Protein AF-A0A5K7YRG8-F1 (afdb_monomer)

Nearest PDB structures (foldseek):
  9dze-assembly1_c  TM=2.709E-01  e=1.954E-02  synthetic construct
  6n86-assembly1_B  TM=2.934E-01  e=6.222E-01  Bos taurus
  5cwn-assembly1_A  TM=3.327E-01  e=2.085E+00  synthetic construct
  8f6q-assembly1_A  TM=2.923E-01  e=1.918E+00  synthetic construct
  6ghp-assembly1_A-2  TM=3.318E-01  e=8.607E+00  Homo sapiens

Organism: NCBI:txid571177

Solvent-accessible surface area (backbone atoms only — not comparable to full-atom values): 25800 Å² total; per-residue (Å²): 138,76,88,66,38,70,78,77,50,97,78,58,77,75,42,69,69,45,49,50,52,45,40,52,52,49,47,54,52,39,58,68,75,26,69,88,39,60,69,59,32,54,49,44,49,51,48,57,69,55,73,32,74,62,28,43,43,70,62,48,51,52,32,56,50,38,53,38,48,54,54,60,72,28,67,88,45,90,60,32,67,60,52,50,53,44,54,50,51,54,44,64,67,28,58,78,39,35,27,70,66,26,52,66,28,50,44,81,54,97,45,30,38,40,36,51,55,98,92,44,77,46,78,44,70,78,39,58,65,68,60,49,47,49,51,53,55,35,46,49,30,51,48,51,49,51,43,41,54,32,45,57,46,28,76,76,48,81,48,69,71,35,50,49,46,37,13,65,59,70,72,41,60,55,73,57,40,52,50,53,52,55,53,56,53,64,30,36,49,101,84,64,44,60,40,68,85,53,42,67,85,40,41,67,63,44,33,74,55,32,71,56,41,54,57,50,51,53,41,51,56,71,71,58,67,60,68,68,34,48,53,56,50,53,47,52,50,51,55,44,50,66,66,44,69,49,45,56,59,59,39,51,53,39,54,31,55,57,41,60,49,20,81,56,85,58,93,56,46,44,57,38,39,39,51,42,51,58,45,32,35,69,65,68,92,52,72,88,45,91,66,91,64,78,68,74,66,61,77,74,57,82,88,45,56,32,65,68,37,36,51,49,51,29,52,52,46,50,74,37,35,67,41,48,50,42,26,54,35,40,44,48,53,53,34,53,55,54,33,57,48,92,64,91,62,96,58,83,78,45,60,71,54,42,52,54,30,53,48,34,47,48,53,40,33,33,74,27,79,28,70,48,32,33,54,54,36,54,19,48,40,51,52,56,37,38,72,83,28,70,70,63,73,29,85,47,24,77,85,43,42,73,56,46,54,50,43,33,45,50,30,53,56,17,39,49,64,40,49,53,70,84,48,44,61,58,49,52,55,33,47,69,35,42,63,60,49,27,66,75,40,95,45,74,69,52,32,55,48,38,55,54,40,41,60,43,45,57,56,27,48,50,48,41,64,56,66,62,75,82,76,121

Radius of gyration: 24.3 Å; Cα contacts (8 Å, |Δi|>4): 550; chains: 1; bounding box: 52×68×60 Å

Sequence (472 aa):
MKDGRFLSADIDPAKDSNVNNLKEQALQLIHQAFSEDQRLHDAAAVAILNDYDDMGADTFLKQLRTYSLILNALRKDAVFQEMLTILMNLLRTGVYRVSGEALDAVTVRRDALRVDIDGKSTLIGNVNGELLTILSLGKESRETERQLMVIDRLVKCRNDANLEAVSRSFKIPLHDTEKITLLIERLFDNQGNFIRKTFEPMLDELARHGNHAFELLWCYFKVLKGRANRVSFLNALQHLISRINRPKHALRFLLADFCRHPDQVEPSDRNAIMLANILLRTYNKELDVDIEMTPEEVLNVRNGLDRDVVHYAKFRIDSVEYRFSTKVRAIHEKLVARLNATTSGRQTPSVRHLLFLEREIFIFLSLLSGKTARLVLVSALTEYGDPKAGIYRHLRAASYLPVFLQHLKIIVRGVGRVGTRDDVGLLRQISEYGLELSQLSGTPENQRSVVRTMGWIENVIRSITTANWHSA

Foldseek 3Di:
DPDLQLLNDDPQCVPVVNLVVLLVVLLVVLCVQCVVPVPLSVLLNCLSPDALAQADQVNLVSNQLSLQVVLVSCVPPPCNVVNVVSSLSNLLSRLLRYHPNNLVQWDQDPAWIWGADPNDIDIRGRHDPLSSVSSVLSSLLSLLVQLLVLLVVCVVPPDLVSLVSNCVSLVHPSVVSVVLVVLVPQQADPVRAGDLVSLVVCLLVLLVVALSSLSSLLSVLLVGDDDVRNLSSLLSSLSSCVSNVPLLSSLSSLVSNLLSQLLDDGLCLLSSLQSLLSSQFQDDPCSVPSDPADDLCSLVDDPGGDPVSLVSNQVSCQSSLSSNSSNLSSLSVVLLVQLQDPDPPPDPDHNVSSLRSNQSLLSSLLSHQHPSSLSNLLSLLVQLLDCPHSLLVGPNSLVCLLSSLVSNLSSLSSCLRHPALVSLVVLVVSLVCLVVSLVSDPDPVSNVSSVVSSVSSVVSSVSRVPVCPPPD

Structure (mmCIF, N/CA/C/O backbone):
data_AF-A0A5K7YRG8-F1
#
_entry.id   AF-A0A5K7YRG8-F1
#
loop_
_atom_site.group_PDB
_atom_site.id
_atom_site.type_symbol
_atom_site.label_atom_id
_atom_site.label_alt_id
_atom_site.label_comp_id
_atom_site.label_asym_id
_atom_site.label_entity_id
_atom_site.label_seq_id
_atom_site.pdbx_PDB_ins_code
_atom_site.Cartn_x
_atom_site.Cartn_y
_atom_site.Cartn_z
_atom_site.occupancy
_atom_site.B_iso_or_equiv
_atom_site.auth_seq_id
_atom_site.auth_comp_id
_atom_site.auth_asym_id
_atom_site.auth_atom_id
_atom_site.pdbx_PDB_model_num
ATOM 1 N N . MET A 1 1 ? -4.945 -24.954 12.149 1.00 27.28 1 MET A N 1
ATOM 2 C CA . MET A 1 1 ? -4.719 -23.684 12.871 1.00 27.28 1 MET A CA 1
ATOM 3 C C . MET A 1 1 ? -3.288 -23.238 12.614 1.00 27.28 1 MET A C 1
ATOM 5 O O . MET A 1 1 ? -2.381 -23.826 13.181 1.00 27.28 1 MET A O 1
ATOM 9 N N . LYS A 1 2 ? -3.077 -22.289 11.694 1.00 30.55 2 LYS A N 1
ATOM 10 C CA . LYS A 1 2 ? -1.812 -21.544 11.587 1.00 30.55 2 LYS A CA 1
ATOM 11 C 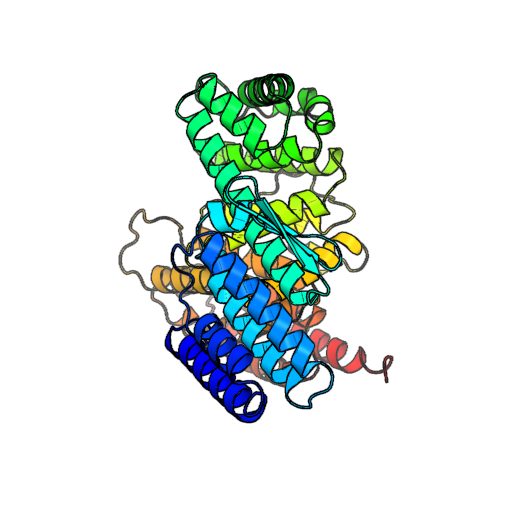C . LYS A 1 2 ? -1.966 -20.293 12.451 1.00 30.55 2 LYS A C 1
ATOM 13 O O . LYS A 1 2 ? -3.056 -19.728 12.479 1.00 30.55 2 LYS A O 1
ATOM 18 N N . ASP A 1 3 ? -0.921 -19.954 13.191 1.00 31.19 3 ASP A N 1
ATOM 19 C CA . ASP A 1 3 ? -0.899 -18.927 14.232 1.00 31.19 3 ASP A CA 1
ATOM 20 C C . ASP A 1 3 ? -1.509 -17.596 13.742 1.00 31.19 3 ASP A C 1
ATOM 22 O O . ASP A 1 3 ? -1.027 -16.984 12.791 1.00 31.19 3 ASP A O 1
ATOM 26 N N . GLY A 1 4 ? -2.632 -17.191 14.343 1.00 34.78 4 GLY A N 1
ATOM 27 C CA . GLY A 1 4 ? -3.482 -16.075 13.895 1.00 34.78 4 GLY A CA 1
ATOM 28 C C . GLY A 1 4 ? -3.049 -14.702 14.416 1.00 34.78 4 GLY A C 1
ATOM 29 O O . GLY A 1 4 ? -3.833 -13.754 14.391 1.00 34.78 4 GLY A O 1
ATOM 30 N N . ARG A 1 5 ? -1.822 -14.593 14.925 1.00 51.53 5 ARG A N 1
ATOM 31 C CA . ARG A 1 5 ? -1.278 -13.390 15.562 1.00 51.53 5 ARG A CA 1
ATOM 32 C C . ARG A 1 5 ? -0.442 -12.573 14.581 1.00 51.53 5 ARG A C 1
ATOM 34 O O . ARG A 1 5 ? 0.712 -12.277 14.846 1.00 51.53 5 ARG A O 1
ATOM 41 N N . PHE A 1 6 ? -1.001 -12.187 13.437 1.00 54.88 6 PHE A N 1
ATOM 42 C CA . PHE A 1 6 ? -0.258 -11.395 12.445 1.00 54.88 6 PHE A CA 1
ATOM 43 C C . PHE A 1 6 ? 0.208 -10.024 13.001 1.00 54.88 6 PHE A C 1
ATOM 45 O O . PHE A 1 6 ? 1.260 -9.519 12.603 1.00 54.88 6 PHE A O 1
ATOM 52 N N . LEU A 1 7 ? -0.544 -9.457 13.954 1.00 56.44 7 LEU A N 1
ATOM 53 C CA . LEU A 1 7 ? -0.190 -8.248 14.712 1.00 56.44 7 LEU A CA 1
ATOM 54 C C . LEU A 1 7 ? 0.607 -8.519 16.005 1.00 56.44 7 LEU A C 1
ATOM 56 O O . LEU A 1 7 ? 1.137 -7.571 16.575 1.00 56.44 7 LEU A O 1
ATOM 60 N N . SER A 1 8 ? 0.710 -9.774 16.469 1.00 46.16 8 SER A N 1
ATOM 61 C CA . SER A 1 8 ? 1.295 -10.115 17.780 1.00 46.16 8 SER A CA 1
ATOM 62 C C . SER A 1 8 ? 2.285 -11.300 17.813 1.00 46.16 8 SER A C 1
ATOM 64 O O . SER A 1 8 ? 2.695 -11.700 18.902 1.00 46.16 8 SER A O 1
ATOM 66 N N . ALA A 1 9 ? 2.725 -11.856 16.673 1.00 38.56 9 ALA A N 1
ATOM 67 C CA . ALA A 1 9 ? 3.777 -12.882 16.604 1.00 38.56 9 ALA A CA 1
ATOM 68 C C . ALA A 1 9 ? 4.513 -12.962 15.242 1.00 38.56 9 ALA A C 1
ATOM 70 O O . ALA A 1 9 ? 3.929 -12.743 14.179 1.00 38.56 9 ALA A O 1
ATOM 71 N N . ASP A 1 10 ? 5.801 -13.331 15.321 1.00 35.78 10 ASP A N 1
ATOM 72 C CA . ASP A 1 10 ? 6.797 -13.630 14.274 1.00 35.78 10 ASP A CA 1
ATOM 73 C C . ASP A 1 10 ? 6.285 -14.505 13.104 1.00 35.78 10 ASP A C 1
ATOM 75 O O . ASP A 1 10 ? 6.581 -15.696 13.003 1.00 35.78 10 ASP A O 1
ATOM 79 N N . ILE A 1 11 ? 5.583 -13.916 12.140 1.00 39.66 11 ILE A N 1
ATOM 80 C CA . ILE A 1 11 ? 5.493 -14.481 10.786 1.00 39.66 11 ILE A CA 1
ATOM 81 C C . ILE A 1 11 ? 6.041 -13.431 9.830 1.00 39.66 11 ILE A C 1
ATOM 83 O O . ILE A 1 11 ? 5.313 -12.693 9.161 1.00 39.66 11 ILE A O 1
ATOM 87 N N . ASP A 1 12 ? 7.364 -13.319 9.848 1.00 42.44 12 ASP A N 1
ATOM 88 C CA . ASP A 1 12 ? 8.126 -12.584 8.856 1.00 42.44 12 ASP A CA 1
ATOM 89 C C . ASP A 1 12 ? 8.618 -13.561 7.777 1.00 42.44 12 ASP A C 1
ATOM 91 O O . ASP A 1 12 ? 9.617 -14.255 7.981 1.00 42.44 12 ASP A O 1
ATOM 95 N N . PRO A 1 13 ? 7.940 -13.658 6.621 1.00 39.38 13 PRO A N 1
ATOM 96 C CA . PRO A 1 13 ? 8.452 -14.441 5.508 1.00 39.38 13 PRO A CA 1
ATOM 97 C C . PRO A 1 13 ? 9.697 -13.813 4.850 1.00 39.38 13 PRO A C 1
ATOM 99 O O . PRO A 1 13 ? 10.226 -14.409 3.915 1.00 39.38 13 PRO A O 1
ATOM 102 N N . ALA A 1 14 ? 10.187 -12.654 5.300 1.00 42.28 14 ALA A N 1
ATOM 103 C CA . ALA A 1 14 ? 11.455 -12.072 4.865 1.00 42.28 14 ALA A CA 1
ATOM 104 C C . ALA A 1 14 ? 12.525 -12.026 5.962 1.00 42.28 14 ALA A C 1
ATOM 106 O O . ALA A 1 14 ? 13.561 -11.397 5.754 1.00 42.28 14 ALA A O 1
ATOM 107 N N . LYS A 1 15 ? 12.344 -12.740 7.082 1.00 52.16 15 LYS A N 1
ATOM 108 C CA . LYS A 1 15 ? 13.496 -13.099 7.917 1.00 52.16 15 LYS A CA 1
ATOM 109 C C . LYS A 1 15 ? 14.489 -13.798 6.983 1.00 52.16 15 LYS A C 1
ATOM 111 O O . LYS A 1 15 ? 14.067 -14.664 6.213 1.00 52.16 15 LYS A O 1
ATOM 116 N N . ASP A 1 16 ? 15.772 -13.442 7.018 1.00 54.78 16 ASP A N 1
ATOM 117 C CA . ASP A 1 16 ? 16.785 -14.025 6.118 1.00 54.78 16 ASP A CA 1
ATOM 118 C C . ASP A 1 16 ? 16.755 -15.566 6.131 1.00 54.78 16 ASP A C 1
ATOM 120 O O . ASP A 1 16 ? 17.011 -16.215 5.118 1.00 54.78 16 ASP A O 1
ATOM 124 N N . SER A 1 17 ? 16.315 -16.164 7.246 1.00 56.56 17 SER A N 1
ATOM 125 C CA . SER A 1 17 ? 16.047 -17.598 7.366 1.00 56.56 17 SER A CA 1
ATOM 126 C C . SER A 1 17 ? 14.984 -18.128 6.393 1.00 56.56 17 SER A C 1
ATOM 128 O O . SER A 1 17 ? 15.152 -19.218 5.860 1.00 56.56 17 SER A O 1
ATOM 130 N N . ASN A 1 18 ? 13.905 -17.392 6.110 1.00 75.44 18 ASN A N 1
ATOM 131 C CA . ASN A 1 18 ? 12.886 -17.828 5.154 1.00 75.44 18 ASN A CA 1
ATOM 132 C C . ASN A 1 18 ? 13.342 -17.658 3.697 1.00 75.44 18 ASN A C 1
ATOM 134 O O . ASN A 1 18 ? 13.021 -18.495 2.858 1.00 75.44 18 ASN A O 1
ATOM 138 N N . VAL A 1 19 ? 14.130 -16.621 3.392 1.00 83.75 19 VAL A N 1
ATOM 139 C CA . VAL A 1 19 ? 14.742 -16.469 2.060 1.00 83.75 19 VAL A CA 1
ATOM 140 C C . VAL A 1 19 ? 15.736 -17.599 1.802 1.00 83.75 19 VAL A C 1
ATOM 142 O O . VAL A 1 19 ? 15.703 -18.194 0.728 1.00 83.75 19 VAL A O 1
ATOM 145 N N . ASN A 1 20 ? 16.563 -17.950 2.789 1.00 87.62 20 ASN A N 1
ATOM 146 C CA . ASN A 1 20 ? 17.491 -19.076 2.682 1.00 87.62 20 ASN A CA 1
ATOM 147 C C . ASN A 1 20 ? 16.751 -20.407 2.490 1.00 87.62 20 ASN A C 1
ATOM 149 O O . ASN A 1 20 ? 17.092 -21.148 1.573 1.00 87.62 20 ASN A O 1
ATOM 153 N N . ASN A 1 21 ? 15.673 -20.657 3.242 1.00 89.69 21 ASN A N 1
ATOM 154 C CA . ASN A 1 21 ? 14.837 -21.847 3.043 1.00 89.69 21 ASN A CA 1
ATOM 155 C C . ASN A 1 21 ? 14.245 -21.916 1.624 1.00 89.69 21 ASN A C 1
ATOM 157 O O . ASN A 1 21 ? 14.229 -22.980 1.011 1.00 89.69 21 ASN A O 1
ATOM 161 N N . LEU A 1 22 ? 13.769 -20.788 1.082 1.00 91.62 22 LEU A N 1
ATOM 162 C CA . LEU A 1 22 ? 13.272 -20.719 -0.296 1.00 91.62 22 LEU A CA 1
ATOM 163 C C . LEU A 1 22 ? 14.384 -21.006 -1.314 1.00 91.62 22 LEU A C 1
ATOM 165 O O . LEU A 1 22 ? 14.153 -21.732 -2.280 1.00 91.62 22 LEU A O 1
ATOM 169 N N . LYS A 1 23 ? 15.591 -20.467 -1.097 1.00 94.19 23 LYS A N 1
ATOM 170 C CA . LYS A 1 23 ? 16.758 -20.754 -1.943 1.00 94.19 23 LYS A CA 1
ATOM 171 C C . LYS A 1 23 ? 17.097 -22.247 -1.917 1.00 94.19 23 LYS A C 1
ATOM 173 O O . LYS A 1 23 ? 17.257 -22.841 -2.978 1.00 94.19 23 LYS A O 1
ATOM 178 N N . GLU A 1 24 ? 17.142 -22.865 -0.738 1.00 94.44 24 GLU A N 1
ATOM 179 C CA . GLU A 1 24 ? 17.410 -24.300 -0.579 1.00 94.44 24 GLU A CA 1
ATOM 180 C C . GLU A 1 24 ? 16.360 -25.172 -1.280 1.00 94.44 24 GLU A C 1
ATOM 182 O O . GLU A 1 24 ? 16.722 -26.076 -2.034 1.00 94.44 24 GLU A O 1
ATOM 187 N N . GLN A 1 25 ? 15.070 -24.870 -1.106 1.00 94.69 25 GLN A N 1
ATOM 188 C CA . GLN A 1 25 ? 13.981 -25.575 -1.794 1.00 94.69 25 GLN A CA 1
ATOM 189 C C . GLN A 1 25 ? 14.102 -25.455 -3.318 1.00 94.69 25 GLN A C 1
ATOM 191 O O . GLN A 1 25 ? 13.998 -26.452 -4.032 1.00 94.69 25 GLN A O 1
ATOM 196 N N . ALA A 1 26 ? 14.383 -24.255 -3.836 1.00 95.12 26 ALA A N 1
ATOM 197 C CA . ALA A 1 26 ? 14.563 -24.062 -5.272 1.00 95.12 26 ALA A CA 1
ATOM 198 C C . ALA A 1 26 ? 15.766 -24.843 -5.821 1.00 95.12 26 ALA A C 1
ATOM 200 O O . ALA A 1 26 ? 15.670 -25.429 -6.899 1.00 95.12 26 ALA A O 1
ATOM 201 N N . LEU A 1 27 ? 16.880 -24.891 -5.083 1.00 95.56 27 LEU A N 1
ATOM 202 C CA . LEU A 1 27 ? 18.058 -25.670 -5.471 1.00 95.56 27 LEU A CA 1
ATOM 203 C C . LEU A 1 27 ? 17.756 -27.171 -5.538 1.00 95.56 27 LEU A C 1
ATOM 205 O O . LEU A 1 27 ? 18.190 -27.829 -6.481 1.00 95.56 27 LEU A O 1
ATOM 209 N N . GLN A 1 28 ? 16.978 -27.705 -4.592 1.00 94.38 28 GLN A N 1
ATOM 210 C CA . GLN A 1 28 ? 16.549 -29.108 -4.623 1.00 94.38 28 GLN A CA 1
ATOM 211 C C . GLN A 1 28 ? 15.701 -29.415 -5.862 1.00 94.38 28 GLN A C 1
ATOM 213 O O . GLN A 1 28 ? 15.956 -30.404 -6.551 1.00 94.38 28 GLN A O 1
ATOM 218 N N . LEU A 1 29 ? 14.741 -28.545 -6.186 1.00 93.88 29 LEU A N 1
ATOM 219 C CA . LEU A 1 29 ? 13.900 -28.698 -7.376 1.00 93.88 29 LEU A CA 1
ATOM 220 C C . LEU A 1 29 ? 14.712 -28.618 -8.674 1.00 93.88 29 LEU A C 1
ATOM 222 O O . LEU A 1 29 ? 14.475 -29.392 -9.596 1.00 93.88 29 LEU A O 1
ATOM 226 N N . ILE A 1 30 ? 15.696 -27.719 -8.749 1.00 93.75 30 ILE A N 1
ATOM 227 C CA . ILE A 1 30 ? 16.605 -27.618 -9.901 1.00 93.75 30 ILE A CA 1
ATOM 228 C C . ILE A 1 30 ? 17.462 -28.862 -10.058 1.00 93.75 30 ILE A C 1
ATOM 230 O O . ILE A 1 30 ? 17.618 -29.346 -11.176 1.00 93.75 30 ILE A O 1
ATOM 234 N N . HIS A 1 31 ? 17.999 -29.386 -8.957 1.00 91.69 31 HIS A N 1
ATOM 235 C CA . HIS A 1 31 ? 18.826 -30.584 -8.999 1.00 91.69 31 HIS A CA 1
ATOM 236 C C . HIS A 1 31 ? 18.050 -31.783 -9.558 1.00 91.69 31 HIS A C 1
ATOM 238 O O . HIS A 1 31 ? 18.582 -32.558 -10.348 1.00 91.69 31 HIS A O 1
ATOM 244 N N . GLN A 1 32 ? 16.770 -31.898 -9.197 1.00 89.00 32 GLN A N 1
ATOM 245 C CA . GLN A 1 32 ? 15.884 -32.933 -9.723 1.00 89.00 32 GLN A CA 1
ATOM 246 C C . GLN A 1 32 ? 15.518 -32.684 -11.193 1.00 89.00 32 GLN A C 1
ATOM 248 O O . GLN A 1 32 ? 15.621 -33.596 -12.012 1.00 89.00 32 GLN A O 1
ATOM 253 N N . ALA A 1 33 ? 15.114 -31.459 -11.537 1.00 90.44 33 ALA A N 1
ATOM 254 C CA . ALA A 1 33 ? 14.509 -31.161 -12.833 1.00 90.44 33 ALA A CA 1
ATOM 255 C C . ALA A 1 33 ? 15.511 -30.899 -13.972 1.00 90.44 33 ALA A C 1
ATOM 257 O O . ALA A 1 33 ? 15.161 -31.070 -15.137 1.00 90.44 33 ALA A O 1
ATOM 258 N N . PHE A 1 34 ? 16.746 -30.487 -13.667 1.00 92.25 34 PHE A N 1
ATOM 259 C CA . PHE A 1 34 ? 17.769 -30.141 -14.667 1.00 92.25 34 PHE A CA 1
ATOM 260 C C . PHE A 1 34 ? 19.013 -31.033 -14.598 1.00 92.25 34 PHE A C 1
ATOM 262 O O . PHE A 1 34 ? 20.083 -30.630 -15.045 1.00 92.25 34 PHE A O 1
ATOM 269 N N . SER A 1 35 ? 18.878 -32.256 -14.080 1.00 86.31 35 SER A N 1
ATOM 270 C CA . SER A 1 35 ? 19.976 -33.233 -14.004 1.00 86.31 35 SER A CA 1
ATOM 271 C C . SER A 1 35 ? 20.621 -33.550 -15.365 1.00 86.31 35 SER A C 1
ATOM 273 O O . SER A 1 35 ? 21.805 -33.872 -15.420 1.00 86.31 35 SER A O 1
ATOM 275 N N . GLU A 1 36 ? 19.874 -33.404 -16.464 1.00 88.12 36 GLU A N 1
ATOM 276 C CA . GLU A 1 36 ? 20.357 -33.629 -17.835 1.00 88.12 36 GLU A CA 1
ATOM 277 C C . GLU A 1 36 ? 20.849 -32.348 -18.550 1.00 88.12 36 GLU A C 1
ATOM 279 O O . GLU A 1 36 ? 21.556 -32.442 -19.554 1.00 88.12 36 GLU A O 1
ATOM 284 N N . ASP A 1 37 ? 20.533 -31.148 -18.038 1.00 91.81 37 ASP A N 1
ATOM 285 C CA . ASP A 1 37 ? 20.988 -29.857 -18.585 1.00 91.81 37 ASP A CA 1
ATOM 286 C C . ASP A 1 37 ? 21.880 -29.128 -17.573 1.00 91.81 37 ASP A C 1
ATOM 288 O O . ASP A 1 37 ? 21.471 -28.183 -16.894 1.00 91.81 37 ASP A O 1
ATOM 292 N N . GLN A 1 38 ? 23.144 -29.560 -17.507 1.00 91.69 38 GLN A N 1
ATOM 293 C CA . GLN A 1 38 ? 24.140 -29.010 -16.582 1.00 91.69 38 GLN A CA 1
ATOM 294 C C . GLN A 1 38 ? 24.306 -27.488 -16.724 1.00 91.69 38 GLN A C 1
ATOM 296 O O . GLN A 1 38 ? 24.526 -26.783 -15.741 1.00 91.69 38 GLN A O 1
ATOM 301 N N . ARG A 1 39 ? 24.178 -26.949 -17.945 1.00 92.25 39 ARG A N 1
ATOM 302 C CA . ARG A 1 39 ? 24.350 -25.509 -18.183 1.00 92.25 39 ARG A CA 1
ATOM 303 C C . ARG A 1 39 ? 23.207 -24.711 -17.572 1.00 92.25 39 ARG A C 1
ATOM 305 O O . ARG A 1 39 ? 23.462 -23.680 -16.947 1.00 92.25 39 ARG A O 1
ATOM 312 N N . LEU A 1 40 ? 21.964 -25.158 -17.762 1.00 91.81 40 LEU A N 1
ATOM 313 C CA . LEU A 1 40 ? 20.808 -24.515 -17.146 1.00 91.81 40 LEU A CA 1
ATOM 314 C C . LEU A 1 40 ? 20.804 -24.724 -15.631 1.00 91.81 40 LEU A C 1
ATOM 316 O O . LEU A 1 40 ? 20.523 -23.769 -14.913 1.00 91.81 40 LEU A O 1
ATOM 320 N N . HIS A 1 41 ? 21.171 -25.916 -15.156 1.00 94.56 41 HIS A N 1
ATOM 321 C CA . HIS A 1 41 ? 21.342 -26.214 -13.734 1.00 94.56 41 HIS A CA 1
ATOM 322 C C . HIS A 1 41 ? 22.284 -25.207 -13.057 1.00 94.56 41 HIS A C 1
ATOM 324 O O . HIS A 1 41 ? 21.886 -24.530 -12.107 1.00 94.56 41 HIS A O 1
ATOM 330 N N . ASP A 1 42 ? 23.499 -25.037 -13.584 1.00 93.38 42 ASP A N 1
ATOM 331 C CA . ASP A 1 42 ? 24.509 -24.164 -12.979 1.00 93.38 42 ASP A CA 1
ATOM 332 C C . ASP A 1 42 ? 24.095 -22.689 -13.045 1.00 93.38 42 ASP A C 1
ATOM 334 O O . ASP A 1 42 ? 24.220 -21.951 -12.064 1.00 93.38 42 ASP A O 1
ATOM 338 N N . ALA A 1 43 ? 23.529 -22.252 -14.176 1.00 93.88 43 ALA A N 1
ATOM 339 C CA . ALA A 1 43 ? 23.006 -20.896 -14.313 1.00 93.88 43 ALA A CA 1
ATOM 340 C C . ALA A 1 43 ? 21.854 -20.625 -13.330 1.00 93.88 43 ALA A C 1
ATOM 342 O O . ALA A 1 43 ? 21.789 -19.540 -12.743 1.00 93.88 43 ALA A O 1
ATOM 343 N N . ALA A 1 44 ? 20.957 -21.597 -13.147 1.00 94.31 44 ALA A N 1
ATOM 344 C CA . ALA A 1 44 ? 19.823 -21.518 -12.237 1.00 94.31 44 ALA A CA 1
ATOM 345 C C . ALA A 1 44 ? 20.274 -21.453 -10.775 1.00 94.31 44 ALA A C 1
ATOM 347 O O . ALA A 1 44 ? 19.807 -20.580 -10.039 1.00 94.31 44 ALA A O 1
ATOM 348 N N . ALA A 1 45 ? 21.231 -22.296 -10.381 1.00 94.44 45 ALA A N 1
ATOM 349 C CA . ALA A 1 45 ? 21.805 -22.286 -9.040 1.00 94.44 45 ALA A CA 1
ATOM 350 C C . ALA A 1 45 ? 22.428 -20.923 -8.699 1.00 94.44 45 ALA A C 1
ATOM 352 O O . ALA A 1 45 ? 22.115 -20.345 -7.658 1.00 94.44 45 ALA A O 1
ATOM 353 N N . VAL A 1 46 ? 23.230 -20.357 -9.610 1.00 94.50 46 VAL A N 1
ATOM 354 C CA . VAL A 1 46 ? 23.806 -19.011 -9.441 1.00 94.50 46 VAL A CA 1
ATOM 355 C C . VAL A 1 46 ? 22.707 -17.952 -9.310 1.00 94.50 46 VAL A C 1
ATOM 357 O O . VAL A 1 46 ? 22.746 -17.131 -8.395 1.00 94.50 46 VAL A O 1
ATOM 360 N N . ALA A 1 47 ? 21.696 -17.974 -10.183 1.00 93.88 47 ALA A N 1
ATOM 361 C CA . ALA A 1 47 ? 20.626 -16.976 -10.170 1.00 93.88 47 ALA A CA 1
ATOM 362 C C . ALA A 1 47 ? 19.785 -16.991 -8.881 1.00 93.88 47 ALA A C 1
ATOM 364 O O . ALA A 1 47 ? 19.342 -15.928 -8.445 1.00 93.88 47 ALA A O 1
ATOM 365 N N . ILE A 1 48 ? 19.567 -18.163 -8.278 1.00 94.31 48 ILE A N 1
ATOM 366 C CA . ILE A 1 48 ? 18.842 -18.309 -7.005 1.00 94.31 48 ILE A CA 1
ATOM 367 C C . ILE A 1 48 ? 19.695 -17.884 -5.818 1.00 94.31 48 ILE A C 1
ATOM 369 O O . ILE A 1 48 ? 19.182 -17.266 -4.885 1.00 94.31 48 ILE A O 1
ATOM 373 N N . LEU A 1 49 ? 20.987 -18.207 -5.838 1.00 93.50 49 LEU A N 1
ATOM 374 C CA . LEU A 1 49 ? 21.884 -17.894 -4.732 1.00 93.50 49 LEU A CA 1
ATOM 375 C C . LEU A 1 49 ? 22.245 -16.411 -4.655 1.00 93.50 49 LEU A C 1
ATOM 377 O O . LEU A 1 49 ? 22.517 -15.941 -3.549 1.00 93.50 49 LEU A O 1
ATOM 381 N N . ASN A 1 50 ? 22.176 -15.676 -5.770 1.00 92.56 50 ASN A N 1
ATOM 382 C CA . ASN A 1 50 ? 22.469 -14.245 -5.820 1.00 92.56 50 ASN A CA 1
ATOM 383 C C . ASN A 1 50 ? 21.766 -13.444 -4.708 1.00 92.56 50 ASN A C 1
ATOM 385 O O . ASN A 1 50 ? 20.601 -13.678 -4.361 1.00 92.56 50 ASN A O 1
ATOM 389 N N . ASP A 1 51 ? 22.496 -12.473 -4.165 1.00 90.56 51 ASP A N 1
ATOM 390 C CA . ASP A 1 51 ? 21.937 -11.422 -3.323 1.00 90.56 51 ASP A CA 1
ATOM 391 C C . ASP A 1 51 ? 21.464 -10.260 -4.198 1.00 90.56 51 ASP A C 1
ATOM 393 O O . ASP A 1 51 ? 22.058 -9.963 -5.234 1.00 90.56 51 ASP A O 1
ATOM 397 N N . TYR A 1 52 ? 20.369 -9.633 -3.788 1.00 91.56 52 TYR A N 1
ATOM 398 C CA . TYR A 1 52 ? 19.780 -8.490 -4.464 1.00 91.56 52 TYR A CA 1
ATOM 399 C C . TYR A 1 52 ? 20.338 -7.152 -3.980 1.00 91.56 52 TYR A C 1
ATOM 401 O O . TYR A 1 52 ? 20.101 -6.157 -4.661 1.00 91.56 52 TYR A O 1
ATOM 409 N N . ASP A 1 53 ? 21.064 -7.110 -2.859 1.00 93.12 53 ASP A N 1
ATOM 410 C CA . ASP A 1 53 ? 21.644 -5.873 -2.327 1.00 93.12 53 ASP A CA 1
ATOM 411 C C . ASP A 1 53 ? 22.561 -5.170 -3.324 1.00 93.12 53 ASP A C 1
ATOM 413 O O . ASP A 1 53 ? 23.594 -5.701 -3.728 1.00 93.12 53 ASP A O 1
ATOM 417 N N . ASP A 1 54 ? 22.144 -3.964 -3.721 1.00 91.38 54 ASP A N 1
ATOM 418 C CA . ASP A 1 54 ? 22.824 -3.108 -4.696 1.00 91.38 54 ASP A CA 1
ATOM 419 C C . ASP A 1 54 ? 23.183 -3.843 -6.002 1.00 91.38 54 ASP A C 1
ATOM 421 O O . ASP A 1 54 ? 24.162 -3.542 -6.687 1.00 91.38 54 ASP A O 1
ATOM 425 N N . MET A 1 55 ? 22.370 -4.841 -6.371 1.00 95.25 55 MET A N 1
ATOM 426 C CA . MET A 1 55 ? 22.594 -5.627 -7.578 1.00 95.25 55 MET A CA 1
ATOM 427 C C . MET A 1 55 ? 22.542 -4.720 -8.814 1.00 95.25 55 MET A C 1
ATOM 429 O O . MET A 1 55 ? 21.511 -4.110 -9.101 1.00 95.25 55 MET A O 1
ATOM 433 N N . GLY A 1 56 ? 23.645 -4.674 -9.566 1.00 96.38 56 GLY A N 1
ATOM 434 C CA . GLY A 1 56 ? 23.773 -3.907 -10.807 1.00 96.38 56 GLY A CA 1
ATOM 435 C C . GLY A 1 56 ? 23.001 -4.487 -12.000 1.00 96.38 56 GLY A C 1
ATOM 436 O O . GLY A 1 56 ? 22.553 -5.639 -11.991 1.00 96.38 56 GLY A O 1
ATOM 437 N N . ALA A 1 57 ? 22.875 -3.684 -13.063 1.00 95.94 57 ALA A N 1
ATOM 438 C CA . ALA A 1 57 ? 22.019 -3.976 -14.215 1.00 95.94 57 ALA A CA 1
ATOM 439 C C . ALA A 1 57 ? 22.368 -5.293 -14.933 1.00 95.94 57 ALA A C 1
ATOM 441 O O . ALA A 1 57 ? 21.465 -6.065 -15.258 1.00 95.94 57 ALA A O 1
ATOM 442 N N . ASP A 1 58 ? 23.655 -5.597 -15.136 1.00 96.12 58 ASP A N 1
ATOM 443 C CA . ASP A 1 58 ? 24.095 -6.833 -15.801 1.00 96.12 58 ASP A CA 1
ATOM 444 C C . ASP A 1 58 ? 23.736 -8.096 -15.018 1.00 96.12 58 ASP A C 1
ATOM 446 O O . ASP A 1 58 ? 23.256 -9.083 -15.585 1.00 96.12 58 ASP A O 1
ATOM 450 N N . THR A 1 59 ? 23.969 -8.083 -13.705 1.00 96.06 59 THR A N 1
ATOM 451 C CA . THR A 1 59 ? 23.647 -9.215 -12.827 1.00 96.06 59 THR A CA 1
ATOM 452 C C . THR A 1 59 ? 22.139 -9.416 -12.764 1.00 96.06 59 THR A C 1
ATOM 454 O O . THR A 1 59 ? 21.665 -10.548 -12.892 1.00 96.06 59 THR A O 1
ATOM 457 N N . PHE A 1 60 ? 21.380 -8.323 -12.676 1.00 96.75 60 PHE A N 1
ATOM 458 C CA . PHE A 1 60 ? 19.926 -8.382 -12.663 1.00 96.75 60 PHE A CA 1
ATOM 459 C C . PHE A 1 60 ? 19.359 -8.889 -13.994 1.00 96.75 60 PHE A C 1
ATOM 461 O O . PHE A 1 60 ? 18.505 -9.774 -13.999 1.00 96.75 60 PHE A O 1
ATOM 468 N N . LEU A 1 61 ? 19.896 -8.440 -15.136 1.00 96.69 61 LEU A N 1
ATOM 469 C CA . LEU A 1 61 ? 19.555 -8.972 -16.459 1.00 96.69 61 LEU A CA 1
ATOM 470 C C . LEU A 1 61 ? 19.764 -10.490 -16.525 1.00 96.69 61 LEU A C 1
ATOM 472 O O . LEU A 1 61 ? 18.867 -11.220 -16.960 1.00 96.69 61 LEU A O 1
ATOM 476 N N . LYS A 1 62 ? 20.935 -10.975 -16.093 1.00 95.94 62 LYS A N 1
ATOM 477 C CA . LYS A 1 62 ? 21.237 -12.414 -16.064 1.00 95.94 62 LYS A CA 1
ATOM 478 C C . LYS A 1 62 ? 20.230 -13.164 -15.198 1.00 95.94 62 LYS A C 1
ATOM 480 O O . LYS A 1 62 ? 19.693 -14.172 -15.647 1.00 95.94 62 LYS A O 1
ATOM 485 N N . GLN A 1 63 ? 19.913 -12.645 -14.015 1.00 95.94 63 GLN A N 1
ATOM 486 C CA . GLN A 1 63 ? 18.953 -13.267 -13.108 1.00 95.94 63 GLN A CA 1
ATOM 487 C C . GLN A 1 63 ? 17.543 -13.342 -13.711 1.00 95.94 63 GLN A C 1
ATOM 489 O O . GLN A 1 63 ? 16.947 -14.418 -13.731 1.00 95.94 63 GLN A O 1
ATOM 494 N N . LEU A 1 64 ? 17.025 -12.241 -14.266 1.00 96.44 64 LEU A N 1
ATOM 495 C CA . LEU A 1 64 ? 15.699 -12.205 -14.895 1.00 96.44 64 LEU A CA 1
ATOM 496 C C . LEU A 1 64 ? 15.610 -13.151 -16.095 1.00 96.44 64 LEU A C 1
ATOM 498 O O . LEU A 1 64 ? 14.606 -13.847 -16.270 1.00 96.44 64 LEU A O 1
ATOM 502 N N . ARG A 1 65 ? 16.674 -13.212 -16.904 1.00 96.69 65 ARG A N 1
ATOM 503 C CA . ARG A 1 65 ? 16.770 -14.154 -18.020 1.00 96.69 65 ARG A CA 1
ATOM 504 C C . ARG A 1 65 ? 16.735 -15.592 -17.519 1.00 96.69 65 ARG A C 1
ATOM 506 O O . ARG A 1 65 ? 15.966 -16.386 -18.051 1.00 96.69 65 ARG A O 1
ATOM 513 N N . THR A 1 66 ? 17.515 -15.917 -16.494 1.00 96.69 66 THR A N 1
ATOM 514 C CA . THR A 1 66 ? 17.550 -17.264 -15.924 1.00 96.69 66 THR A CA 1
ATOM 515 C C . THR A 1 66 ? 16.209 -17.657 -15.309 1.00 96.69 66 THR A C 1
ATOM 517 O O . THR A 1 66 ? 15.722 -18.742 -15.602 1.00 96.69 66 THR A O 1
ATOM 520 N N . TYR A 1 67 ? 15.546 -16.779 -14.550 1.00 96.62 67 TYR A N 1
ATOM 521 C CA . TYR A 1 67 ? 14.203 -17.059 -14.020 1.00 96.62 67 TYR A CA 1
ATOM 522 C C . TYR A 1 67 ? 13.207 -17.343 -15.146 1.00 96.62 67 TYR A C 1
ATOM 524 O O . TYR A 1 67 ? 12.437 -18.298 -15.070 1.00 96.62 67 TYR A O 1
ATOM 532 N N . SER A 1 68 ? 13.251 -16.561 -16.229 1.00 95.94 68 SER A N 1
ATOM 533 C CA . SER A 1 68 ? 12.410 -16.816 -17.399 1.00 95.94 68 SER A CA 1
ATOM 534 C C . SER A 1 68 ? 12.733 -18.156 -18.072 1.00 95.94 68 SER A C 1
ATOM 536 O O . SER A 1 68 ? 11.805 -18.846 -18.490 1.00 95.94 68 SER A O 1
ATOM 538 N N . LEU A 1 69 ? 14.008 -18.549 -18.159 1.00 95.81 69 LEU A N 1
ATOM 539 C CA . LEU A 1 69 ? 14.420 -19.843 -18.714 1.00 95.81 69 LEU A CA 1
ATOM 540 C C . LEU A 1 69 ? 13.946 -21.017 -17.851 1.00 95.81 69 LEU A C 1
ATOM 542 O O . LEU A 1 69 ? 13.355 -21.942 -18.401 1.00 95.81 69 LEU A O 1
ATOM 546 N N . ILE A 1 70 ? 14.127 -20.949 -16.527 1.00 95.50 70 ILE A N 1
ATOM 547 C CA . ILE A 1 70 ? 13.658 -21.976 -15.581 1.00 95.50 70 ILE A CA 1
ATOM 548 C C . ILE A 1 70 ? 12.152 -22.197 -15.755 1.00 95.50 70 ILE A C 1
ATOM 550 O O . ILE A 1 70 ? 11.704 -23.320 -15.974 1.00 95.50 70 ILE A O 1
ATOM 554 N N . LEU A 1 71 ? 11.362 -21.119 -15.715 1.00 95.38 71 LEU A N 1
ATOM 555 C CA . LEU A 1 71 ? 9.904 -21.214 -15.822 1.00 95.38 71 LEU A CA 1
ATOM 556 C C . LEU A 1 71 ? 9.447 -21.738 -17.187 1.00 95.38 71 LEU A C 1
ATOM 558 O O . LEU A 1 71 ? 8.469 -22.478 -17.267 1.00 95.38 71 LEU A O 1
ATOM 562 N N . ASN A 1 72 ? 10.145 -21.379 -18.264 1.00 94.06 72 ASN A N 1
ATOM 563 C CA . ASN A 1 72 ? 9.822 -21.885 -19.594 1.00 94.06 72 ASN A CA 1
ATOM 564 C C . ASN A 1 72 ? 10.178 -23.369 -19.750 1.00 94.06 72 ASN A C 1
ATOM 566 O O . ASN A 1 72 ? 9.383 -24.110 -20.332 1.00 94.06 72 ASN A O 1
ATOM 570 N N . ALA A 1 73 ? 11.316 -23.807 -19.205 1.00 94.12 73 ALA A N 1
ATOM 571 C CA . ALA A 1 73 ? 11.737 -25.206 -19.224 1.00 94.12 73 ALA A CA 1
ATOM 572 C C . ALA A 1 73 ? 10.771 -26.098 -18.429 1.00 94.12 73 ALA A C 1
ATOM 574 O O . ALA A 1 73 ? 10.358 -27.150 -18.910 1.00 94.12 73 ALA A O 1
ATOM 575 N N . LEU A 1 74 ? 10.320 -25.631 -17.261 1.00 94.75 74 LEU A N 1
ATOM 576 C CA . LEU A 1 74 ? 9.426 -26.385 -16.382 1.00 94.75 74 LEU A CA 1
ATOM 577 C C . LEU A 1 74 ? 7.947 -26.279 -16.756 1.00 94.75 74 LEU A C 1
ATOM 579 O O . LEU A 1 74 ? 7.122 -26.863 -16.075 1.00 94.75 74 LEU A O 1
ATOM 583 N N . ARG A 1 75 ? 7.555 -25.555 -17.813 1.00 92.19 75 ARG A N 1
ATOM 584 C CA . ARG A 1 75 ? 6.142 -25.203 -18.077 1.00 92.19 75 ARG A CA 1
ATOM 585 C C . ARG A 1 75 ? 5.166 -26.392 -18.114 1.00 92.19 75 ARG A C 1
ATOM 587 O O . ARG A 1 75 ? 3.973 -26.200 -17.887 1.00 92.19 75 ARG A O 1
ATOM 594 N N . LYS A 1 76 ? 5.649 -27.587 -18.461 1.00 91.25 76 LYS A N 1
ATOM 595 C CA . LYS A 1 76 ? 4.862 -28.832 -18.523 1.00 91.25 76 LYS A CA 1
ATOM 596 C C . LYS A 1 76 ? 5.157 -29.802 -17.372 1.00 91.25 76 LYS A C 1
ATOM 598 O O . LYS A 1 76 ? 4.571 -30.878 -17.341 1.00 91.25 76 LYS A O 1
ATOM 603 N N . ASP A 1 77 ? 6.061 -29.436 -16.474 1.00 92.31 77 ASP A N 1
ATOM 604 C CA . ASP A 1 77 ? 6.480 -30.249 -15.340 1.00 92.31 77 ASP A CA 1
ATOM 605 C C . ASP A 1 77 ? 5.500 -30.095 -14.164 1.00 92.31 77 ASP A C 1
ATOM 607 O O . ASP A 1 77 ? 4.902 -29.033 -13.961 1.00 92.31 77 ASP A O 1
ATOM 611 N N . ALA A 1 78 ? 5.354 -31.151 -13.364 1.00 92.00 78 ALA A N 1
ATOM 612 C CA . ALA A 1 78 ? 4.576 -31.132 -12.133 1.00 92.00 78 ALA A CA 1
ATOM 613 C C . ALA A 1 78 ? 5.136 -30.127 -11.109 1.00 92.00 78 ALA A C 1
ATOM 615 O O . ALA A 1 78 ? 4.358 -29.524 -10.367 1.00 92.00 78 ALA A O 1
ATOM 616 N N . VAL A 1 79 ? 6.454 -29.881 -11.107 1.00 93.75 79 VAL A N 1
ATOM 617 C CA . VAL A 1 79 ? 7.100 -28.945 -10.165 1.00 93.75 79 VAL A CA 1
ATOM 618 C C . VAL A 1 79 ? 6.955 -27.468 -10.558 1.00 93.75 79 VAL A C 1
ATOM 620 O O . VAL A 1 79 ? 7.374 -26.581 -9.813 1.00 93.75 79 VAL A O 1
ATOM 623 N N . PHE A 1 80 ? 6.341 -27.162 -11.710 1.00 94.25 80 PHE A N 1
ATOM 624 C CA . PHE A 1 80 ? 6.236 -25.799 -12.245 1.00 94.25 80 PHE A CA 1
ATOM 625 C C . PHE A 1 80 ? 5.651 -24.791 -11.252 1.00 94.25 80 PHE A C 1
ATOM 627 O O . PHE A 1 80 ? 6.205 -23.710 -11.070 1.00 94.25 80 PHE A O 1
ATOM 634 N N . GLN A 1 81 ? 4.515 -25.124 -10.633 1.00 94.06 81 GLN A N 1
ATOM 635 C CA . GLN A 1 81 ? 3.793 -24.198 -9.751 1.00 94.06 81 GLN A CA 1
ATOM 636 C C . GLN A 1 81 ? 4.570 -23.911 -8.465 1.00 94.06 81 GLN A C 1
ATOM 638 O O . GLN A 1 81 ? 4.547 -22.786 -7.959 1.00 94.06 81 GLN A O 1
ATOM 643 N N . GLU A 1 82 ? 5.283 -24.915 -7.958 1.00 94.50 82 GLU A N 1
ATOM 644 C CA . GLU A 1 82 ? 6.137 -24.778 -6.784 1.00 94.50 82 GLU A CA 1
ATOM 645 C C . GLU A 1 82 ? 7.335 -23.876 -7.097 1.00 94.50 82 GLU A C 1
ATOM 647 O O . GLU A 1 82 ? 7.532 -22.863 -6.423 1.00 94.50 82 GLU A O 1
ATOM 652 N N . MET A 1 83 ? 8.050 -24.149 -8.195 1.00 95.38 83 MET A N 1
ATOM 653 C CA . MET A 1 83 ? 9.161 -23.306 -8.645 1.00 95.38 83 MET A CA 1
ATOM 654 C C . MET A 1 83 ? 8.709 -21.871 -8.943 1.00 95.38 83 MET A C 1
ATOM 656 O O . MET A 1 83 ? 9.372 -20.917 -8.537 1.00 95.38 83 MET A O 1
ATOM 660 N N . LEU A 1 84 ? 7.563 -21.694 -9.613 1.00 94.56 84 LEU A N 1
ATOM 661 C CA . LEU A 1 84 ? 6.979 -20.377 -9.864 1.00 94.56 84 LEU A CA 1
ATOM 662 C C . LEU A 1 84 ? 6.780 -19.620 -8.553 1.00 94.56 84 LEU A C 1
ATOM 664 O O . LEU A 1 84 ? 7.277 -18.506 -8.411 1.00 94.56 84 LEU A O 1
ATOM 668 N N . THR A 1 85 ? 6.120 -20.243 -7.580 1.00 91.94 85 THR A N 1
ATOM 669 C CA . THR A 1 85 ? 5.865 -19.632 -6.272 1.00 91.94 85 THR A CA 1
ATOM 670 C C . THR A 1 85 ? 7.165 -19.210 -5.585 1.00 91.94 85 THR A C 1
ATOM 672 O O . THR A 1 85 ? 7.260 -18.083 -5.089 1.00 91.94 85 THR A O 1
ATOM 675 N N . ILE A 1 86 ? 8.186 -20.072 -5.591 1.00 93.75 86 ILE A N 1
ATOM 676 C CA . ILE A 1 86 ? 9.475 -19.777 -4.958 1.00 93.75 86 ILE A CA 1
ATOM 677 C C . ILE A 1 86 ? 10.181 -18.604 -5.652 1.00 93.75 86 ILE A C 1
ATOM 679 O O . ILE A 1 86 ? 10.537 -17.630 -4.985 1.00 93.75 86 ILE A O 1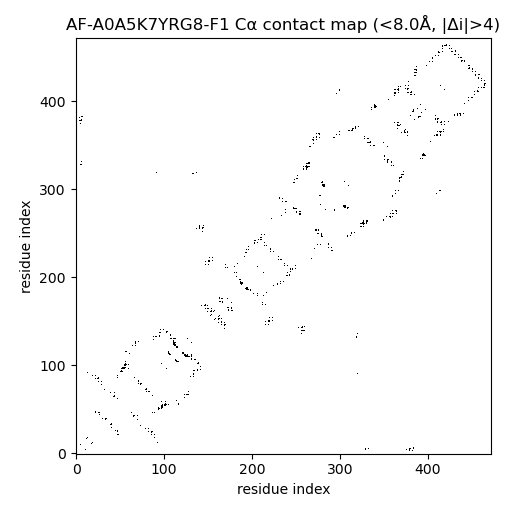
ATOM 683 N N . LEU A 1 87 ? 10.332 -18.639 -6.981 1.00 95.00 87 LEU A N 1
ATOM 684 C CA . LEU A 1 87 ? 11.008 -17.572 -7.730 1.00 95.00 87 LEU A CA 1
ATOM 685 C C . LEU A 1 87 ? 10.286 -16.226 -7.601 1.00 95.00 87 LEU A C 1
ATOM 687 O O . LEU A 1 87 ? 10.938 -15.186 -7.491 1.00 95.00 87 LEU A O 1
ATOM 691 N N . MET A 1 88 ? 8.949 -16.227 -7.582 1.00 92.12 88 MET A N 1
ATOM 692 C CA . MET A 1 88 ? 8.171 -15.001 -7.383 1.00 92.12 88 MET A CA 1
ATOM 693 C C . MET A 1 88 ? 8.375 -14.432 -5.978 1.00 92.12 88 MET A C 1
ATOM 695 O O . MET A 1 88 ? 8.491 -13.217 -5.830 1.00 92.12 88 MET A O 1
ATOM 699 N N . ASN A 1 89 ? 8.474 -15.277 -4.950 1.00 90.19 89 ASN A N 1
ATOM 700 C CA . ASN A 1 89 ? 8.760 -14.826 -3.588 1.00 90.19 89 ASN A CA 1
ATOM 701 C C . ASN A 1 89 ? 10.184 -14.272 -3.450 1.00 90.19 89 ASN A C 1
ATOM 703 O O . ASN A 1 89 ? 10.354 -13.200 -2.870 1.00 90.19 89 ASN A O 1
ATOM 707 N N . LEU A 1 90 ? 11.186 -14.932 -4.041 1.00 92.19 90 LEU A N 1
ATOM 708 C CA . LEU A 1 90 ? 12.559 -14.417 -4.081 1.00 92.19 90 LEU A CA 1
ATOM 709 C C . LEU A 1 90 ? 12.617 -13.049 -4.774 1.00 92.19 90 LEU A C 1
ATOM 711 O O . LEU A 1 90 ? 13.176 -12.099 -4.225 1.00 92.19 90 LEU A O 1
ATOM 715 N N . LEU A 1 91 ? 11.971 -12.913 -5.938 1.00 93.56 91 LEU A N 1
ATOM 716 C CA . LEU A 1 91 ? 11.936 -11.647 -6.666 1.00 93.56 91 LEU A CA 1
ATOM 717 C C . LEU A 1 91 ? 11.175 -10.554 -5.903 1.00 93.56 91 LEU A C 1
ATOM 719 O O . LEU A 1 91 ? 11.636 -9.419 -5.874 1.00 93.56 91 LEU A O 1
ATOM 723 N N . ARG A 1 92 ? 10.038 -10.861 -5.262 1.00 89.94 92 ARG A N 1
ATOM 724 C CA . ARG A 1 92 ? 9.279 -9.889 -4.447 1.00 89.94 92 ARG A CA 1
ATOM 725 C C . ARG A 1 92 ? 10.119 -9.302 -3.318 1.00 89.94 92 ARG A C 1
ATOM 727 O O . ARG A 1 92 ? 10.021 -8.103 -3.057 1.00 89.94 92 ARG A O 1
ATOM 734 N N . THR A 1 93 ? 10.922 -10.133 -2.662 1.00 85.00 93 THR A N 1
ATOM 735 C CA . THR A 1 93 ? 11.816 -9.697 -1.584 1.00 85.00 93 THR A CA 1
ATOM 736 C C . THR A 1 93 ? 13.006 -8.912 -2.136 1.00 85.00 93 THR A C 1
ATOM 738 O O . THR A 1 93 ? 13.397 -7.897 -1.560 1.00 85.00 93 THR A O 1
ATOM 741 N N . GLY A 1 94 ? 13.554 -9.345 -3.272 1.00 89.69 94 GLY A N 1
ATOM 742 C CA . GLY A 1 94 ? 14.777 -8.795 -3.846 1.00 89.69 94 GLY A CA 1
ATOM 743 C C . GLY A 1 94 ? 14.614 -7.530 -4.691 1.00 89.69 94 GLY A C 1
ATOM 744 O O . GLY A 1 94 ? 15.472 -6.654 -4.655 1.00 89.69 94 GLY A O 1
ATOM 745 N N . VAL A 1 95 ? 13.510 -7.374 -5.429 1.00 92.75 95 VAL A N 1
ATOM 746 C CA . VAL A 1 95 ? 13.351 -6.315 -6.451 1.00 92.75 95 VAL A CA 1
ATOM 747 C C . VAL A 1 95 ? 13.476 -4.893 -5.897 1.00 92.75 95 VAL A C 1
ATOM 749 O O . VAL A 1 95 ? 13.779 -3.975 -6.643 1.00 92.75 95 VAL A O 1
ATOM 752 N N . TYR A 1 96 ? 13.252 -4.689 -4.598 1.00 89.75 96 TYR A N 1
ATOM 753 C CA . TYR A 1 96 ? 13.371 -3.380 -3.947 1.00 89.75 96 TYR A CA 1
ATOM 754 C C . TYR A 1 96 ? 14.777 -3.089 -3.395 1.00 89.75 96 TYR A C 1
ATOM 756 O O . TYR A 1 96 ? 14.989 -2.000 -2.869 1.00 89.75 96 TYR A O 1
ATOM 764 N N . ARG A 1 97 ? 15.698 -4.060 -3.467 1.00 90.69 97 ARG A N 1
ATOM 765 C CA . ARG A 1 97 ? 17.080 -3.989 -2.954 1.00 90.69 97 ARG A CA 1
ATOM 766 C C . ARG A 1 97 ? 18.121 -3.811 -4.063 1.00 90.69 97 ARG A C 1
ATOM 768 O O . ARG A 1 97 ? 19.241 -3.406 -3.774 1.00 90.69 97 ARG A O 1
ATOM 775 N N . VAL A 1 98 ? 17.739 -4.073 -5.315 1.00 94.25 98 VAL A N 1
ATOM 776 C CA . VAL A 1 98 ? 18.604 -3.856 -6.484 1.00 94.25 98 VAL A CA 1
ATOM 777 C C . VAL A 1 98 ? 18.931 -2.378 -6.667 1.00 94.25 98 VAL A C 1
ATOM 779 O O . VAL A 1 98 ? 18.180 -1.500 -6.225 1.00 94.25 98 VAL A O 1
ATOM 782 N N . SER A 1 99 ? 20.023 -2.096 -7.377 1.00 93.69 99 SER A N 1
ATOM 783 C CA . SER A 1 99 ? 20.415 -0.718 -7.641 1.00 93.69 99 SER A CA 1
ATOM 784 C C . SER A 1 99 ? 19.361 0.011 -8.488 1.00 93.69 99 SER A C 1
ATOM 786 O O . SER A 1 99 ? 18.631 -0.577 -9.296 1.00 93.69 99 SER A O 1
ATOM 788 N N . GLY A 1 100 ? 19.272 1.334 -8.318 1.00 90.31 100 GLY A N 1
ATOM 789 C CA . GLY A 1 100 ? 18.338 2.152 -9.097 1.00 90.31 100 GLY A CA 1
ATOM 790 C C . GLY A 1 100 ? 18.580 2.038 -10.604 1.00 90.31 100 GLY A C 1
ATOM 791 O O . GLY A 1 100 ? 17.628 1.910 -11.368 1.00 90.31 100 GLY A O 1
ATOM 792 N N . GLU A 1 101 ? 19.851 2.000 -11.007 1.00 92.12 101 GLU A N 1
ATOM 793 C CA . GLU A 1 101 ? 20.272 1.839 -12.401 1.00 92.12 101 GLU A CA 1
ATOM 794 C C . GLU A 1 101 ? 19.798 0.504 -12.987 1.00 92.12 101 GLU A C 1
ATOM 796 O O . GLU A 1 101 ? 19.305 0.463 -14.115 1.00 92.12 101 GLU A O 1
ATOM 801 N N . ALA A 1 102 ? 19.860 -0.577 -12.201 1.00 95.12 102 ALA A N 1
ATOM 802 C CA . ALA A 1 102 ? 19.387 -1.890 -12.622 1.00 95.12 102 ALA A CA 1
ATOM 803 C C . ALA A 1 102 ? 17.881 -1.904 -12.901 1.00 95.12 102 ALA A C 1
ATOM 805 O O . ALA A 1 102 ? 17.445 -2.455 -13.913 1.00 95.12 102 ALA A O 1
ATOM 806 N N . LEU A 1 103 ? 17.072 -1.278 -12.040 1.00 94.31 103 LEU A N 1
ATOM 807 C CA . LEU A 1 103 ? 15.632 -1.158 -12.286 1.00 94.31 103 LEU A CA 1
ATOM 808 C C . LEU A 1 103 ? 15.318 -0.229 -13.449 1.00 94.31 103 LEU A C 1
ATOM 810 O O . LEU A 1 103 ? 14.392 -0.519 -14.210 1.00 94.31 103 LEU A O 1
ATOM 814 N N . ASP A 1 104 ? 16.036 0.883 -13.583 1.00 92.88 104 ASP A N 1
ATOM 815 C CA . ASP A 1 104 ? 15.810 1.869 -14.640 1.00 92.88 104 ASP A CA 1
ATOM 816 C C . ASP A 1 104 ? 16.110 1.291 -16.026 1.00 92.88 104 ASP A C 1
ATOM 818 O O . ASP A 1 104 ? 15.322 1.520 -16.948 1.00 92.88 104 ASP A O 1
ATOM 822 N N . ALA A 1 105 ? 17.133 0.437 -16.136 1.00 95.50 105 ALA A N 1
ATOM 823 C CA . ALA A 1 105 ? 17.475 -0.304 -17.350 1.00 95.50 105 ALA A CA 1
ATOM 824 C C . ALA A 1 105 ? 16.343 -1.224 -17.851 1.00 95.50 105 ALA A C 1
ATOM 826 O O . ALA A 1 105 ? 16.268 -1.517 -19.044 1.00 95.50 105 ALA A O 1
ATOM 827 N N . VAL A 1 106 ? 15.444 -1.688 -16.973 1.00 96.31 106 VAL A N 1
ATOM 828 C CA . VAL A 1 106 ? 14.370 -2.631 -17.327 1.00 96.31 106 VAL A CA 1
ATOM 829 C C . VAL A 1 106 ? 13.118 -1.901 -17.821 1.00 96.31 106 VAL A C 1
ATOM 831 O O . VAL A 1 106 ? 12.500 -1.118 -17.109 1.00 96.31 106 VAL A O 1
ATOM 834 N N . THR A 1 107 ? 12.643 -2.240 -19.011 1.00 95.75 107 THR A N 1
ATOM 835 C CA . THR A 1 107 ? 11.348 -1.835 -19.564 1.00 95.75 107 THR A CA 1
ATOM 836 C C . THR A 1 107 ? 10.411 -3.039 -19.629 1.00 95.75 107 THR A C 1
ATOM 838 O O . THR A 1 107 ? 10.661 -4.001 -20.359 1.00 95.75 107 THR A O 1
ATOM 841 N N . VAL A 1 108 ? 9.298 -2.964 -18.897 1.00 95.00 108 VAL A N 1
ATOM 842 C CA . VAL A 1 108 ? 8.255 -4.000 -18.885 1.00 95.00 108 VAL A CA 1
ATOM 843 C C . VAL A 1 108 ? 7.319 -3.813 -20.082 1.00 95.00 108 VAL A C 1
ATOM 845 O O . VAL A 1 108 ? 6.767 -2.731 -20.283 1.00 95.00 108 VAL A O 1
ATOM 848 N N . ARG A 1 109 ? 7.142 -4.867 -20.884 1.00 93.25 109 ARG A N 1
ATOM 849 C CA . ARG A 1 109 ? 6.167 -4.956 -21.985 1.00 93.25 109 ARG A CA 1
ATOM 850 C C . ARG A 1 109 ? 5.115 -6.021 -21.659 1.00 93.25 109 ARG A C 1
ATOM 852 O O . ARG A 1 109 ? 5.179 -6.650 -20.610 1.00 93.25 109 ARG A O 1
ATOM 859 N N . ARG A 1 110 ? 4.128 -6.209 -22.543 1.00 88.94 110 ARG A N 1
ATOM 860 C CA . ARG A 1 110 ? 2.970 -7.092 -22.304 1.00 88.94 110 ARG A CA 1
ATOM 861 C C . ARG A 1 110 ? 3.359 -8.535 -21.944 1.00 88.94 110 ARG A C 1
ATOM 863 O O . ARG A 1 110 ? 2.718 -9.124 -21.084 1.00 88.94 110 ARG A O 1
ATOM 870 N N . ASP A 1 111 ? 4.371 -9.081 -22.605 1.00 92.44 111 ASP A N 1
ATOM 871 C CA . ASP A 1 111 ? 4.818 -10.479 -22.510 1.00 92.44 111 ASP A CA 1
ATOM 872 C C . ASP A 1 111 ? 6.354 -10.612 -22.522 1.00 92.44 111 ASP A C 1
ATOM 874 O O . ASP A 1 111 ? 6.906 -11.701 -22.694 1.00 92.44 111 ASP A O 1
ATOM 878 N N . ALA A 1 112 ? 7.055 -9.489 -22.359 1.00 95.38 112 ALA A N 1
ATOM 879 C CA . ALA A 1 112 ? 8.494 -9.411 -22.529 1.00 95.38 112 ALA A CA 1
ATOM 880 C C . ALA A 1 112 ? 9.123 -8.335 -21.640 1.00 95.38 112 ALA A C 1
ATOM 882 O O . ALA A 1 112 ? 8.476 -7.371 -21.224 1.00 95.38 112 ALA A O 1
ATOM 883 N N . LEU A 1 113 ? 10.424 -8.475 -21.418 1.00 96.56 113 LEU A N 1
ATOM 884 C CA . LEU A 1 113 ? 11.280 -7.471 -20.802 1.00 96.56 113 LEU A CA 1
ATOM 885 C C . LEU A 1 113 ? 12.296 -6.992 -21.825 1.00 96.56 113 LEU A C 1
ATOM 887 O O . LEU A 1 113 ? 12.937 -7.797 -22.495 1.00 96.56 113 LEU A O 1
ATOM 891 N N . ARG A 1 114 ? 12.463 -5.681 -21.927 1.00 96.94 114 ARG A N 1
ATOM 892 C CA . ARG A 1 114 ? 13.588 -5.070 -22.631 1.00 96.94 114 ARG A CA 1
ATOM 893 C C . ARG A 1 114 ? 14.533 -4.508 -21.581 1.00 96.94 114 ARG A C 1
ATOM 895 O O . ARG A 1 114 ? 14.068 -3.781 -20.716 1.00 96.94 114 ARG A O 1
ATOM 902 N N . VAL A 1 115 ? 15.815 -4.834 -21.646 1.00 96.38 115 VAL A N 1
ATOM 903 C CA . VAL A 1 115 ? 16.822 -4.318 -20.716 1.00 96.38 115 VAL A CA 1
ATOM 904 C C . VAL A 1 115 ? 17.885 -3.578 -21.509 1.00 96.38 115 VAL A C 1
ATOM 906 O O . VAL A 1 115 ? 18.491 -4.161 -22.408 1.00 96.38 115 VAL A O 1
ATOM 909 N N . ASP A 1 116 ? 18.065 -2.296 -21.211 1.00 96.44 116 ASP A N 1
ATOM 910 C CA . ASP A 1 116 ? 18.994 -1.406 -21.904 1.00 96.44 116 ASP A CA 1
ATOM 911 C C . ASP A 1 116 ? 20.198 -1.102 -20.991 1.00 96.44 116 ASP A C 1
ATOM 913 O O . ASP A 1 116 ? 20.042 -0.438 -19.969 1.00 96.44 116 ASP A O 1
ATOM 917 N N . ILE A 1 117 ? 21.389 -1.595 -21.351 1.00 95.25 117 ILE A N 1
ATOM 918 C CA . ILE A 1 117 ? 22.646 -1.435 -20.590 1.00 95.25 117 ILE A CA 1
ATOM 919 C C . ILE A 1 117 ? 23.728 -0.958 -21.558 1.00 95.25 117 ILE A C 1
ATOM 921 O O . ILE A 1 117 ? 23.919 -1.574 -22.607 1.00 95.25 117 ILE A O 1
ATOM 925 N N . ASP A 1 118 ? 24.404 0.149 -21.245 1.00 92.62 118 ASP A N 1
ATOM 926 C CA . ASP A 1 118 ? 25.499 0.717 -22.051 1.00 92.62 118 ASP A CA 1
ATOM 927 C C . ASP A 1 118 ? 25.182 0.827 -23.557 1.00 92.62 118 ASP A C 1
ATOM 929 O O . ASP A 1 118 ? 25.981 0.489 -24.431 1.00 92.62 118 ASP A O 1
ATOM 933 N N . GLY A 1 119 ? 23.955 1.254 -23.877 1.00 90.62 119 GLY A N 1
ATOM 934 C CA . GLY A 1 119 ? 23.467 1.406 -25.253 1.00 90.62 119 GLY A CA 1
ATOM 935 C C . GLY A 1 119 ? 23.079 0.099 -25.961 1.00 90.62 119 GLY A C 1
ATOM 936 O O . GLY A 1 119 ? 22.591 0.143 -27.092 1.00 90.62 119 GLY A O 1
ATOM 937 N N . LYS A 1 120 ? 23.239 -1.062 -25.316 1.00 93.94 120 LYS A N 1
ATOM 938 C CA . LYS A 1 120 ? 22.807 -2.366 -25.833 1.00 93.94 120 LYS A CA 1
ATOM 939 C C . LYS A 1 120 ? 21.443 -2.740 -25.271 1.00 93.94 120 LYS A C 1
ATOM 941 O O . LYS A 1 120 ? 21.237 -2.760 -24.062 1.00 93.94 120 LYS A O 1
ATOM 946 N N . SER A 1 121 ? 20.528 -3.099 -26.168 1.00 95.25 121 SER A N 1
ATOM 947 C CA . SER A 1 121 ? 19.179 -3.533 -25.811 1.00 95.25 121 SER A CA 1
ATOM 948 C C . SER A 1 121 ? 19.054 -5.051 -25.886 1.00 95.25 121 SER A C 1
ATOM 950 O O . SER A 1 121 ? 19.249 -5.639 -26.951 1.00 95.25 121 SER A O 1
ATOM 952 N N . THR A 1 122 ? 18.706 -5.688 -24.772 1.00 96.75 122 THR A N 1
ATOM 953 C CA . THR A 1 122 ? 18.447 -7.132 -24.691 1.00 96.75 122 THR A CA 1
ATOM 954 C C . THR A 1 122 ? 16.959 -7.384 -24.479 1.00 96.75 122 THR A C 1
ATOM 956 O O . THR A 1 122 ? 16.358 -6.822 -23.565 1.00 96.75 122 THR A O 1
ATOM 959 N N . LEU A 1 123 ? 16.356 -8.250 -25.297 1.00 96.62 123 LEU A N 1
ATOM 960 C CA . LEU A 1 123 ? 14.954 -8.653 -25.161 1.00 96.62 123 LEU A CA 1
ATOM 961 C C . LEU A 1 123 ? 14.853 -10.048 -24.525 1.00 96.62 123 LEU A C 1
ATOM 963 O O . LEU A 1 123 ? 15.437 -11.006 -25.027 1.00 96.62 123 LEU A O 1
ATOM 967 N N . ILE A 1 124 ? 14.063 -10.166 -23.459 1.00 96.06 124 ILE A N 1
ATOM 968 C CA . ILE A 1 124 ? 13.629 -11.432 -22.860 1.00 96.06 124 ILE A CA 1
ATOM 969 C C . ILE A 1 124 ? 12.145 -11.600 -23.202 1.00 96.06 124 ILE A C 1
ATOM 971 O O . ILE A 1 124 ? 11.316 -10.839 -22.708 1.00 96.06 124 ILE A O 1
ATOM 975 N N . GLY A 1 125 ? 11.809 -12.549 -24.077 1.00 93.44 125 GLY A N 1
ATOM 976 C CA . GLY A 1 125 ? 10.424 -12.847 -24.470 1.00 93.44 125 GLY A CA 1
ATOM 977 C C . GLY A 1 125 ? 9.796 -13.979 -23.652 1.00 93.44 125 GLY A C 1
ATOM 978 O O . GLY A 1 125 ? 10.504 -14.708 -22.960 1.00 93.44 125 GLY A O 1
ATOM 979 N N . ASN A 1 126 ? 8.474 -14.155 -23.774 1.00 91.44 126 ASN A N 1
ATOM 980 C CA . ASN A 1 126 ? 7.699 -15.198 -23.083 1.00 91.44 126 ASN A CA 1
ATOM 981 C C . ASN A 1 126 ? 7.891 -15.172 -21.558 1.00 91.44 126 ASN A C 1
ATOM 983 O O . ASN A 1 126 ? 8.107 -16.202 -20.916 1.00 91.44 126 ASN A O 1
ATOM 987 N N . VAL A 1 127 ? 7.851 -13.973 -20.982 1.00 94.88 127 VAL A N 1
ATOM 988 C CA . VAL A 1 127 ? 8.045 -13.773 -19.545 1.00 94.88 127 VAL A CA 1
ATOM 989 C C . VAL A 1 127 ? 6.723 -13.995 -18.815 1.00 94.88 127 VAL A C 1
ATOM 991 O O . VAL A 1 127 ? 5.667 -13.540 -19.254 1.00 94.88 127 VAL A O 1
ATOM 994 N N . ASN A 1 128 ? 6.778 -14.693 -17.679 1.00 94.06 128 ASN A N 1
ATOM 995 C CA . ASN A 1 128 ? 5.607 -14.933 -16.842 1.00 94.06 128 ASN A CA 1
ATOM 996 C C . ASN A 1 128 ? 4.978 -13.604 -16.365 1.00 94.06 128 ASN A C 1
ATOM 998 O O . ASN A 1 128 ? 5.681 -12.697 -15.922 1.00 94.06 128 ASN A O 1
ATOM 1002 N N . GLY A 1 129 ? 3.647 -13.495 -16.426 1.00 93.12 129 GLY A N 1
ATOM 1003 C CA . GLY A 1 129 ? 2.925 -12.263 -16.085 1.00 93.12 129 GLY A CA 1
ATOM 1004 C C . GLY A 1 129 ? 3.081 -11.803 -14.629 1.00 93.12 129 GLY A C 1
ATOM 1005 O O . GLY A 1 129 ? 3.061 -10.600 -14.359 1.00 93.12 129 GLY A O 1
ATOM 1006 N N . GLU A 1 130 ? 3.284 -12.725 -13.687 1.00 91.31 130 GLU A N 1
ATOM 1007 C CA . GLU A 1 130 ? 3.539 -12.399 -12.279 1.00 91.31 130 GLU A CA 1
ATOM 1008 C C . GLU A 1 130 ? 4.926 -11.767 -12.101 1.00 91.31 130 GLU A C 1
ATOM 1010 O O . GLU A 1 130 ? 5.062 -10.770 -11.393 1.00 91.31 130 GLU A O 1
ATOM 1015 N N . LEU A 1 131 ? 5.925 -12.254 -12.845 1.00 94.06 131 LEU A N 1
ATOM 1016 C CA . LEU A 1 131 ? 7.271 -11.676 -12.886 1.00 94.06 131 LEU A CA 1
ATOM 1017 C C . LEU A 1 131 ? 7.218 -10.236 -13.418 1.00 94.06 131 LEU A C 1
ATOM 1019 O O . LEU A 1 131 ? 7.750 -9.318 -12.790 1.00 94.06 131 LEU A O 1
ATOM 1023 N N . LEU A 1 132 ? 6.511 -10.023 -14.535 1.00 95.56 132 LEU A N 1
ATOM 1024 C CA . LEU A 1 132 ? 6.283 -8.688 -15.103 1.00 95.56 132 LEU A CA 1
ATOM 1025 C C . LEU A 1 132 ? 5.603 -7.761 -14.088 1.00 95.56 132 LEU A C 1
ATOM 1027 O O . LEU A 1 132 ? 6.018 -6.615 -13.925 1.00 95.56 132 LEU A O 1
ATOM 1031 N N . THR A 1 133 ? 4.603 -8.276 -13.370 1.00 94.00 133 THR A N 1
ATOM 1032 C CA . THR A 1 133 ? 3.887 -7.529 -12.333 1.00 94.00 133 THR A CA 1
ATOM 1033 C C . THR A 1 133 ? 4.832 -7.092 -11.218 1.00 94.00 133 THR A C 1
ATOM 1035 O O . THR A 1 133 ? 4.890 -5.903 -10.917 1.00 94.00 133 THR A O 1
ATOM 1038 N N . ILE A 1 134 ? 5.621 -8.002 -10.641 1.00 93.81 134 ILE A N 1
ATOM 1039 C CA . ILE A 1 134 ? 6.559 -7.676 -9.552 1.00 93.81 134 ILE A CA 1
ATOM 1040 C C . ILE A 1 134 ? 7.549 -6.587 -9.987 1.00 93.81 134 ILE A C 1
ATOM 1042 O O . ILE A 1 134 ? 7.761 -5.619 -9.254 1.00 93.81 134 ILE A O 1
ATOM 1046 N N . LEU A 1 135 ? 8.093 -6.691 -11.203 1.00 95.56 135 LEU A N 1
ATOM 1047 C CA . LEU A 1 135 ? 8.998 -5.683 -11.758 1.00 95.56 135 LEU A CA 1
ATOM 1048 C C . LEU A 1 135 ? 8.319 -4.327 -11.953 1.00 95.56 135 LEU A C 1
ATOM 1050 O O . LEU A 1 135 ? 8.894 -3.301 -11.589 1.00 95.56 135 LEU A O 1
ATOM 1054 N N . SER A 1 136 ? 7.096 -4.297 -12.489 1.00 94.75 136 SER A N 1
ATOM 1055 C CA . SER A 1 136 ? 6.329 -3.055 -12.617 1.00 94.75 136 SER A CA 1
ATOM 1056 C C . SER A 1 136 ? 6.113 -2.381 -11.262 1.00 94.75 136 SER A C 1
ATOM 1058 O O . SER A 1 136 ? 6.327 -1.176 -11.145 1.00 94.75 136 SER A O 1
ATOM 1060 N N . LEU A 1 137 ? 5.753 -3.143 -10.226 1.00 92.62 137 LEU A N 1
ATOM 1061 C CA . LEU A 1 137 ? 5.530 -2.616 -8.876 1.00 92.62 137 LEU A CA 1
ATOM 1062 C C . LEU A 1 137 ? 6.829 -2.090 -8.240 1.00 92.62 137 LEU A C 1
ATOM 1064 O O . LEU A 1 137 ? 6.804 -1.047 -7.581 1.00 92.62 137 LEU A O 1
ATOM 1068 N N . GLY A 1 138 ? 7.951 -2.788 -8.447 1.00 93.06 138 GLY A N 1
ATOM 1069 C CA . GLY A 1 138 ? 9.284 -2.355 -8.015 1.00 93.06 138 GLY A CA 1
ATOM 1070 C C . GLY A 1 138 ? 9.700 -1.037 -8.670 1.00 93.06 138 GLY A C 1
ATOM 1071 O O . GLY A 1 138 ? 10.031 -0.074 -7.974 1.00 93.06 138 GLY A O 1
ATOM 1072 N N . LYS A 1 139 ? 9.570 -0.947 -10.001 1.00 93.75 139 LYS A N 1
ATOM 1073 C CA . LYS A 1 139 ? 9.839 0.284 -10.763 1.00 93.75 139 LYS A CA 1
ATOM 1074 C C . LYS A 1 139 ? 8.966 1.452 -10.316 1.00 93.75 139 LYS A C 1
ATOM 1076 O O . LYS A 1 139 ? 9.465 2.561 -10.176 1.00 93.75 139 LYS A O 1
ATOM 1081 N N . GLU A 1 140 ? 7.678 1.224 -10.076 1.00 92.50 140 GLU A N 1
ATOM 1082 C CA . GLU A 1 140 ? 6.778 2.276 -9.595 1.00 92.50 140 GLU A CA 1
ATOM 1083 C C . GLU A 1 140 ? 7.184 2.805 -8.218 1.00 92.50 140 GLU A C 1
ATOM 1085 O O . GLU A 1 140 ? 7.212 4.015 -8.018 1.00 92.50 140 GLU A O 1
ATOM 1090 N N . SER A 1 141 ? 7.544 1.922 -7.281 1.00 91.50 141 SER A N 1
ATOM 1091 C CA . SER A 1 141 ? 8.027 2.341 -5.960 1.00 91.50 141 SER A CA 1
ATOM 1092 C C . SER A 1 141 ? 9.295 3.191 -6.060 1.00 91.50 141 SER A C 1
ATOM 1094 O O . SER A 1 141 ? 9.430 4.183 -5.342 1.00 91.50 141 SER A O 1
ATOM 1096 N N . ARG A 1 142 ? 10.215 2.814 -6.956 1.00 91.19 142 ARG A N 1
ATOM 1097 C CA . ARG A 1 142 ? 11.460 3.552 -7.197 1.00 91.19 142 ARG A CA 1
ATOM 1098 C C . ARG A 1 142 ? 11.210 4.907 -7.854 1.00 91.19 142 ARG A C 1
ATOM 1100 O O . ARG A 1 142 ? 11.818 5.902 -7.472 1.00 91.19 142 ARG A O 1
ATOM 1107 N N . GLU A 1 143 ? 10.289 4.960 -8.808 1.00 92.56 143 GLU A N 1
ATOM 1108 C CA . GLU A 1 143 ? 9.872 6.205 -9.446 1.00 92.56 143 GLU A CA 1
ATOM 1109 C C . GLU A 1 143 ? 9.302 7.189 -8.415 1.00 92.56 143 GLU A C 1
ATOM 1111 O O . GLU A 1 143 ? 9.755 8.330 -8.330 1.00 92.56 143 GLU A O 1
ATOM 1116 N N . THR A 1 144 ? 8.383 6.729 -7.562 1.00 93.38 144 THR A N 1
ATOM 1117 C CA . THR A 1 144 ? 7.826 7.539 -6.471 1.00 93.38 144 THR A CA 1
ATOM 1118 C C . THR A 1 144 ? 8.913 8.044 -5.518 1.00 93.38 144 THR A C 1
ATOM 1120 O O . THR A 1 144 ? 8.887 9.206 -5.115 1.00 93.38 144 THR A O 1
ATOM 1123 N N . GLU A 1 145 ? 9.904 7.215 -5.183 1.00 92.12 145 GLU A N 1
ATOM 1124 C CA . GLU A 1 145 ? 11.049 7.633 -4.369 1.00 92.12 145 GLU A CA 1
ATOM 1125 C C . GLU A 1 145 ? 11.834 8.784 -5.005 1.00 92.12 145 GLU A C 1
ATOM 1127 O O . GLU A 1 145 ? 12.076 9.813 -4.370 1.00 92.12 145 GLU A O 1
ATOM 1132 N N . ARG A 1 146 ? 12.199 8.625 -6.279 1.00 93.38 146 ARG A N 1
ATOM 1133 C CA . ARG A 1 146 ? 12.942 9.625 -7.044 1.00 93.38 146 ARG A CA 1
ATOM 1134 C C . ARG A 1 146 ? 12.184 10.949 -7.107 1.00 93.38 146 ARG A C 1
ATOM 1136 O O . ARG A 1 146 ? 12.777 12.006 -6.889 1.00 93.38 146 ARG A O 1
ATOM 1143 N N . GLN A 1 147 ? 10.877 10.887 -7.352 1.00 95.00 147 GLN A N 1
ATOM 1144 C CA . GLN A 1 147 ? 9.985 12.045 -7.398 1.00 95.00 147 GLN A CA 1
ATOM 1145 C C . GLN A 1 147 ? 9.911 12.793 -6.060 1.00 95.00 147 GLN A C 1
ATOM 1147 O O . GLN A 1 147 ? 9.953 14.024 -6.039 1.00 95.00 147 GLN A O 1
ATOM 1152 N N . LEU A 1 148 ? 9.873 12.078 -4.934 1.00 93.56 148 LEU A N 1
ATOM 1153 C CA . LEU A 1 148 ? 9.937 12.693 -3.605 1.00 93.56 148 LEU A CA 1
ATOM 1154 C C . LEU A 1 148 ? 11.283 13.386 -3.365 1.00 93.56 148 LEU A C 1
ATOM 1156 O O . LEU A 1 148 ? 11.315 14.528 -2.905 1.00 93.56 148 LEU A O 1
ATOM 1160 N N . MET A 1 149 ? 12.391 12.727 -3.717 1.00 93.50 149 MET A N 1
ATOM 1161 C CA . MET A 1 149 ? 13.743 13.264 -3.523 1.00 93.50 149 MET A CA 1
ATOM 1162 C C . MET A 1 149 ? 14.002 14.534 -4.339 1.00 93.50 149 MET A C 1
ATOM 1164 O O . MET A 1 149 ? 14.652 15.463 -3.859 1.00 93.50 149 MET A O 1
ATOM 1168 N N . VAL A 1 150 ? 13.532 14.599 -5.588 1.00 95.31 150 VAL A N 1
ATOM 1169 C CA . VAL A 1 150 ? 13.751 15.787 -6.433 1.00 95.31 150 VAL A CA 1
ATOM 1170 C C . VAL A 1 150 ? 12.934 16.985 -5.951 1.00 95.31 150 VAL A C 1
ATOM 1172 O O . VAL A 1 150 ? 13.428 18.107 -6.020 1.00 95.31 150 VAL A O 1
ATOM 1175 N N . ILE A 1 151 ? 11.740 16.758 -5.391 1.00 94.75 151 ILE A N 1
ATOM 1176 C CA . ILE A 1 151 ? 10.914 17.827 -4.815 1.00 94.75 151 ILE A CA 1
ATOM 1177 C C . ILE A 1 151 ? 11.488 18.322 -3.493 1.00 94.75 151 ILE A C 1
ATOM 1179 O O . ILE A 1 151 ? 11.571 19.530 -3.299 1.00 94.75 151 ILE A O 1
ATOM 1183 N N . ASP A 1 152 ? 11.960 17.433 -2.618 1.00 92.50 152 ASP A N 1
ATOM 1184 C CA . ASP A 1 152 ? 12.667 17.844 -1.400 1.00 92.50 152 ASP A CA 1
ATOM 1185 C C . ASP A 1 152 ? 13.884 18.733 -1.725 1.00 92.50 152 ASP A C 1
ATOM 1187 O O . ASP A 1 152 ? 14.066 19.785 -1.109 1.00 92.50 152 ASP A O 1
ATOM 1191 N N . ARG A 1 153 ? 14.667 18.376 -2.755 1.00 93.12 153 ARG A N 1
ATOM 1192 C CA . ARG A 1 153 ? 15.777 19.211 -3.244 1.00 93.12 153 ARG A CA 1
ATOM 1193 C C . ARG A 1 153 ? 15.307 20.555 -3.795 1.00 93.12 153 ARG A C 1
ATOM 1195 O O . ARG A 1 153 ? 15.889 21.573 -3.427 1.00 93.12 153 ARG A O 1
ATOM 1202 N N . LEU A 1 154 ? 14.259 20.568 -4.622 1.00 92.31 154 LEU A N 1
ATOM 1203 C CA . LEU A 1 154 ? 13.702 21.799 -5.190 1.00 92.31 154 LEU A CA 1
ATOM 1204 C C . LEU A 1 154 ? 13.205 22.754 -4.095 1.00 92.31 154 LEU A C 1
ATOM 1206 O O . LEU A 1 154 ? 13.506 23.943 -4.144 1.00 92.31 154 LEU A O 1
ATOM 1210 N N . VAL A 1 155 ? 12.484 22.242 -3.091 1.00 88.69 155 VAL A N 1
ATOM 1211 C CA . VAL A 1 155 ? 11.961 23.055 -1.980 1.00 88.69 155 VAL A CA 1
ATOM 1212 C C . VAL A 1 155 ? 13.090 23.604 -1.104 1.00 88.69 155 VAL A C 1
ATOM 1214 O O . VAL A 1 155 ? 12.990 24.723 -0.606 1.00 88.69 155 VAL A O 1
ATOM 1217 N N . LYS A 1 156 ? 14.177 22.845 -0.915 1.00 89.31 156 LYS A N 1
ATOM 1218 C CA . LYS A 1 156 ? 15.355 23.309 -0.162 1.00 89.31 156 LYS A CA 1
ATOM 1219 C C . LYS A 1 156 ? 16.170 24.352 -0.923 1.00 89.31 156 LYS A C 1
ATOM 1221 O O . LYS A 1 156 ? 16.690 25.278 -0.306 1.00 89.31 156 LYS A O 1
ATOM 1226 N N . CYS A 1 157 ? 16.326 24.186 -2.233 1.00 90.00 157 CYS A N 1
ATOM 1227 C CA . CYS A 1 157 ? 17.098 25.085 -3.078 1.00 90.00 157 CYS A CA 1
ATOM 1228 C C . CYS A 1 157 ? 16.498 25.117 -4.486 1.00 90.00 157 CYS A C 1
ATOM 1230 O O . CYS A 1 157 ? 16.637 24.164 -5.256 1.00 90.00 157 CYS A O 1
ATOM 1232 N N . ARG A 1 158 ? 15.856 26.229 -4.845 1.00 89.00 158 ARG A N 1
ATOM 1233 C CA . ARG A 1 158 ? 15.321 26.417 -6.194 1.00 89.00 158 ARG A CA 1
ATOM 1234 C C . ARG A 1 158 ? 16.430 26.889 -7.134 1.00 89.00 158 ARG A C 1
ATOM 1236 O O . ARG A 1 158 ? 17.000 27.954 -6.929 1.00 89.00 158 ARG A O 1
ATOM 1243 N N . ASN A 1 159 ? 16.725 26.087 -8.152 1.00 92.56 159 ASN A N 1
ATOM 1244 C CA . ASN A 1 159 ? 17.635 26.410 -9.251 1.00 92.56 159 ASN A CA 1
ATOM 1245 C C . ASN A 1 159 ? 17.264 25.587 -10.498 1.00 92.56 159 ASN A C 1
ATOM 1247 O O . ASN A 1 159 ? 16.487 24.630 -10.402 1.00 92.56 159 ASN A O 1
ATOM 1251 N N . ASP A 1 160 ? 17.839 25.947 -11.644 1.00 94.38 160 ASP A N 1
ATOM 1252 C CA . ASP A 1 160 ? 17.523 25.335 -12.940 1.00 94.38 160 ASP A CA 1
ATOM 1253 C C . ASP A 1 160 ? 17.831 23.832 -12.954 1.00 94.38 160 ASP A C 1
ATOM 1255 O O . ASP A 1 160 ? 17.010 23.031 -13.395 1.00 94.38 160 ASP A O 1
ATOM 1259 N N . ALA A 1 161 ? 18.946 23.413 -12.346 1.00 95.50 161 ALA A N 1
ATOM 1260 C CA . ALA A 1 161 ? 19.319 22.000 -12.258 1.00 95.50 161 ALA A CA 1
ATOM 1261 C C . ALA A 1 161 ? 18.279 21.156 -11.489 1.00 95.50 161 ALA A C 1
ATOM 1263 O O . ALA A 1 161 ? 17.973 20.023 -11.875 1.00 95.50 161 ALA A O 1
ATOM 1264 N N . ASN A 1 162 ? 17.704 21.697 -10.410 1.00 95.06 162 ASN A N 1
ATOM 1265 C CA . ASN A 1 162 ? 16.656 21.028 -9.641 1.00 95.06 162 ASN A CA 1
ATOM 1266 C C . ASN A 1 162 ? 15.314 21.034 -10.391 1.00 95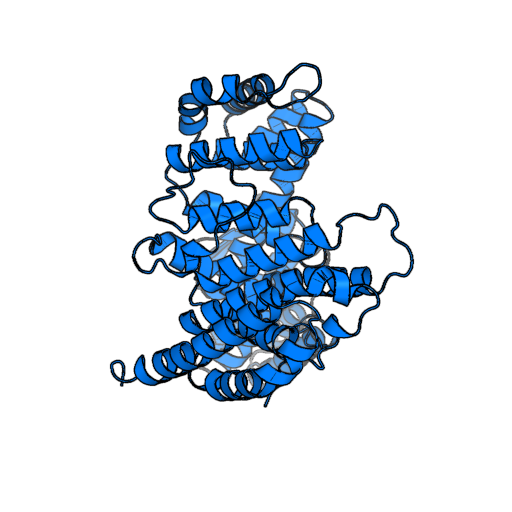.06 162 ASN A C 1
ATOM 1268 O O . ASN A 1 162 ? 14.599 20.033 -10.338 1.00 95.06 162 ASN A O 1
ATOM 1272 N N . LEU A 1 163 ? 14.986 22.096 -11.136 1.00 94.44 163 LEU A N 1
ATOM 1273 C CA . LEU A 1 163 ? 13.805 22.128 -12.012 1.00 94.44 163 LEU A CA 1
ATOM 1274 C C . LEU A 1 163 ? 13.911 21.098 -13.146 1.00 94.44 163 LEU A C 1
ATOM 1276 O O . LEU A 1 163 ? 12.966 20.345 -13.382 1.00 94.44 163 LEU A O 1
ATOM 1280 N N . GLU A 1 164 ? 15.076 20.974 -13.779 1.00 96.44 164 GLU A N 1
ATOM 1281 C CA . GLU A 1 164 ? 15.358 19.936 -14.775 1.00 96.44 164 GLU A CA 1
ATOM 1282 C C . GLU A 1 164 ? 15.272 18.523 -14.190 1.00 96.44 164 GLU A C 1
ATOM 1284 O O . GLU A 1 164 ? 14.795 17.593 -14.847 1.00 96.44 164 GLU A O 1
ATOM 1289 N N . ALA A 1 165 ? 15.731 18.329 -12.952 1.00 95.38 165 ALA A N 1
ATOM 1290 C CA . ALA A 1 165 ? 15.610 17.047 -12.266 1.00 95.38 165 ALA A CA 1
ATOM 1291 C C . ALA A 1 165 ? 14.139 16.682 -11.999 1.00 95.38 165 ALA A C 1
ATOM 1293 O O . ALA A 1 165 ? 13.759 15.518 -12.163 1.00 95.38 165 ALA A O 1
ATOM 1294 N N . VAL A 1 166 ? 13.303 17.661 -11.636 1.00 95.06 166 VAL A N 1
ATOM 1295 C CA . VAL A 1 166 ? 11.851 17.485 -11.476 1.00 95.06 166 VAL A CA 1
ATOM 1296 C C . VAL A 1 166 ? 11.196 17.176 -12.822 1.00 95.06 166 VAL A C 1
ATOM 1298 O O . VAL A 1 166 ? 10.506 16.164 -12.930 1.00 95.06 166 VAL A O 1
ATOM 1301 N N . SER A 1 167 ? 11.480 17.959 -13.864 1.00 95.06 167 SER A N 1
ATOM 1302 C CA . SER A 1 167 ? 10.974 17.735 -15.225 1.00 95.06 167 SER A CA 1
ATOM 1303 C C . SER A 1 167 ? 11.249 16.306 -15.707 1.00 95.06 167 SER A C 1
ATOM 1305 O O . SER A 1 167 ? 10.325 15.589 -16.102 1.00 95.06 167 SER A O 1
ATOM 1307 N N . ARG A 1 168 ? 12.495 15.834 -15.565 1.00 94.38 168 ARG A N 1
ATOM 1308 C CA . ARG A 1 168 ? 12.883 14.458 -15.913 1.00 94.38 168 ARG A CA 1
ATOM 1309 C C . ARG A 1 168 ? 12.195 13.402 -15.054 1.00 94.38 168 ARG A C 1
ATOM 1311 O O . ARG A 1 168 ? 11.832 12.349 -15.574 1.00 94.38 168 ARG A O 1
ATOM 1318 N N . SER A 1 169 ? 12.016 13.659 -13.758 1.00 92.81 169 SER A N 1
ATOM 1319 C CA . SER A 1 169 ? 11.459 12.663 -12.835 1.00 92.81 169 SER A CA 1
ATOM 1320 C C . SER A 1 169 ? 9.956 12.480 -12.985 1.00 92.81 169 SER A C 1
ATOM 1322 O O . SER A 1 169 ? 9.457 11.359 -12.945 1.00 92.81 169 SER A O 1
ATOM 1324 N N . PHE A 1 170 ? 9.230 13.569 -13.215 1.00 92.19 170 PHE A N 1
ATOM 1325 C CA . PHE A 1 170 ? 7.789 13.521 -13.446 1.00 92.19 170 PHE A CA 1
ATOM 1326 C C . PHE A 1 170 ? 7.430 13.319 -14.922 1.00 92.19 170 PHE A C 1
ATOM 1328 O O . PHE A 1 170 ? 6.266 13.088 -15.229 1.00 92.19 170 PHE A O 1
ATOM 1335 N N . LYS A 1 171 ? 8.420 13.344 -15.828 1.00 91.38 171 LYS A N 1
ATOM 1336 C CA . LYS A 1 171 ? 8.241 13.209 -17.285 1.00 91.38 171 LYS A CA 1
ATOM 1337 C C . LYS A 1 171 ? 7.340 14.312 -17.856 1.00 91.38 171 LYS A C 1
ATOM 1339 O O . LYS A 1 171 ? 6.512 14.065 -18.728 1.00 91.38 171 LYS A O 1
ATOM 1344 N N . ILE A 1 172 ? 7.530 15.532 -17.356 1.00 91.00 172 ILE A N 1
ATOM 1345 C CA . ILE A 1 172 ? 6.817 16.746 -17.766 1.00 91.00 172 ILE A CA 1
ATOM 1346 C C . ILE A 1 172 ? 7.810 17.637 -18.522 1.00 91.00 172 ILE A C 1
ATOM 1348 O O . ILE A 1 172 ? 8.948 17.759 -18.060 1.00 91.00 172 ILE A O 1
ATOM 1352 N N . PRO A 1 173 ? 7.433 18.298 -19.633 1.00 92.38 173 PRO A N 1
ATOM 1353 C CA . PRO A 1 173 ? 8.282 19.306 -20.267 1.00 92.38 173 PRO A CA 1
ATOM 1354 C C . PRO A 1 173 ? 8.781 20.359 -19.265 1.00 92.38 173 PRO A C 1
ATOM 1356 O O . PRO A 1 173 ? 8.050 20.741 -18.349 1.00 92.38 173 PRO A O 1
ATOM 1359 N N . LEU A 1 174 ? 10.016 20.844 -19.430 1.00 93.56 174 LEU A N 1
ATOM 1360 C CA . LEU A 1 174 ? 10.631 21.774 -18.471 1.00 93.56 174 LEU A CA 1
ATOM 1361 C C . LEU A 1 174 ? 9.788 23.042 -18.276 1.00 93.56 174 LEU A C 1
ATOM 1363 O O . LEU A 1 174 ? 9.456 23.391 -17.150 1.00 93.56 174 LEU A O 1
ATOM 1367 N N . HIS A 1 175 ? 9.332 23.646 -19.371 1.00 91.81 175 HIS A N 1
ATOM 1368 C CA . HIS A 1 175 ? 8.442 24.809 -19.349 1.00 91.81 175 HIS A CA 1
ATOM 1369 C C . HIS A 1 175 ? 7.131 24.566 -18.574 1.00 91.81 175 HIS A C 1
ATOM 1371 O O . HIS A 1 175 ? 6.654 25.438 -17.849 1.00 91.81 175 HIS A O 1
ATOM 1377 N N . ASP A 1 176 ? 6.540 23.374 -18.680 1.00 89.06 176 ASP A N 1
ATOM 1378 C CA . ASP A 1 176 ? 5.324 23.044 -17.929 1.00 89.06 176 ASP A CA 1
ATOM 1379 C C . ASP A 1 176 ? 5.644 22.777 -16.453 1.00 89.06 176 ASP A C 1
ATOM 1381 O O . ASP A 1 176 ? 4.864 23.129 -15.572 1.00 89.06 176 ASP A O 1
ATOM 1385 N N . THR A 1 177 ? 6.822 22.222 -16.163 1.00 91.75 177 THR A N 1
ATOM 1386 C CA . THR A 1 177 ? 7.330 22.057 -14.794 1.00 91.75 177 THR A CA 1
ATOM 1387 C C . THR A 1 177 ? 7.518 23.413 -14.112 1.00 91.75 177 THR A C 1
ATOM 1389 O O . THR A 1 177 ? 7.086 23.602 -12.974 1.00 91.75 177 THR A O 1
ATOM 1392 N N . GLU A 1 178 ? 8.105 24.387 -14.804 1.00 91.44 178 GLU A N 1
ATOM 1393 C CA . GLU A 1 178 ? 8.239 25.764 -14.321 1.00 91.44 178 GLU A CA 1
ATOM 1394 C C . GLU A 1 178 ? 6.874 26.381 -14.024 1.00 91.44 178 GLU A C 1
ATOM 1396 O O . GLU A 1 178 ? 6.664 26.905 -12.931 1.00 91.44 178 GLU A O 1
ATOM 1401 N N . LYS A 1 179 ? 5.912 26.245 -14.944 1.00 89.19 179 LYS A N 1
ATOM 1402 C CA . LYS A 1 179 ? 4.542 26.723 -14.731 1.00 89.19 179 LYS A CA 1
ATOM 1403 C C . LYS A 1 179 ? 3.897 26.092 -13.506 1.00 89.19 179 LYS A C 1
ATOM 1405 O O . LYS A 1 179 ? 3.452 26.822 -12.626 1.00 89.19 179 LYS A O 1
ATOM 1410 N N . ILE A 1 180 ? 3.878 24.762 -13.406 1.00 88.19 180 ILE A N 1
ATOM 1411 C CA . ILE A 1 180 ? 3.247 24.069 -12.275 1.00 88.19 180 ILE A CA 1
ATOM 1412 C C . ILE A 1 180 ? 3.932 24.455 -10.961 1.00 88.19 180 ILE A C 1
ATOM 1414 O O . ILE A 1 180 ? 3.249 24.740 -9.984 1.00 88.19 180 ILE A O 1
ATOM 1418 N N . THR A 1 181 ? 5.265 24.510 -10.914 1.00 88.56 181 THR A N 1
ATOM 1419 C CA . THR A 1 181 ? 5.983 24.882 -9.683 1.00 88.56 181 THR A CA 1
ATOM 1420 C C . THR A 1 181 ? 5.713 26.329 -9.269 1.00 88.56 181 THR A C 1
ATOM 1422 O O . THR A 1 181 ? 5.511 26.575 -8.083 1.00 88.56 181 THR A O 1
ATOM 1425 N N . LEU A 1 182 ? 5.630 27.271 -10.216 1.00 87.56 182 LEU A N 1
ATOM 1426 C CA . LEU A 1 182 ? 5.220 28.655 -9.946 1.00 87.56 182 LEU A CA 1
ATOM 1427 C C . LEU A 1 182 ? 3.773 28.735 -9.448 1.00 87.56 182 LEU A C 1
ATOM 1429 O O . LEU A 1 182 ? 3.467 29.524 -8.554 1.00 87.56 182 LEU A O 1
ATOM 1433 N N . LEU A 1 183 ? 2.875 27.920 -10.007 1.00 87.25 183 LEU A N 1
ATOM 1434 C CA . LEU A 1 183 ? 1.503 27.822 -9.522 1.00 87.25 183 LEU A CA 1
ATOM 1435 C C . LEU A 1 183 ? 1.487 27.320 -8.072 1.00 87.25 183 LEU A C 1
ATOM 1437 O O . LEU A 1 183 ? 0.864 27.937 -7.214 1.00 87.25 183 LEU A O 1
ATOM 1441 N N . ILE A 1 184 ? 2.216 26.245 -7.776 1.00 86.19 184 ILE A N 1
ATOM 1442 C CA . ILE A 1 184 ? 2.301 25.684 -6.424 1.00 86.19 184 ILE A CA 1
ATOM 1443 C C . ILE A 1 184 ? 2.845 26.716 -5.431 1.00 86.19 184 ILE A C 1
ATOM 1445 O O . ILE A 1 184 ? 2.302 26.833 -4.340 1.00 86.19 184 ILE A O 1
ATOM 1449 N N . GLU A 1 185 ? 3.859 27.501 -5.794 1.00 84.69 185 GLU A N 1
ATOM 1450 C CA . GLU A 1 185 ? 4.406 28.550 -4.920 1.00 84.69 185 GLU A CA 1
ATOM 1451 C C . GLU A 1 185 ? 3.380 29.622 -4.552 1.00 84.69 185 GLU A C 1
ATOM 1453 O O . GLU A 1 185 ? 3.326 30.039 -3.398 1.00 84.69 185 GLU A O 1
ATOM 1458 N N . ARG A 1 186 ? 2.507 30.016 -5.488 1.00 88.31 186 ARG A N 1
ATOM 1459 C CA . ARG A 1 186 ? 1.426 30.984 -5.221 1.00 88.31 186 ARG A CA 1
ATOM 1460 C C . ARG A 1 186 ? 0.401 30.480 -4.205 1.00 88.31 186 ARG A C 1
ATOM 1462 O O . ARG A 1 186 ? -0.356 31.278 -3.657 1.00 88.31 186 ARG A O 1
ATOM 1469 N N . LEU A 1 187 ? 0.367 29.173 -3.945 1.00 87.19 187 LEU A N 1
ATOM 1470 C CA . LEU A 1 187 ? -0.483 28.587 -2.913 1.00 87.19 187 LEU A CA 1
ATOM 1471 C C . LEU A 1 187 ? 0.040 28.846 -1.499 1.00 87.19 187 LEU A C 1
ATOM 1473 O O . LEU A 1 187 ? -0.653 28.493 -0.546 1.00 87.19 187 LEU A O 1
ATOM 1477 N N . PHE A 1 188 ? 1.229 29.429 -1.342 1.00 86.38 188 PHE A N 1
ATOM 1478 C CA . PHE A 1 188 ? 1.842 29.686 -0.047 1.00 86.38 188 PHE A CA 1
ATOM 1479 C C . PHE A 1 188 ? 2.106 31.176 0.168 1.00 86.38 188 PHE A C 1
ATOM 1481 O O . PHE A 1 188 ? 2.408 31.914 -0.767 1.00 86.38 188 PHE A O 1
ATOM 1488 N N . ASP A 1 189 ? 1.979 31.627 1.415 1.00 85.62 189 ASP A N 1
ATOM 1489 C CA . ASP A 1 189 ? 2.413 32.965 1.811 1.00 85.62 189 ASP A CA 1
ATOM 1490 C C . ASP A 1 189 ? 3.940 33.021 2.018 1.00 85.62 189 ASP A C 1
ATOM 1492 O O . ASP A 1 189 ? 4.644 32.009 1.980 1.00 85.62 189 ASP A O 1
ATOM 1496 N N . ASN A 1 190 ? 4.464 34.216 2.301 1.00 83.56 190 ASN A N 1
ATOM 1497 C CA . ASN A 1 190 ? 5.894 34.429 2.563 1.00 83.56 190 ASN A CA 1
ATOM 1498 C C . ASN A 1 190 ? 6.417 33.673 3.805 1.00 83.56 190 ASN A C 1
ATOM 1500 O O . ASN A 1 190 ? 7.626 33.599 4.012 1.00 83.56 190 ASN A O 1
ATOM 1504 N N . GLN A 1 191 ? 5.529 33.144 4.651 1.00 80.81 191 GLN A N 1
ATOM 1505 C CA . GLN A 1 191 ? 5.858 32.335 5.826 1.00 80.81 191 GLN A CA 1
ATOM 1506 C C . GLN A 1 191 ? 5.738 30.825 5.544 1.00 80.81 191 GLN A C 1
ATOM 1508 O O . GLN A 1 191 ? 6.013 30.009 6.428 1.00 80.81 191 GLN A O 1
ATOM 1513 N N . GLY A 1 192 ? 5.351 30.436 4.324 1.00 78.31 192 GLY A N 1
ATOM 1514 C CA . GLY A 1 192 ? 5.135 29.049 3.919 1.00 78.31 192 GLY A CA 1
ATOM 1515 C C . GLY A 1 192 ? 3.791 28.468 4.367 1.00 78.31 192 GLY A C 1
ATOM 1516 O O . GLY A 1 192 ? 3.633 27.243 4.375 1.00 78.31 192 GLY A O 1
ATOM 1517 N N . ASN A 1 193 ? 2.826 29.304 4.763 1.00 84.12 193 ASN A N 1
ATOM 1518 C CA . ASN A 1 193 ? 1.477 28.856 5.093 1.00 84.12 193 ASN A CA 1
ATOM 1519 C C . ASN A 1 193 ? 0.617 28.728 3.846 1.00 84.12 193 ASN A C 1
ATOM 1521 O O . ASN A 1 193 ? 0.679 29.558 2.946 1.00 84.12 193 ASN A O 1
ATOM 1525 N N . PHE A 1 194 ? -0.223 27.698 3.817 1.00 86.44 194 PHE A N 1
ATOM 1526 C CA . PHE A 1 194 ? -1.085 27.429 2.674 1.00 86.44 194 PHE A CA 1
ATOM 1527 C C . PHE A 1 194 ? -2.277 28.397 2.621 1.00 86.44 194 PHE A C 1
ATOM 1529 O O . PHE A 1 194 ? -3.024 28.533 3.593 1.00 86.44 194 PHE A O 1
ATOM 1536 N N . ILE A 1 195 ? -2.502 29.013 1.461 1.00 85.81 195 ILE A N 1
ATOM 1537 C CA . ILE A 1 195 ? -3.569 29.981 1.204 1.00 85.81 195 ILE A CA 1
ATOM 1538 C C . ILE A 1 195 ? -4.692 29.304 0.410 1.00 85.81 195 ILE A C 1
ATOM 1540 O O . ILE A 1 195 ? -4.712 29.313 -0.821 1.00 85.81 195 ILE A O 1
ATOM 1544 N N . ARG A 1 196 ? -5.691 28.760 1.119 1.00 82.19 196 ARG A N 1
ATOM 1545 C CA . ARG A 1 196 ? -6.846 28.071 0.500 1.00 82.19 196 ARG A CA 1
ATOM 1546 C C . ARG A 1 196 ? -7.547 28.915 -0.572 1.00 82.19 196 ARG A C 1
ATOM 1548 O O . ARG A 1 196 ? -7.893 28.390 -1.623 1.00 82.19 196 ARG A O 1
ATOM 1555 N N . LYS A 1 197 ? -7.707 30.222 -0.334 1.00 84.81 197 LYS A N 1
ATOM 1556 C CA . LYS A 1 197 ? -8.388 31.146 -1.262 1.00 84.81 197 LYS A CA 1
ATOM 1557 C C . LYS A 1 197 ? -7.696 31.263 -2.625 1.00 84.81 197 LYS A C 1
ATOM 1559 O O . LYS A 1 197 ? -8.350 31.604 -3.602 1.00 84.81 197 LYS A O 1
ATOM 1564 N N . THR A 1 198 ? -6.396 30.982 -2.691 1.00 85.25 198 THR A N 1
ATOM 1565 C CA . THR A 1 198 ? -5.630 31.013 -3.942 1.00 85.25 198 THR A CA 1
ATOM 1566 C C . THR A 1 198 ? -5.757 29.700 -4.717 1.00 85.25 198 THR A C 1
ATOM 1568 O O . THR A 1 198 ? -5.565 29.683 -5.926 1.00 85.25 198 THR A O 1
ATOM 1571 N N . PHE A 1 199 ? -6.128 28.602 -4.051 1.00 85.44 199 PHE A N 1
ATOM 1572 C CA . PHE A 1 199 ? -6.202 27.278 -4.666 1.00 85.44 199 PHE A CA 1
ATOM 1573 C C . PHE A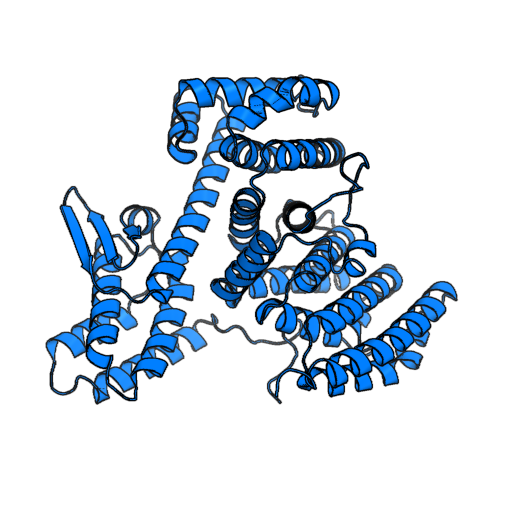 1 199 ? -7.386 27.116 -5.623 1.00 85.44 199 PHE A C 1
ATOM 1575 O O . PHE A 1 199 ? -7.212 26.608 -6.727 1.00 85.44 199 PHE A O 1
ATOM 1582 N N . GLU A 1 200 ? -8.583 27.556 -5.225 1.00 83.19 200 GLU A N 1
ATOM 1583 C CA . GLU A 1 200 ? -9.805 27.407 -6.032 1.00 83.19 200 GLU A CA 1
ATOM 1584 C C . GLU A 1 200 ? -9.682 28.026 -7.439 1.00 83.19 200 GLU A C 1
ATOM 1586 O O . GLU A 1 200 ? -9.946 27.313 -8.409 1.00 83.19 200 GLU A O 1
ATOM 1591 N N . PRO A 1 201 ? -9.193 29.275 -7.606 1.00 85.56 201 PRO A N 1
ATOM 1592 C CA . PRO A 1 201 ? -8.974 29.857 -8.934 1.00 85.56 201 PRO A CA 1
ATOM 1593 C C . PRO A 1 201 ? -7.970 29.088 -9.805 1.00 85.56 201 PRO A C 1
ATOM 1595 O O . PRO A 1 201 ? -7.998 29.197 -11.028 1.00 85.56 201 PRO A O 1
ATOM 1598 N N . MET A 1 202 ? -7.069 28.323 -9.185 1.00 86.81 202 MET A N 1
ATOM 1599 C CA . MET A 1 202 ? -5.982 27.602 -9.853 1.00 86.81 202 MET A CA 1
ATOM 1600 C C . MET A 1 202 ? -6.329 26.144 -10.158 1.00 86.81 202 MET A C 1
ATOM 1602 O O . MET A 1 202 ? -5.582 25.463 -10.862 1.00 86.81 202 MET A O 1
ATOM 1606 N N . LEU A 1 203 ? -7.464 25.660 -9.648 1.00 86.12 203 LEU A N 1
ATOM 1607 C CA . LEU A 1 203 ? -7.882 24.267 -9.737 1.00 86.12 203 LEU A CA 1
ATOM 1608 C C . LEU A 1 203 ? -7.969 23.779 -11.185 1.00 86.12 203 LEU A C 1
ATOM 1610 O O . LEU A 1 203 ? -7.472 22.701 -11.504 1.00 86.12 203 LEU A O 1
ATOM 1614 N N . ASP A 1 204 ? -8.569 24.582 -12.064 1.00 86.69 204 ASP A N 1
ATOM 1615 C CA . ASP A 1 204 ? -8.726 24.238 -13.478 1.00 86.69 204 ASP A CA 1
ATOM 1616 C C . ASP A 1 204 ? -7.386 24.189 -14.211 1.00 86.69 204 ASP A C 1
ATOM 1618 O O . ASP A 1 204 ? -7.175 23.323 -15.057 1.00 86.69 204 ASP A O 1
ATOM 1622 N N . GLU A 1 205 ? -6.461 25.090 -13.880 1.00 86.12 205 GLU A N 1
ATOM 1623 C CA . GLU A 1 205 ? -5.129 25.108 -14.481 1.00 86.12 205 GLU A CA 1
ATOM 1624 C C . GLU A 1 205 ? -4.301 23.903 -14.025 1.00 86.12 205 GLU A C 1
ATOM 1626 O O . GLU A 1 205 ? -3.748 23.188 -14.860 1.00 86.12 205 GLU A O 1
ATOM 1631 N N . LEU A 1 206 ? -4.306 23.596 -12.725 1.00 86.88 206 LEU A N 1
ATOM 1632 C CA . LEU A 1 206 ? -3.672 22.394 -12.176 1.00 86.88 206 LEU A CA 1
ATOM 1633 C C . LEU A 1 206 ? -4.274 21.116 -12.778 1.00 86.88 206 LEU A C 1
ATOM 1635 O O . LEU A 1 206 ? -3.541 20.197 -13.142 1.00 86.88 206 LEU A O 1
ATOM 1639 N N . ALA A 1 207 ? -5.597 21.066 -12.950 1.00 87.19 207 ALA A N 1
ATOM 1640 C CA . ALA A 1 207 ? -6.281 19.911 -13.520 1.00 87.19 207 ALA A CA 1
ATOM 1641 C C . ALA A 1 207 ? -5.903 19.644 -14.989 1.00 87.19 207 ALA A C 1
ATOM 1643 O O . ALA A 1 207 ? -5.894 18.480 -15.396 1.00 87.19 207 ALA A O 1
ATOM 1644 N N . ARG A 1 208 ? -5.521 20.665 -15.777 1.00 86.81 208 ARG A N 1
ATOM 1645 C CA . ARG A 1 208 ? -5.021 20.474 -17.159 1.00 86.81 208 ARG A CA 1
ATOM 1646 C C . ARG A 1 208 ? -3.740 19.648 -17.213 1.00 86.81 208 ARG A C 1
ATOM 1648 O O . ARG A 1 208 ? -3.530 18.920 -18.179 1.00 86.81 208 ARG A O 1
ATOM 1655 N N . HIS A 1 209 ? -2.918 19.717 -16.170 1.00 84.69 209 HIS A N 1
ATOM 1656 C CA . HIS A 1 209 ? -1.706 18.905 -16.041 1.00 84.69 209 HIS A CA 1
ATOM 1657 C C . HIS A 1 209 ? -1.989 17.496 -15.485 1.00 84.69 209 HIS A C 1
ATOM 1659 O O . HIS A 1 209 ? -1.080 16.671 -15.360 1.00 84.69 209 HIS A O 1
ATOM 1665 N N . GLY A 1 210 ? -3.258 17.192 -15.193 1.00 83.88 210 GLY A N 1
ATOM 1666 C CA . GLY A 1 210 ? -3.748 15.867 -14.844 1.00 83.88 210 GLY A CA 1
ATOM 1667 C C . GLY A 1 210 ? -2.991 15.237 -13.679 1.00 83.88 210 GLY A C 1
ATOM 1668 O O . GLY A 1 210 ? -2.742 15.860 -12.650 1.00 83.88 210 GLY A O 1
ATOM 1669 N N . ASN A 1 211 ? -2.613 13.973 -13.859 1.00 84.88 211 ASN A N 1
ATOM 1670 C CA . ASN A 1 211 ? -1.955 13.158 -12.840 1.00 84.88 211 ASN A CA 1
ATOM 1671 C C . ASN A 1 211 ? -0.683 13.795 -12.267 1.00 84.88 211 ASN A C 1
ATOM 1673 O O . ASN A 1 211 ? -0.444 13.714 -11.067 1.00 84.88 211 ASN A O 1
ATOM 1677 N N . HIS A 1 212 ? 0.101 14.460 -13.111 1.00 87.38 212 HIS A N 1
ATOM 1678 C CA . HIS A 1 212 ? 1.371 15.042 -12.709 1.00 87.38 212 HIS A CA 1
ATOM 1679 C C . HIS A 1 212 ? 1.206 16.181 -11.700 1.00 87.38 212 HIS A C 1
ATOM 1681 O O . HIS A 1 212 ? 2.015 16.304 -10.784 1.00 87.38 212 HIS A O 1
ATOM 1687 N N . ALA A 1 213 ? 0.133 16.973 -11.810 1.00 87.50 213 ALA A N 1
ATOM 1688 C CA . ALA A 1 213 ? -0.174 17.995 -10.812 1.00 87.50 213 ALA A CA 1
ATOM 1689 C C . ALA A 1 213 ? -0.475 17.371 -9.445 1.00 87.50 213 ALA A C 1
ATOM 1691 O O . ALA A 1 213 ? 0.019 17.858 -8.430 1.00 87.50 213 ALA A O 1
ATOM 1692 N N . PHE A 1 214 ? -1.241 16.274 -9.415 1.00 91.50 214 PHE A N 1
ATOM 1693 C CA . PHE A 1 214 ? -1.518 15.555 -8.174 1.00 91.50 214 PHE A CA 1
ATOM 1694 C C . PHE A 1 214 ? -0.238 14.988 -7.544 1.00 91.50 214 PHE A C 1
ATOM 1696 O O . PHE A 1 214 ? 0.001 15.214 -6.359 1.00 91.50 214 PHE A O 1
ATOM 1703 N N . GLU A 1 215 ? 0.591 14.287 -8.323 1.00 93.06 215 GLU A N 1
ATOM 1704 C CA . GLU A 1 215 ? 1.845 13.695 -7.833 1.00 93.06 215 GLU A CA 1
ATOM 1705 C C . GLU A 1 215 ? 2.791 14.777 -7.285 1.00 93.06 215 GLU A C 1
ATOM 1707 O O . GLU A 1 215 ? 3.316 14.635 -6.179 1.00 93.06 215 GLU A O 1
ATOM 1712 N N . LEU A 1 216 ? 2.947 15.897 -8.004 1.00 92.06 216 LEU A N 1
ATOM 1713 C CA . LEU A 1 216 ? 3.746 17.039 -7.556 1.00 92.06 216 LEU A CA 1
ATOM 1714 C C . LEU A 1 216 ? 3.211 17.619 -6.245 1.00 92.06 216 LEU A C 1
ATOM 1716 O O . LEU A 1 216 ? 3.964 17.744 -5.280 1.00 92.06 216 LEU A O 1
ATOM 1720 N N . LEU A 1 217 ? 1.918 17.941 -6.177 1.00 91.50 217 LEU A N 1
ATOM 1721 C CA . LEU A 1 217 ? 1.311 18.509 -4.971 1.00 91.50 217 LEU A CA 1
ATOM 1722 C C . LEU A 1 217 ? 1.394 17.548 -3.776 1.00 91.50 217 LEU A C 1
ATOM 1724 O O . LEU A 1 217 ? 1.620 18.008 -2.658 1.00 91.50 217 LEU A O 1
ATOM 1728 N N . TRP A 1 218 ? 1.273 16.232 -3.986 1.00 93.81 218 TRP A N 1
ATOM 1729 C CA . TRP A 1 218 ? 1.505 15.238 -2.932 1.00 93.81 218 TRP A CA 1
ATOM 1730 C C . TRP A 1 218 ? 2.951 15.269 -2.424 1.00 93.81 218 TRP A C 1
ATOM 1732 O O . TRP A 1 218 ? 3.188 15.255 -1.214 1.00 93.81 218 TRP A O 1
ATOM 1742 N N . CYS A 1 219 ? 3.934 15.363 -3.321 1.00 93.56 219 CYS A N 1
ATOM 1743 C CA . CYS A 1 219 ? 5.331 15.496 -2.918 1.00 93.56 219 CYS A CA 1
ATOM 1744 C C . CYS A 1 219 ? 5.576 16.798 -2.137 1.00 93.56 219 CYS A C 1
ATOM 1746 O O . CYS A 1 219 ? 6.216 16.761 -1.086 1.00 93.56 219 CYS A O 1
ATOM 1748 N N . TYR A 1 220 ? 5.007 17.927 -2.576 1.00 89.62 220 TYR A N 1
ATOM 1749 C CA . TYR A 1 220 ? 5.071 19.196 -1.839 1.00 89.62 220 TYR A CA 1
ATOM 1750 C C . TYR A 1 220 ? 4.419 19.089 -0.458 1.00 89.62 220 TYR A C 1
ATOM 1752 O O . TYR A 1 220 ? 5.010 19.530 0.528 1.00 89.62 220 TYR A O 1
ATOM 1760 N N . PHE A 1 221 ? 3.249 18.446 -0.360 1.00 89.94 221 PHE A N 1
ATOM 1761 C CA . PHE A 1 221 ? 2.532 18.221 0.897 1.00 89.94 221 PHE A CA 1
ATOM 1762 C C . PHE A 1 221 ? 3.423 17.599 1.979 1.00 89.94 221 PHE A C 1
ATOM 1764 O O . PHE A 1 221 ? 3.359 18.000 3.145 1.00 89.94 221 PHE A O 1
ATOM 1771 N N . LYS A 1 222 ? 4.287 16.651 1.603 1.00 88.88 222 LYS A N 1
ATOM 1772 C CA . LYS A 1 222 ? 5.186 15.968 2.545 1.00 88.88 222 LYS A CA 1
ATOM 1773 C C . LYS A 1 222 ? 6.287 16.873 3.095 1.00 88.88 222 LYS A C 1
ATOM 1775 O O . LYS A 1 222 ? 6.739 16.646 4.217 1.00 88.88 222 LYS A O 1
ATOM 1780 N N . VAL A 1 223 ? 6.659 17.923 2.365 1.00 84.81 223 VAL A N 1
ATOM 1781 C CA . VAL A 1 223 ? 7.653 18.916 2.802 1.00 84.81 223 VAL A CA 1
ATOM 1782 C C . VAL A 1 223 ? 7.008 20.043 3.629 1.00 84.81 223 VAL A C 1
ATOM 1784 O O . VAL A 1 223 ? 7.700 20.741 4.374 1.00 84.81 223 VAL A O 1
ATOM 1787 N N . LEU A 1 224 ? 5.675 20.192 3.591 1.00 81.56 224 LEU A N 1
ATOM 1788 C CA . LEU A 1 224 ? 4.970 21.234 4.345 1.00 81.56 224 LEU A CA 1
ATOM 1789 C C . LEU A 1 224 ? 5.140 21.094 5.856 1.00 81.56 224 LEU A C 1
ATOM 1791 O O . LEU A 1 224 ? 4.970 20.020 6.451 1.00 81.56 224 LEU A O 1
ATOM 1795 N N . LYS A 1 225 ? 5.393 22.236 6.497 1.00 76.25 225 LYS A N 1
ATOM 1796 C CA . LYS A 1 225 ? 5.488 22.369 7.951 1.00 76.25 225 LYS A CA 1
ATOM 1797 C C . LYS A 1 225 ? 4.150 22.833 8.535 1.00 76.25 225 LYS A C 1
ATOM 1799 O O . LYS A 1 225 ? 3.432 23.636 7.946 1.00 76.25 225 LYS A O 1
ATOM 1804 N N . GLY A 1 226 ? 3.841 22.339 9.734 1.00 76.62 226 GLY A N 1
ATOM 1805 C CA . GLY A 1 226 ? 2.652 22.730 10.495 1.00 76.62 226 GLY A CA 1
ATOM 1806 C C . GLY A 1 226 ? 1.399 21.904 10.180 1.00 76.62 226 GLY A C 1
ATOM 1807 O O . GLY A 1 226 ? 1.114 21.556 9.038 1.00 76.62 226 GLY A O 1
ATOM 1808 N N . ARG A 1 227 ? 0.628 21.573 11.224 1.00 76.81 227 ARG A N 1
ATOM 1809 C CA . ARG A 1 227 ? -0.596 20.761 11.098 1.00 76.81 227 ARG A CA 1
ATOM 1810 C C . ARG A 1 227 ? -1.714 21.500 10.359 1.00 76.81 227 ARG A C 1
ATOM 1812 O O . ARG A 1 227 ? -2.353 20.888 9.516 1.00 76.81 227 ARG A O 1
ATOM 1819 N N . ALA A 1 228 ? -1.929 22.782 10.660 1.00 78.50 228 ALA A N 1
ATOM 1820 C CA . ALA A 1 228 ? -2.998 23.576 10.047 1.00 78.50 228 ALA A CA 1
ATOM 1821 C C . ALA A 1 228 ? -2.837 23.661 8.519 1.00 78.50 228 ALA A C 1
ATOM 1823 O O . ALA A 1 228 ? -3.769 23.347 7.787 1.00 78.50 228 ALA A O 1
ATOM 1824 N N . ASN A 1 229 ? -1.620 23.953 8.047 1.00 80.56 229 ASN A N 1
ATOM 1825 C CA . ASN A 1 229 ? -1.293 23.969 6.618 1.00 80.56 229 ASN A CA 1
ATOM 1826 C C . ASN A 1 229 ? -1.560 22.616 5.958 1.00 80.56 229 ASN A C 1
ATOM 1828 O O . ASN A 1 229 ? -2.164 22.562 4.892 1.00 80.56 229 ASN A O 1
ATOM 1832 N N . ARG A 1 230 ? -1.170 21.515 6.614 1.00 82.50 230 ARG A N 1
ATOM 1833 C CA . ARG A 1 230 ? -1.406 20.161 6.101 1.00 82.50 230 ARG A CA 1
ATOM 1834 C C . ARG A 1 230 ? -2.894 19.839 5.977 1.00 82.50 230 ARG A C 1
ATOM 1836 O O . ARG A 1 230 ? -3.284 19.298 4.954 1.00 82.50 230 ARG A O 1
ATOM 1843 N N . VAL A 1 231 ? -3.719 20.171 6.969 1.00 83.00 231 VAL A N 1
ATOM 1844 C CA . VAL A 1 231 ? -5.170 19.911 6.902 1.00 83.00 231 VAL A CA 1
ATOM 1845 C C . VAL A 1 231 ? -5.807 20.703 5.760 1.00 83.00 231 VAL A C 1
ATOM 1847 O O . VAL A 1 231 ? -6.454 20.114 4.899 1.00 83.00 231 VAL A O 1
ATOM 1850 N N . SER A 1 232 ? -5.549 22.011 5.689 1.00 83.25 232 SER A N 1
ATOM 1851 C CA . SER A 1 232 ? -6.100 22.860 4.627 1.00 83.25 232 SER A CA 1
ATOM 1852 C C . SER A 1 232 ? -5.650 22.416 3.230 1.00 83.25 232 SER A C 1
ATOM 1854 O O . SER A 1 232 ? -6.458 22.381 2.304 1.00 83.25 232 SER A O 1
ATOM 1856 N N . PHE A 1 233 ? -4.380 22.028 3.079 1.00 86.75 233 PHE A N 1
ATOM 1857 C CA . PHE A 1 233 ? -3.841 21.515 1.818 1.00 86.75 233 PHE A CA 1
ATOM 1858 C C . PHE A 1 233 ? -4.449 20.157 1.441 1.00 86.75 233 PHE A C 1
ATOM 1860 O O . PHE A 1 233 ? -4.733 19.896 0.276 1.00 86.75 233 PHE A O 1
ATOM 1867 N N . LEU A 1 234 ? -4.683 19.288 2.425 1.00 86.25 234 LEU A N 1
ATOM 1868 C CA . LEU A 1 234 ? -5.294 17.980 2.212 1.00 86.25 234 LEU A CA 1
ATOM 1869 C C . LEU A 1 234 ? -6.741 18.102 1.722 1.00 86.25 234 LEU A C 1
ATOM 1871 O O . LEU A 1 234 ? -7.136 17.355 0.832 1.00 86.25 234 LEU A O 1
ATOM 1875 N N . ASN A 1 235 ? -7.509 19.059 2.246 1.00 83.88 235 ASN A N 1
ATOM 1876 C CA . ASN A 1 235 ? -8.859 19.350 1.751 1.00 83.88 235 ASN A CA 1
ATOM 1877 C C . ASN A 1 235 ? -8.814 19.903 0.320 1.00 83.88 235 ASN A C 1
ATOM 1879 O O . ASN A 1 235 ? -9.555 19.444 -0.545 1.00 83.88 235 ASN A O 1
ATOM 1883 N N . ALA A 1 236 ? -7.865 20.793 0.023 1.00 85.69 236 ALA A N 1
ATOM 1884 C CA . ALA A 1 236 ? -7.638 21.287 -1.335 1.00 85.69 236 ALA A CA 1
ATOM 1885 C C . ALA A 1 236 ? -7.310 20.155 -2.336 1.00 85.69 236 ALA A C 1
ATOM 1887 O O . ALA A 1 236 ? -7.881 20.097 -3.427 1.00 85.69 236 ALA A O 1
ATOM 1888 N N . LEU A 1 237 ? -6.461 19.195 -1.950 1.00 87.81 237 LEU A N 1
ATOM 1889 C CA . LEU A 1 237 ? -6.135 18.029 -2.781 1.00 87.81 237 LEU A CA 1
ATOM 1890 C C . LEU A 1 237 ? -7.364 17.187 -3.158 1.00 87.81 237 LEU A C 1
ATOM 1892 O O . LEU A 1 237 ? -7.393 16.625 -4.253 1.00 87.81 237 LEU A O 1
ATOM 1896 N N . GLN A 1 238 ? -8.383 17.107 -2.299 1.00 85.56 238 GLN A N 1
ATOM 1897 C CA . GLN A 1 238 ? -9.613 16.369 -2.607 1.00 85.56 238 GLN A CA 1
ATOM 1898 C C . GLN A 1 238 ? -10.390 17.012 -3.763 1.00 85.56 238 GLN A C 1
ATOM 1900 O O . GLN A 1 238 ? -10.868 16.302 -4.651 1.00 85.56 238 GLN A O 1
ATOM 1905 N N . HIS A 1 239 ? -10.448 18.347 -3.810 1.00 85.75 239 HIS A N 1
ATOM 1906 C CA . HIS A 1 239 ? -11.051 19.066 -4.935 1.00 85.75 239 HIS A CA 1
ATOM 1907 C C . HIS A 1 239 ? -10.281 18.816 -6.238 1.00 85.75 239 HIS A C 1
ATOM 1909 O O . HIS A 1 239 ? -10.895 18.595 -7.283 1.00 85.75 239 HIS A O 1
ATOM 1915 N N . LEU A 1 240 ? -8.945 18.771 -6.184 1.00 87.00 240 LEU A N 1
ATOM 1916 C CA . LEU A 1 240 ? -8.128 18.453 -7.359 1.00 87.00 240 LEU A CA 1
ATOM 1917 C C . LEU A 1 240 ? -8.347 17.022 -7.851 1.00 87.00 240 LEU A C 1
ATOM 1919 O O . LEU A 1 240 ? -8.500 16.813 -9.053 1.00 87.00 240 LEU A O 1
ATOM 1923 N N . ILE A 1 241 ? -8.414 16.046 -6.945 1.00 84.44 241 ILE A N 1
ATOM 1924 C CA . ILE A 1 241 ? -8.748 14.657 -7.283 1.00 84.44 241 ILE A CA 1
ATOM 1925 C C . ILE A 1 241 ? -10.089 14.592 -8.026 1.00 84.44 241 ILE A C 1
ATOM 1927 O O . ILE A 1 241 ? -10.175 13.960 -9.083 1.00 84.44 241 ILE A O 1
ATOM 1931 N N . SER A 1 242 ? -11.109 15.271 -7.491 1.00 83.50 242 SER A N 1
ATOM 1932 C CA . SER A 1 242 ? -12.441 15.348 -8.100 1.00 83.50 242 SER A CA 1
ATOM 1933 C C . SER A 1 242 ? -12.386 15.964 -9.504 1.00 83.50 242 SER A C 1
ATOM 1935 O O . SER A 1 242 ? -13.032 15.473 -10.429 1.00 83.50 242 SER A O 1
ATOM 1937 N N . ARG A 1 243 ? -11.544 16.989 -9.702 1.00 86.50 243 ARG A N 1
ATOM 1938 C CA . ARG A 1 243 ? -11.410 17.689 -10.986 1.00 86.50 243 ARG A CA 1
ATOM 1939 C C . ARG A 1 243 ? -10.612 16.916 -12.043 1.00 86.50 243 ARG A C 1
ATOM 1941 O O . ARG A 1 243 ? -10.996 16.946 -13.208 1.00 86.50 243 ARG A O 1
ATOM 1948 N N . ILE A 1 244 ? -9.534 16.221 -11.664 1.00 84.56 244 ILE A N 1
ATOM 1949 C CA . ILE A 1 244 ? -8.702 15.425 -12.591 1.00 84.56 244 ILE A CA 1
ATOM 1950 C C . ILE A 1 244 ? -9.469 14.199 -13.114 1.00 84.56 244 ILE A C 1
ATOM 1952 O O . ILE A 1 244 ? -9.220 13.751 -14.234 1.00 84.56 244 ILE A O 1
ATOM 1956 N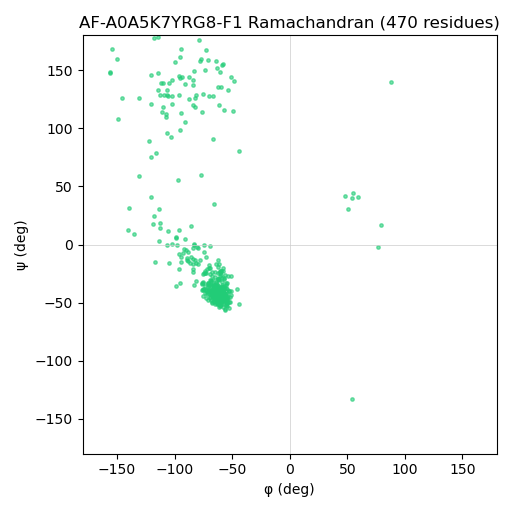 N . ASN A 1 245 ? -10.381 13.641 -12.307 1.00 84.44 245 ASN A N 1
ATOM 1957 C CA . ASN A 1 245 ? -11.186 12.463 -12.646 1.00 84.44 245 ASN A CA 1
ATOM 1958 C C . ASN A 1 245 ? -10.345 11.241 -13.090 1.00 84.44 245 ASN A C 1
ATOM 1960 O O . ASN A 1 245 ? -10.681 10.523 -14.032 1.00 84.44 245 ASN A O 1
ATOM 1964 N N . ARG A 1 246 ? -9.204 11.009 -12.420 1.00 88.50 246 ARG A N 1
ATOM 1965 C CA . ARG A 1 246 ? -8.341 9.821 -12.608 1.00 88.50 246 ARG A CA 1
ATOM 1966 C C . ARG A 1 246 ? -7.967 9.159 -11.275 1.00 88.50 246 ARG A C 1
ATOM 1968 O O . ARG A 1 246 ? -6.780 9.026 -10.957 1.00 88.50 246 ARG A O 1
ATOM 1975 N N . PRO A 1 247 ? -8.957 8.709 -10.485 1.00 90.06 247 PRO A N 1
ATOM 1976 C CA . PRO A 1 247 ? -8.737 8.249 -9.115 1.00 90.06 247 PRO A CA 1
ATOM 1977 C C . PRO A 1 247 ? -7.758 7.072 -9.004 1.00 90.06 247 PRO A C 1
ATOM 1979 O O . PRO A 1 247 ? -6.920 7.035 -8.105 1.00 90.06 247 PRO A O 1
ATOM 1982 N N . LYS A 1 248 ? -7.781 6.148 -9.969 1.00 92.12 248 LYS A N 1
ATOM 1983 C CA . LYS A 1 248 ? -6.867 4.996 -10.029 1.00 92.12 248 LYS A CA 1
ATOM 1984 C C . LYS A 1 248 ? -5.391 5.395 -10.061 1.00 92.12 248 LYS A C 1
ATOM 1986 O O . LYS A 1 248 ? -4.559 4.733 -9.445 1.00 92.12 248 LYS A O 1
ATOM 1991 N N . HIS A 1 249 ? -5.056 6.476 -10.765 1.00 91.38 249 HIS A N 1
ATOM 1992 C CA . HIS A 1 249 ? -3.672 6.920 -10.889 1.00 91.38 249 HIS A CA 1
ATOM 1993 C C . HIS A 1 249 ? -3.174 7.595 -9.609 1.00 91.38 249 HIS A C 1
ATOM 1995 O O . HIS A 1 249 ? -2.090 7.267 -9.132 1.00 91.38 249 HIS A O 1
ATOM 2001 N N . ALA A 1 250 ? -3.993 8.469 -9.019 1.00 92.69 250 ALA A N 1
ATOM 2002 C CA . ALA A 1 250 ? -3.707 9.057 -7.714 1.00 92.69 250 ALA A CA 1
ATOM 2003 C C . ALA A 1 250 ? -3.540 7.964 -6.645 1.00 92.69 250 ALA A C 1
ATOM 2005 O O . ALA A 1 250 ? -2.566 7.961 -5.894 1.00 92.69 250 ALA A O 1
ATOM 2006 N N . LEU A 1 251 ? -4.433 6.968 -6.644 1.00 94.88 251 LEU A N 1
ATOM 2007 C CA . LEU A 1 251 ? -4.372 5.842 -5.718 1.00 94.88 251 LEU A CA 1
ATOM 2008 C C . LEU A 1 251 ? -3.099 5.010 -5.899 1.00 94.88 251 LEU A C 1
ATOM 2010 O O . LEU A 1 251 ? -2.468 4.631 -4.915 1.00 94.88 251 LEU A O 1
ATOM 2014 N N . ARG A 1 252 ? -2.694 4.745 -7.147 1.00 95.00 252 ARG A N 1
ATOM 2015 C CA . ARG A 1 252 ? -1.429 4.061 -7.452 1.00 95.00 252 ARG A CA 1
ATOM 2016 C C . ARG A 1 252 ? -0.245 4.765 -6.800 1.00 95.00 252 ARG A C 1
ATOM 2018 O O . ARG A 1 252 ? 0.561 4.094 -6.162 1.00 95.00 252 ARG A O 1
ATOM 2025 N N . PHE A 1 253 ? -0.167 6.086 -6.943 1.00 95.06 253 PHE A N 1
ATOM 2026 C CA . PHE A 1 253 ? 0.924 6.878 -6.389 1.00 95.06 253 PHE A CA 1
ATOM 2027 C C . PHE A 1 253 ? 0.943 6.848 -4.855 1.00 95.06 253 PHE A C 1
ATOM 2029 O O . PHE A 1 253 ? 1.977 6.564 -4.253 1.00 95.06 253 PHE A O 1
ATOM 2036 N N . LEU A 1 254 ? -0.218 7.043 -4.221 1.00 96.00 254 LEU A N 1
ATOM 2037 C CA . LEU A 1 254 ? -0.351 7.016 -2.761 1.00 96.00 254 LEU A CA 1
ATOM 2038 C C . LEU A 1 254 ? 0.030 5.658 -2.159 1.00 96.00 254 LEU A C 1
ATOM 2040 O O . LEU A 1 254 ? 0.741 5.608 -1.157 1.00 96.00 254 LEU A O 1
ATOM 2044 N N . LEU A 1 255 ? -0.415 4.552 -2.766 1.00 96.56 255 LEU A N 1
ATOM 2045 C CA . LEU A 1 255 ? -0.085 3.206 -2.285 1.00 96.56 255 LEU A CA 1
ATOM 2046 C C . LEU A 1 255 ? 1.383 2.841 -2.537 1.00 96.56 255 LEU A C 1
ATOM 2048 O O . LEU A 1 255 ? 1.973 2.117 -1.736 1.00 96.56 255 LEU A O 1
ATOM 2052 N N . ALA A 1 256 ? 1.982 3.333 -3.626 1.00 95.12 256 ALA A N 1
ATOM 2053 C CA . ALA A 1 256 ? 3.415 3.183 -3.862 1.00 95.12 256 ALA A CA 1
ATOM 2054 C C . ALA A 1 256 ? 4.234 3.910 -2.784 1.00 95.12 256 ALA A C 1
ATOM 2056 O O . ALA A 1 256 ? 5.132 3.299 -2.210 1.00 95.12 256 ALA A O 1
ATOM 2057 N N . ASP A 1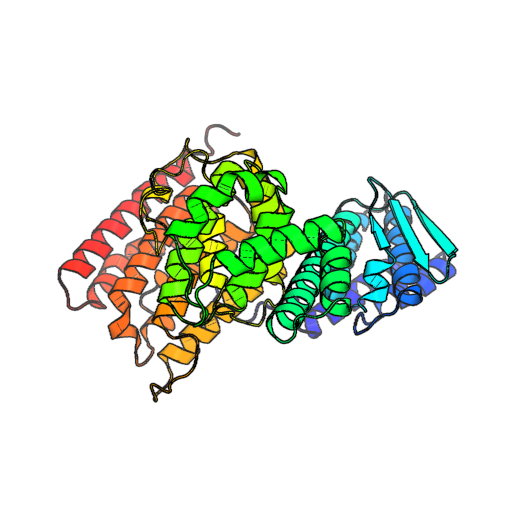 257 ? 3.881 5.155 -2.448 1.00 95.75 257 ASP A N 1
ATOM 2058 C CA . ASP A 1 257 ? 4.548 5.918 -1.384 1.00 95.75 257 ASP A CA 1
ATOM 2059 C C . ASP A 1 257 ? 4.365 5.265 -0.003 1.00 95.75 257 ASP A C 1
ATOM 2061 O O . ASP A 1 257 ? 5.340 5.049 0.717 1.00 95.75 257 ASP A O 1
ATOM 2065 N N . PHE A 1 258 ? 3.136 4.870 0.348 1.00 96.62 258 PHE A N 1
ATOM 2066 C CA . PHE A 1 258 ? 2.824 4.238 1.636 1.00 96.62 258 PHE A CA 1
ATOM 2067 C C . PHE A 1 258 ? 3.643 2.957 1.882 1.00 96.62 258 PHE A C 1
ATOM 2069 O O . PHE A 1 258 ? 4.160 2.745 2.982 1.00 96.62 258 PHE A O 1
ATOM 2076 N N . CYS A 1 259 ? 3.811 2.121 0.850 1.00 93.69 259 CYS A N 1
ATOM 2077 C CA . CYS A 1 259 ? 4.558 0.859 0.920 1.00 93.69 259 CYS A CA 1
ATOM 2078 C C . CYS A 1 259 ? 6.054 0.984 0.580 1.00 93.69 259 CYS A C 1
ATOM 2080 O O . CYS A 1 259 ? 6.751 -0.038 0.515 1.00 93.69 259 CYS A O 1
ATOM 2082 N N . ARG A 1 260 ? 6.564 2.199 0.344 1.00 90.06 260 ARG A N 1
ATOM 2083 C CA . ARG A 1 260 ? 7.958 2.425 -0.062 1.00 90.06 260 ARG A CA 1
ATOM 2084 C C . ARG A 1 260 ? 8.948 2.022 1.026 1.00 90.06 260 ARG A C 1
ATOM 2086 O O . ARG A 1 260 ? 9.907 1.327 0.719 1.00 90.06 260 ARG A O 1
ATOM 2093 N N . HIS A 1 261 ? 8.674 2.365 2.283 1.00 90.12 261 HIS A N 1
ATOM 2094 C CA . HIS A 1 261 ? 9.431 1.908 3.456 1.00 90.12 261 HIS A CA 1
ATOM 2095 C C . HIS A 1 261 ? 8.481 1.186 4.421 1.00 90.12 261 HIS A C 1
ATOM 2097 O O . HIS A 1 261 ? 7.830 1.840 5.241 1.00 90.12 261 HIS A O 1
ATOM 2103 N N . PRO A 1 262 ? 8.303 -0.139 4.269 1.00 91.69 262 PRO A N 1
ATOM 2104 C CA . PRO A 1 262 ? 7.325 -0.901 5.038 1.00 91.69 262 PRO A CA 1
ATOM 2105 C C . PRO A 1 262 ? 7.699 -1.032 6.521 1.00 91.69 262 PRO A C 1
ATOM 2107 O O . PRO A 1 262 ? 6.842 -1.273 7.350 1.00 91.69 262 PRO A O 1
ATOM 2110 N N . ASP A 1 263 ? 8.956 -0.838 6.880 1.00 91.50 263 ASP A N 1
ATOM 2111 C CA . ASP A 1 263 ? 9.480 -0.850 8.248 1.00 91.50 263 ASP A CA 1
ATOM 2112 C C . ASP A 1 263 ? 9.352 0.510 8.963 1.00 91.50 263 ASP A C 1
ATOM 2114 O O . ASP A 1 263 ? 9.545 0.614 10.175 1.00 91.50 263 ASP A O 1
ATOM 2118 N N . GLN A 1 264 ? 9.004 1.574 8.233 1.00 91.88 264 GLN A N 1
ATOM 2119 C CA . GLN A 1 264 ? 8.978 2.940 8.754 1.00 91.88 264 GLN A CA 1
ATOM 2120 C C . GLN A 1 264 ? 7.559 3.496 8.790 1.00 91.88 264 GLN A C 1
ATOM 2122 O O . GLN A 1 264 ? 6.735 3.210 7.927 1.00 91.88 264 GLN A O 1
ATOM 2127 N N . VAL A 1 265 ? 7.277 4.349 9.778 1.00 92.75 265 VAL A N 1
ATOM 2128 C CA . VAL A 1 265 ? 5.996 5.061 9.894 1.00 92.75 265 VAL A CA 1
ATOM 2129 C C . VAL A 1 265 ? 6.226 6.539 9.630 1.00 92.75 265 VAL A C 1
ATOM 2131 O O . VAL A 1 265 ? 6.880 7.213 10.434 1.00 92.75 265 VAL A O 1
ATOM 2134 N N . GLU A 1 266 ? 5.653 7.030 8.539 1.00 90.44 266 GLU A N 1
ATOM 2135 C CA . GLU A 1 266 ? 5.776 8.405 8.072 1.00 90.44 266 GLU A CA 1
ATOM 2136 C C . GLU A 1 266 ? 4.600 9.263 8.555 1.00 90.44 266 GLU A C 1
ATOM 2138 O O . GLU A 1 266 ? 3.450 8.815 8.538 1.00 90.44 266 GLU A O 1
ATOM 2143 N N . PRO A 1 267 ? 4.814 10.546 8.904 1.00 86.94 267 PRO A N 1
ATOM 2144 C CA . PRO A 1 267 ? 3.723 11.444 9.292 1.00 86.94 267 PRO A CA 1
ATOM 2145 C C . PRO A 1 267 ? 2.632 11.614 8.221 1.00 86.94 267 PRO A C 1
ATOM 2147 O O . PRO A 1 267 ? 1.512 12.021 8.542 1.00 86.94 267 PRO A O 1
ATOM 2150 N N . SER A 1 268 ? 2.958 11.358 6.951 1.00 90.75 268 SER A N 1
ATOM 2151 C CA . SER A 1 268 ? 2.033 11.445 5.819 1.00 90.75 268 SER A CA 1
ATOM 2152 C C . SER A 1 268 ? 1.183 10.193 5.609 1.00 90.75 268 SER A C 1
ATOM 2154 O O . SER A 1 268 ? 0.168 10.298 4.926 1.00 90.75 268 SER A O 1
ATOM 2156 N N . ASP A 1 269 ? 1.546 9.048 6.198 1.00 94.69 269 ASP A N 1
ATOM 2157 C CA . ASP A 1 269 ? 0.896 7.751 5.950 1.00 94.69 269 ASP A CA 1
ATOM 2158 C C . ASP A 1 269 ? -0.614 7.808 6.190 1.00 94.69 269 ASP A C 1
ATOM 2160 O O . ASP A 1 269 ? -1.409 7.346 5.374 1.00 94.69 269 ASP A O 1
ATOM 2164 N N . ARG A 1 270 ? -1.026 8.468 7.278 1.00 93.56 270 ARG A N 1
ATOM 2165 C CA . ARG A 1 270 ? -2.445 8.639 7.611 1.00 93.56 270 ARG A CA 1
ATOM 2166 C C . ARG A 1 270 ? -3.191 9.377 6.508 1.00 93.56 270 ARG A C 1
ATOM 2168 O O . ARG A 1 270 ? -4.296 8.993 6.148 1.00 93.56 270 ARG A O 1
ATOM 2175 N N . ASN A 1 271 ? -2.586 10.439 5.986 1.00 91.62 271 ASN A N 1
ATOM 2176 C CA . ASN A 1 271 ? -3.201 11.268 4.956 1.00 91.62 271 ASN A CA 1
ATOM 2177 C C . ASN A 1 271 ? -3.260 10.512 3.624 1.00 91.62 271 ASN A C 1
ATOM 2179 O O . ASN A 1 271 ? -4.236 10.656 2.897 1.00 91.62 271 ASN A O 1
ATOM 2183 N N . ALA A 1 272 ? -2.265 9.663 3.338 1.00 94.38 272 ALA A N 1
ATOM 2184 C CA . ALA A 1 272 ? -2.250 8.827 2.143 1.00 94.38 272 ALA A CA 1
ATOM 2185 C C . ALA A 1 272 ? -3.420 7.838 2.149 1.00 94.38 272 ALA A C 1
ATOM 2187 O O . ALA A 1 272 ? -4.164 7.761 1.175 1.00 94.38 272 ALA A O 1
ATOM 2188 N N . ILE A 1 273 ? -3.631 7.133 3.266 1.00 96.00 273 ILE A N 1
ATOM 2189 C CA . ILE A 1 273 ? -4.736 6.174 3.391 1.00 96.00 273 ILE A CA 1
ATOM 2190 C C . ILE A 1 273 ? -6.095 6.881 3.463 1.00 96.00 273 ILE A C 1
ATOM 2192 O O . ILE A 1 273 ? -7.061 6.409 2.871 1.00 96.00 273 ILE A O 1
ATOM 2196 N N . MET A 1 274 ? -6.174 8.049 4.103 1.00 92.00 274 MET A N 1
ATOM 2197 C CA . MET A 1 274 ? -7.395 8.857 4.095 1.00 92.00 274 MET A CA 1
ATOM 2198 C C . MET A 1 274 ? -7.778 9.288 2.669 1.00 92.00 274 MET A C 1
ATOM 2200 O O . MET A 1 274 ? -8.924 9.114 2.263 1.00 92.00 274 MET A O 1
ATOM 2204 N N . LEU A 1 275 ? -6.826 9.783 1.867 1.00 91.44 275 LEU A N 1
ATOM 2205 C CA . LEU A 1 275 ? -7.081 10.083 0.453 1.00 91.44 275 LEU A CA 1
ATOM 2206 C C . LEU A 1 275 ? -7.411 8.821 -0.345 1.00 91.44 275 LEU A C 1
ATOM 2208 O O . LEU A 1 275 ? -8.290 8.862 -1.201 1.00 91.44 275 LEU A O 1
ATOM 2212 N N . ALA A 1 276 ? -6.763 7.693 -0.049 1.00 94.31 276 ALA A N 1
ATOM 2213 C CA . ALA A 1 276 ? -7.095 6.417 -0.668 1.00 94.31 276 ALA A CA 1
ATOM 2214 C C . ALA A 1 276 ? -8.561 6.030 -0.407 1.00 94.31 276 ALA A C 1
ATOM 2216 O O . ALA A 1 276 ? -9.257 5.673 -1.352 1.00 94.31 276 ALA A O 1
ATOM 2217 N N . ASN A 1 277 ? -9.061 6.190 0.824 1.00 92.69 277 ASN A N 1
ATOM 2218 C CA . ASN A 1 277 ? -10.466 5.954 1.177 1.00 92.69 277 ASN A CA 1
ATOM 2219 C C . ASN A 1 277 ? -11.434 6.808 0.345 1.00 92.69 277 ASN A C 1
ATOM 2221 O O . ASN A 1 277 ? -12.458 6.311 -0.123 1.00 92.69 277 ASN A O 1
ATOM 2225 N N . ILE A 1 278 ? -11.091 8.078 0.127 1.00 88.44 278 ILE A N 1
ATOM 2226 C CA . ILE A 1 278 ? -11.867 9.029 -0.684 1.00 88.44 278 ILE A CA 1
ATOM 2227 C C . ILE A 1 278 ? -11.859 8.622 -2.165 1.00 88.44 278 ILE A C 1
ATOM 2229 O O . ILE A 1 278 ? -12.892 8.680 -2.831 1.00 88.44 278 ILE A O 1
ATOM 2233 N N . LEU A 1 279 ? -10.709 8.174 -2.674 1.00 90.69 279 LEU A N 1
ATOM 2234 C CA . LEU A 1 279 ? -10.521 7.749 -4.064 1.00 90.69 279 LEU A CA 1
ATOM 2235 C C . LEU A 1 279 ? -11.293 6.473 -4.422 1.00 90.69 279 LEU A C 1
ATOM 2237 O O . LEU A 1 279 ? -11.594 6.265 -5.594 1.00 90.69 279 LEU A O 1
ATOM 2241 N N . LEU A 1 280 ? -11.630 5.626 -3.442 1.00 91.06 280 LEU A N 1
ATOM 2242 C CA . LEU A 1 280 ? -12.436 4.421 -3.671 1.00 91.06 280 LEU A CA 1
ATOM 2243 C C . LEU A 1 280 ? -13.917 4.717 -3.952 1.00 91.06 280 LEU A C 1
ATOM 2245 O O . LEU A 1 280 ? -14.663 3.801 -4.298 1.00 91.06 280 LEU A O 1
ATOM 2249 N N . ARG A 1 281 ? -14.381 5.954 -3.760 1.00 87.25 281 ARG A N 1
ATOM 2250 C CA . ARG A 1 281 ? -15.806 6.301 -3.787 1.00 87.25 281 ARG A CA 1
ATOM 2251 C C . ARG A 1 281 ? -16.206 6.964 -5.100 1.00 87.25 281 ARG A C 1
ATOM 2253 O O . ARG A 1 281 ? -15.494 7.818 -5.610 1.00 87.25 281 ARG A O 1
ATOM 2260 N N . THR A 1 282 ? -17.399 6.630 -5.596 1.00 81.31 282 THR A N 1
ATOM 2261 C CA . THR A 1 282 ? -17.991 7.289 -6.778 1.00 81.31 282 THR A CA 1
ATOM 2262 C C . THR A 1 282 ? -18.528 8.682 -6.470 1.00 81.31 282 THR A C 1
ATOM 2264 O O . THR A 1 282 ? -18.640 9.512 -7.366 1.00 81.31 282 THR A O 1
ATOM 2267 N N . TYR A 1 283 ? -18.884 8.942 -5.211 1.00 71.12 283 TYR A N 1
ATOM 2268 C CA . TYR A 1 283 ? -19.354 10.244 -4.761 1.00 71.12 283 TYR A CA 1
ATOM 2269 C C . TYR A 1 283 ? -18.898 10.520 -3.329 1.00 71.12 283 TYR A C 1
ATOM 2271 O O . TYR A 1 283 ? -19.164 9.739 -2.403 1.00 71.12 283 TYR A O 1
ATOM 2279 N N . ASN A 1 284 ? -18.246 11.665 -3.155 1.00 66.88 284 ASN A N 1
ATOM 2280 C CA . ASN A 1 284 ? -17.759 12.155 -1.876 1.00 66.88 284 ASN A CA 1
ATOM 2281 C C . ASN A 1 284 ? -18.661 13.308 -1.424 1.00 66.88 284 ASN A C 1
ATOM 2283 O O . ASN A 1 284 ? -18.479 14.450 -1.834 1.00 66.88 284 ASN A O 1
ATOM 2287 N N . LYS A 1 285 ? -19.647 12.980 -0.574 1.00 64.69 285 LYS A N 1
ATOM 2288 C CA . LYS A 1 285 ? -20.544 13.948 0.097 1.00 64.69 285 LYS A CA 1
ATOM 2289 C C . LYS A 1 285 ? -19.769 14.957 0.943 1.00 64.69 285 LYS A C 1
ATOM 2291 O O . LYS A 1 285 ? -20.295 15.997 1.308 1.00 64.69 285 LYS A O 1
ATOM 2296 N N . GLU A 1 286 ? -18.543 14.597 1.284 1.00 64.62 286 GLU A N 1
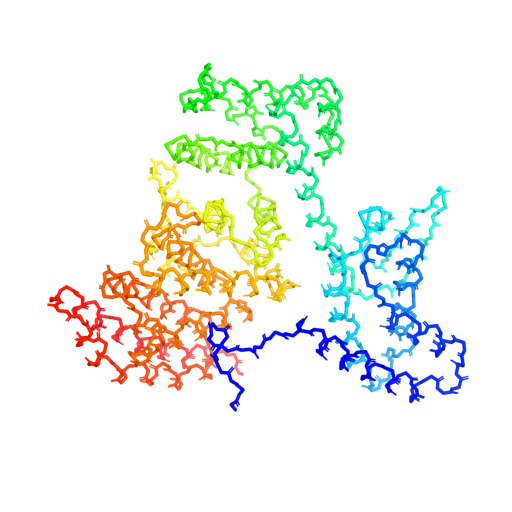ATOM 2297 C CA . GLU A 1 286 ? -17.664 15.286 2.203 1.00 64.62 286 GLU A CA 1
ATOM 2298 C C . GLU A 1 286 ? -16.638 16.175 1.487 1.00 64.62 286 GLU A C 1
ATOM 2300 O O . GLU A 1 286 ? -15.795 16.742 2.166 1.00 64.62 286 GLU A O 1
ATOM 2305 N N . LEU A 1 287 ? -16.705 16.322 0.152 1.00 65.00 287 LEU A N 1
ATOM 2306 C CA . LEU A 1 287 ? -15.791 17.196 -0.606 1.00 65.00 287 LEU A CA 1
ATOM 2307 C C . LEU A 1 287 ? -15.783 18.639 -0.089 1.00 65.00 287 LEU A C 1
ATOM 2309 O O . LEU A 1 287 ? -14.741 19.281 -0.116 1.00 65.00 287 LEU A O 1
ATOM 2313 N N . ASP A 1 288 ? -16.922 19.120 0.409 1.00 63.81 288 ASP A N 1
ATOM 2314 C CA . ASP A 1 288 ? -17.076 20.484 0.928 1.00 63.81 288 ASP A CA 1
ATOM 2315 C C . ASP A 1 288 ? -16.984 20.557 2.462 1.00 63.81 288 ASP A C 1
ATOM 2317 O O . ASP A 1 288 ? -17.220 21.606 3.063 1.00 63.81 288 ASP A O 1
ATOM 2321 N N . VAL A 1 289 ? -16.649 19.442 3.119 1.00 66.81 289 VAL A N 1
ATOM 2322 C CA . VAL A 1 289 ? -16.468 19.365 4.570 1.00 66.81 289 VAL A CA 1
ATOM 2323 C C . VAL A 1 289 ? -14.980 19.254 4.863 1.00 66.81 289 VAL A C 1
ATOM 2325 O O . VAL A 1 289 ? -14.280 18.441 4.266 1.00 66.81 289 VAL A O 1
ATOM 2328 N N . ASP A 1 290 ? -14.482 20.043 5.817 1.00 65.88 290 ASP A N 1
ATOM 2329 C CA . ASP A 1 290 ? -13.099 19.914 6.270 1.00 65.88 290 ASP A CA 1
ATOM 2330 C C . ASP A 1 290 ? -12.910 18.569 6.989 1.00 65.88 290 ASP A C 1
ATOM 2332 O O . ASP A 1 290 ? -13.121 18.442 8.199 1.00 65.88 290 ASP A O 1
ATOM 2336 N N . ILE A 1 291 ? -12.530 17.538 6.234 1.00 68.69 291 ILE A N 1
ATOM 2337 C CA . ILE A 1 291 ? -12.345 16.199 6.777 1.00 68.69 291 ILE A CA 1
ATOM 2338 C C . ILE A 1 291 ? -10.906 15.997 7.227 1.00 68.69 291 ILE A C 1
ATOM 2340 O O . ILE A 1 291 ? -9.977 15.767 6.459 1.00 68.69 291 ILE A O 1
ATOM 2344 N N . GLU A 1 292 ? -10.726 16.013 8.542 1.00 77.25 292 GLU A N 1
ATOM 2345 C CA . GLU A 1 292 ? -9.485 15.530 9.134 1.00 77.25 292 GLU A CA 1
ATOM 2346 C C . GLU A 1 292 ? -9.426 14.001 9.178 1.00 77.25 292 GLU A C 1
ATOM 2348 O O . GLU A 1 292 ? -8.361 13.477 9.486 1.00 77.25 292 GLU A O 1
ATOM 2353 N N . MET A 1 293 ? -10.534 13.285 8.956 1.00 84.75 293 MET A N 1
ATOM 2354 C CA . MET A 1 293 ? -10.663 11.835 9.136 1.00 84.75 293 MET A CA 1
ATOM 2355 C C . MET A 1 293 ? -11.802 11.280 8.268 1.00 84.75 293 MET A C 1
ATOM 2357 O O . MET A 1 293 ? -12.818 11.954 8.101 1.00 84.75 293 MET A O 1
ATOM 2361 N N . THR A 1 294 ? -11.680 10.043 7.776 1.00 88.69 294 THR A N 1
ATOM 2362 C CA . THR A 1 294 ? -12.759 9.407 7.000 1.00 88.69 294 THR A CA 1
ATOM 2363 C C . THR A 1 294 ? -13.941 9.074 7.917 1.00 88.69 294 THR A C 1
ATOM 2365 O O . THR A 1 294 ? -13.716 8.400 8.927 1.00 88.69 294 THR A O 1
ATOM 2368 N N . PRO A 1 295 ? -15.189 9.472 7.608 1.00 87.69 295 PRO A N 1
ATOM 2369 C CA . PRO A 1 295 ? -16.364 9.104 8.406 1.00 87.69 295 PRO A CA 1
ATOM 2370 C C . PRO A 1 295 ? -16.569 7.583 8.474 1.00 87.69 295 PRO A C 1
ATOM 2372 O O . PRO A 1 295 ? -16.253 6.870 7.527 1.00 87.69 295 PRO A O 1
ATOM 2375 N N . GLU A 1 296 ? -17.110 7.048 9.570 1.00 87.12 296 GLU A N 1
ATOM 2376 C CA . GLU A 1 296 ? -17.370 5.595 9.679 1.00 87.12 296 GLU A CA 1
ATOM 2377 C C . GLU A 1 296 ? -18.543 5.138 8.805 1.00 87.12 296 GLU A C 1
ATOM 2379 O O . GLU A 1 296 ? -18.672 3.958 8.468 1.00 87.12 296 GLU A O 1
ATOM 2384 N N . GLU A 1 297 ? -19.411 6.077 8.443 1.00 85.38 297 GLU A N 1
ATOM 2385 C CA . GLU A 1 297 ? -20.610 5.892 7.637 1.00 85.38 297 GLU A CA 1
ATOM 2386 C C . GLU A 1 297 ? -20.279 5.344 6.247 1.00 85.38 297 GLU A C 1
ATOM 2388 O O . GLU A 1 297 ? -21.117 4.665 5.651 1.00 85.38 297 GLU A O 1
ATOM 2393 N N . VAL A 1 298 ? -19.046 5.544 5.763 1.00 85.50 298 VAL A N 1
ATOM 2394 C CA . VAL A 1 298 ? -18.567 4.973 4.495 1.00 85.50 298 VAL A CA 1
ATOM 2395 C C . VAL A 1 298 ? -18.677 3.446 4.474 1.00 85.50 298 VAL A C 1
ATOM 2397 O O . VAL A 1 298 ? -18.930 2.861 3.423 1.00 85.50 298 VAL A O 1
ATOM 2400 N N . LEU A 1 299 ? -18.584 2.787 5.635 1.00 86.56 299 LEU A N 1
ATOM 2401 C CA . LEU A 1 299 ? -18.711 1.331 5.750 1.00 86.56 299 LEU A CA 1
ATOM 2402 C C . LEU A 1 299 ? -20.141 0.833 5.497 1.00 86.56 299 LEU A C 1
ATOM 2404 O O . LEU A 1 299 ? -20.326 -0.337 5.151 1.00 86.56 299 LEU A O 1
ATOM 2408 N N . ASN A 1 300 ? -21.145 1.706 5.625 1.00 81.88 300 ASN A N 1
ATOM 2409 C CA . ASN A 1 300 ? -22.547 1.375 5.360 1.00 81.88 300 ASN A CA 1
ATOM 2410 C C . ASN A 1 300 ? -22.879 1.421 3.859 1.00 81.88 300 ASN A C 1
ATOM 2412 O O . ASN A 1 300 ? -23.911 0.903 3.431 1.00 81.88 300 ASN A O 1
ATOM 2416 N N . VAL A 1 301 ? -22.022 2.038 3.042 1.00 74.44 301 VAL A N 1
ATOM 2417 C CA . VAL A 1 301 ? -22.282 2.245 1.619 1.00 74.44 301 VAL A CA 1
ATOM 2418 C C . VAL A 1 301 ? -21.888 0.987 0.831 1.00 74.44 301 VAL A C 1
ATOM 2420 O O . VAL A 1 301 ? -20.738 0.539 0.859 1.00 74.44 301 VAL A O 1
ATOM 2423 N N . ARG A 1 302 ? -22.859 0.387 0.126 1.00 67.25 302 ARG A N 1
ATOM 2424 C CA . ARG A 1 302 ? -22.634 -0.763 -0.779 1.00 67.25 302 ARG A CA 1
ATOM 2425 C C . ARG A 1 302 ? -22.529 -0.360 -2.255 1.00 67.25 302 ARG A C 1
ATOM 2427 O O . ARG A 1 302 ? -21.700 -0.912 -2.964 1.00 67.25 302 ARG A O 1
ATOM 2434 N N . ASN A 1 303 ? -23.299 0.642 -2.690 1.00 72.94 303 ASN A N 1
ATOM 2435 C CA . ASN A 1 303 ? -23.408 1.055 -4.101 1.00 72.94 303 ASN A CA 1
ATOM 2436 C C . ASN A 1 303 ? -22.669 2.368 -4.444 1.00 72.94 303 ASN A C 1
ATOM 2438 O O . ASN A 1 303 ? -22.887 2.929 -5.510 1.00 72.94 303 ASN A O 1
ATOM 2442 N N . GLY A 1 304 ? -21.818 2.874 -3.548 1.00 82.12 304 GLY A N 1
ATOM 2443 C CA . GLY A 1 304 ? -21.098 4.150 -3.709 1.00 82.12 304 GLY A CA 1
ATOM 2444 C C . GLY A 1 304 ? -19.585 4.009 -3.869 1.00 82.12 304 GLY A C 1
ATOM 2445 O O . GLY A 1 304 ? -18.857 4.964 -3.606 1.00 82.12 304 GLY A O 1
ATOM 2446 N N . LEU A 1 305 ? -19.113 2.813 -4.232 1.00 89.06 305 LEU A N 1
ATOM 2447 C CA . LEU A 1 305 ? -17.703 2.533 -4.494 1.00 89.06 305 LEU A CA 1
ATOM 2448 C C . LEU A 1 305 ? -17.448 2.415 -5.994 1.00 89.06 305 LEU A C 1
ATOM 2450 O O . LEU A 1 305 ? -18.244 1.807 -6.715 1.00 89.06 305 LEU A O 1
ATOM 2454 N N . ASP A 1 306 ? -16.331 2.976 -6.447 1.00 90.62 306 ASP A N 1
ATOM 2455 C CA . ASP A 1 306 ? -15.874 2.838 -7.824 1.00 90.62 306 ASP A CA 1
ATOM 2456 C C . ASP A 1 306 ? -15.280 1.438 -8.006 1.00 90.62 306 ASP A C 1
ATOM 2458 O O . ASP A 1 306 ? -14.269 1.080 -7.398 1.00 90.62 306 ASP A O 1
ATOM 2462 N N . ARG A 1 307 ? -15.936 0.619 -8.833 1.00 91.44 307 ARG A N 1
ATOM 2463 C CA . ARG A 1 307 ? -15.571 -0.790 -9.008 1.00 91.44 307 ARG A CA 1
ATOM 2464 C C . ARG A 1 307 ? -14.192 -0.973 -9.642 1.00 91.44 307 ARG A C 1
ATOM 2466 O O . ARG A 1 307 ? -13.493 -1.894 -9.226 1.00 91.44 307 ARG A O 1
ATOM 2473 N N . ASP A 1 308 ? -13.797 -0.138 -10.608 1.00 92.88 308 ASP A N 1
ATOM 2474 C CA . ASP A 1 308 ? -12.471 -0.260 -11.240 1.00 92.88 308 ASP A CA 1
ATOM 2475 C C . ASP A 1 308 ? -11.380 0.137 -10.245 1.00 92.88 308 ASP A C 1
ATOM 2477 O O . ASP A 1 308 ? -10.380 -0.569 -10.094 1.00 92.88 308 ASP A O 1
ATOM 2481 N N . VAL A 1 309 ? -11.599 1.218 -9.494 1.00 94.00 309 VAL A N 1
ATOM 2482 C CA . VAL A 1 309 ? -10.625 1.677 -8.498 1.00 94.00 309 VAL A CA 1
ATOM 2483 C C . VAL A 1 309 ? -10.501 0.678 -7.346 1.00 94.00 309 VAL A C 1
ATOM 2485 O O . VAL A 1 309 ? -9.382 0.342 -6.962 1.00 94.00 309 VAL A O 1
ATOM 2488 N N . VAL A 1 310 ? -11.612 0.140 -6.829 1.00 94.25 310 VAL A N 1
ATOM 2489 C CA . VAL A 1 310 ? -11.596 -0.905 -5.788 1.00 94.25 310 VAL A CA 1
ATOM 2490 C C . VAL A 1 310 ? -10.917 -2.176 -6.287 1.00 94.25 310 VAL A C 1
ATOM 2492 O O . VAL A 1 310 ? -10.105 -2.757 -5.564 1.00 94.25 310 VAL A O 1
ATOM 2495 N N . HIS A 1 311 ? -11.208 -2.612 -7.516 1.00 94.75 311 HIS A N 1
ATOM 2496 C CA . HIS A 1 311 ? -10.563 -3.788 -8.096 1.00 94.75 311 HIS A CA 1
ATOM 2497 C C . HIS A 1 311 ? -9.051 -3.582 -8.228 1.00 94.75 311 HIS A C 1
ATOM 2499 O O . HIS A 1 311 ? -8.271 -4.451 -7.834 1.00 94.75 311 HIS A O 1
ATOM 2505 N N . TYR A 1 312 ? -8.632 -2.407 -8.701 1.00 95.19 312 TYR A N 1
ATOM 2506 C CA . TYR A 1 312 ? -7.225 -2.037 -8.769 1.00 95.19 312 TYR A CA 1
ATOM 2507 C C . TYR A 1 312 ? -6.559 -1.999 -7.387 1.00 95.19 312 TYR A C 1
ATOM 2509 O O . TYR A 1 312 ? -5.471 -2.544 -7.221 1.00 95.19 312 TYR A O 1
ATOM 2517 N N . ALA A 1 313 ? -7.203 -1.394 -6.389 1.00 96.38 313 ALA A N 1
ATOM 2518 C CA . ALA A 1 313 ? -6.687 -1.304 -5.026 1.00 96.38 313 ALA A CA 1
ATOM 2519 C C . ALA A 1 313 ? -6.485 -2.691 -4.404 1.00 96.38 313 ALA A C 1
ATOM 2521 O O . ALA A 1 313 ? -5.430 -2.970 -3.834 1.00 96.38 313 ALA A O 1
ATOM 2522 N N . LYS A 1 314 ? -7.473 -3.579 -4.579 1.00 95.50 314 LYS A N 1
ATOM 2523 C CA . LYS A 1 314 ? -7.390 -4.989 -4.186 1.00 95.50 314 LYS A CA 1
ATOM 2524 C C . LYS A 1 314 ? -6.194 -5.669 -4.850 1.00 95.50 314 LYS A C 1
ATOM 2526 O O . LYS A 1 314 ? -5.346 -6.207 -4.146 1.00 95.50 314 LYS A O 1
ATOM 2531 N N . PHE A 1 315 ? -6.111 -5.606 -6.182 1.00 94.25 315 PHE A N 1
ATOM 2532 C CA . PHE A 1 315 ? -4.994 -6.171 -6.940 1.00 94.25 315 PHE A CA 1
ATOM 2533 C C . PHE A 1 315 ? -3.651 -5.644 -6.430 1.00 94.25 315 PHE A C 1
ATOM 2535 O O . PHE A 1 315 ? -2.724 -6.423 -6.213 1.00 94.25 315 PHE A O 1
ATOM 2542 N N . ARG A 1 316 ? -3.549 -4.330 -6.207 1.00 94.12 316 ARG A N 1
ATOM 2543 C CA . ARG A 1 316 ? -2.314 -3.683 -5.776 1.00 94.12 316 ARG A CA 1
ATOM 2544 C C . ARG A 1 316 ? -1.853 -4.222 -4.431 1.00 94.12 316 ARG A C 1
ATOM 2546 O O . ARG A 1 316 ? -0.707 -4.644 -4.342 1.00 94.12 316 ARG A O 1
ATOM 2553 N N . ILE A 1 317 ? -2.715 -4.208 -3.416 1.00 94.25 317 ILE A N 1
ATOM 2554 C CA . ILE A 1 317 ? -2.345 -4.651 -2.066 1.00 94.25 317 ILE A CA 1
ATOM 2555 C C . ILE A 1 317 ? -2.013 -6.139 -2.054 1.00 94.25 317 ILE A C 1
ATOM 2557 O O . ILE A 1 317 ? -0.996 -6.502 -1.479 1.00 94.25 317 ILE A O 1
ATOM 2561 N N . ASP A 1 318 ? -2.810 -6.980 -2.721 1.00 91.69 318 ASP A N 1
ATOM 2562 C CA . ASP A 1 318 ? -2.538 -8.421 -2.789 1.00 91.69 318 ASP A CA 1
ATOM 2563 C C . ASP A 1 318 ? -1.218 -8.709 -3.532 1.00 91.69 318 ASP A C 1
ATOM 2565 O O . ASP A 1 318 ? -0.471 -9.607 -3.151 1.00 91.69 318 ASP A O 1
ATOM 2569 N N . SER A 1 319 ? -0.855 -7.899 -4.532 1.00 89.12 319 SER A N 1
ATOM 2570 C CA . SER A 1 319 ? 0.423 -8.052 -5.244 1.00 89.12 319 SER A CA 1
ATOM 2571 C C . SER A 1 319 ? 1.645 -7.618 -4.426 1.00 89.12 319 SER A C 1
ATOM 2573 O O . SER A 1 319 ? 2.751 -8.095 -4.690 1.00 89.12 319 SER A O 1
ATOM 2575 N N . VAL A 1 320 ? 1.459 -6.733 -3.438 1.00 88.88 320 VAL A N 1
ATOM 2576 C CA . VAL A 1 320 ? 2.496 -6.308 -2.480 1.00 88.88 320 VAL A CA 1
ATOM 2577 C C . VAL A 1 320 ? 2.180 -6.759 -1.049 1.00 88.88 320 VAL A C 1
ATOM 2579 O O . VAL A 1 320 ? 2.578 -6.075 -0.102 1.00 88.88 320 VAL A O 1
ATOM 2582 N N . GLU A 1 321 ? 1.495 -7.903 -0.892 1.00 89.25 321 GLU A N 1
ATOM 2583 C CA . GLU A 1 321 ? 0.970 -8.419 0.388 1.00 89.25 321 GLU A CA 1
ATOM 2584 C C . GLU A 1 321 ? 2.005 -8.284 1.505 1.00 89.25 321 GLU A C 1
ATOM 2586 O O . GLU A 1 321 ? 1.718 -7.676 2.534 1.00 89.25 321 GLU A O 1
ATOM 2591 N N . TYR A 1 322 ? 3.231 -8.759 1.268 1.00 86.69 322 TYR A N 1
ATOM 2592 C CA . TYR A 1 322 ? 4.321 -8.682 2.237 1.00 86.69 322 TYR A CA 1
ATOM 2593 C C . TYR A 1 322 ? 4.603 -7.243 2.693 1.00 86.69 322 TYR A C 1
ATOM 2595 O O . TYR A 1 322 ? 4.498 -6.941 3.876 1.00 86.69 322 TYR A O 1
ATOM 2603 N N . ARG A 1 323 ? 4.891 -6.318 1.767 1.00 90.44 323 ARG A N 1
ATOM 2604 C CA . ARG A 1 323 ? 5.251 -4.933 2.121 1.00 90.44 323 ARG A CA 1
ATOM 2605 C C . ARG A 1 323 ? 4.105 -4.202 2.803 1.00 90.44 323 ARG A C 1
ATOM 2607 O O . ARG A 1 323 ? 4.331 -3.488 3.775 1.00 90.44 323 ARG A O 1
ATOM 2614 N N . PHE A 1 324 ? 2.885 -4.361 2.295 1.00 94.62 324 PHE A N 1
ATOM 2615 C CA . PHE A 1 324 ? 1.721 -3.727 2.901 1.00 94.62 324 PHE A CA 1
ATOM 2616 C C . PHE A 1 324 ? 1.501 -4.254 4.320 1.00 94.62 324 PHE A C 1
ATOM 2618 O O . PHE A 1 324 ? 1.308 -3.477 5.250 1.00 94.62 324 PHE A O 1
ATOM 2625 N N . SER A 1 325 ? 1.593 -5.566 4.507 1.00 92.50 325 SER A N 1
ATOM 2626 C CA . SER A 1 325 ? 1.340 -6.191 5.800 1.00 92.50 325 SER A CA 1
ATOM 2627 C C . SER A 1 325 ? 2.463 -5.887 6.807 1.00 92.50 325 SER A C 1
ATOM 2629 O O . SER A 1 325 ? 2.169 -5.592 7.964 1.00 92.50 325 SER A O 1
ATOM 2631 N N . THR A 1 326 ? 3.727 -5.829 6.367 1.00 91.75 326 THR A N 1
ATOM 2632 C CA . THR A 1 326 ? 4.861 -5.334 7.171 1.00 91.75 326 THR A CA 1
ATOM 2633 C C . THR A 1 326 ? 4.664 -3.873 7.574 1.00 91.75 326 THR A C 1
ATOM 2635 O O . THR A 1 326 ? 4.880 -3.541 8.735 1.00 91.75 326 THR A O 1
ATOM 2638 N N . LYS A 1 327 ? 4.144 -3.019 6.678 1.00 96.19 327 LYS A N 1
ATOM 2639 C CA . LYS A 1 327 ? 3.779 -1.629 7.000 1.00 96.19 327 LYS A CA 1
ATOM 2640 C C . LYS A 1 327 ? 2.744 -1.540 8.111 1.00 96.19 327 LYS A C 1
ATOM 2642 O O . LYS A 1 327 ? 2.939 -0.792 9.067 1.00 96.19 327 LYS A O 1
ATOM 2647 N N . VAL A 1 328 ? 1.663 -2.314 8.019 1.00 97.00 328 VAL A N 1
ATOM 2648 C CA . VAL A 1 328 ? 0.634 -2.356 9.072 1.00 97.00 328 VAL A CA 1
ATOM 2649 C C . VAL A 1 328 ? 1.225 -2.844 10.397 1.00 97.00 328 VAL A C 1
ATOM 2651 O O . VAL A 1 328 ? 0.958 -2.246 11.439 1.00 97.00 328 VAL A O 1
ATOM 2654 N N . ARG A 1 329 ? 2.073 -3.877 10.362 1.00 94.31 329 ARG A N 1
ATOM 2655 C CA . ARG A 1 329 ? 2.747 -4.400 11.554 1.00 94.31 329 ARG A CA 1
ATOM 2656 C C . ARG A 1 329 ? 3.669 -3.365 12.197 1.00 94.31 329 ARG A C 1
ATOM 2658 O O . ARG A 1 329 ? 3.531 -3.114 13.386 1.00 94.31 329 ARG A O 1
ATOM 2665 N N . ALA A 1 330 ? 4.534 -2.708 11.426 1.00 94.75 330 ALA A N 1
ATOM 2666 C CA . ALA A 1 330 ? 5.446 -1.685 11.937 1.00 94.75 330 ALA A CA 1
ATOM 2667 C C . ALA A 1 330 ? 4.689 -0.516 12.596 1.00 94.75 330 ALA A C 1
ATOM 2669 O O . ALA A 1 330 ? 5.119 0.024 13.619 1.00 94.75 330 ALA A O 1
ATOM 2670 N N . ILE A 1 331 ? 3.527 -0.138 12.047 1.00 96.38 331 ILE A N 1
ATOM 2671 C CA . ILE A 1 331 ? 2.625 0.848 12.660 1.00 96.38 331 ILE A CA 1
ATOM 2672 C C . ILE A 1 331 ? 2.130 0.355 14.026 1.00 96.38 331 ILE A C 1
ATOM 2674 O O . ILE A 1 331 ? 2.212 1.104 15.006 1.00 96.38 331 ILE A O 1
ATOM 2678 N N . HIS A 1 332 ? 1.661 -0.891 14.098 1.00 95.88 332 HIS A N 1
ATOM 2679 C CA . HIS A 1 332 ? 1.131 -1.495 15.318 1.00 95.88 332 HIS A CA 1
ATOM 2680 C C . HIS A 1 332 ? 2.202 -1.704 16.400 1.00 95.88 332 HIS A C 1
ATOM 2682 O O . HIS A 1 332 ? 2.017 -1.314 17.551 1.00 95.88 332 HIS A O 1
ATOM 2688 N N . GLU A 1 333 ? 3.371 -2.229 16.039 1.00 93.62 333 GLU A N 1
ATOM 2689 C CA . GLU A 1 333 ? 4.508 -2.403 16.950 1.00 93.62 333 GLU A CA 1
ATOM 2690 C C . GLU A 1 333 ? 4.945 -1.061 17.541 1.00 93.62 333 GLU A C 1
ATOM 2692 O O . GLU A 1 333 ? 5.166 -0.933 18.750 1.00 93.62 333 GLU A O 1
ATOM 2697 N N . LYS A 1 334 ? 4.990 -0.013 16.709 1.00 93.25 334 LYS A N 1
ATOM 2698 C CA . LYS A 1 334 ? 5.286 1.345 17.170 1.00 93.25 334 LYS A CA 1
ATOM 2699 C C . LYS A 1 334 ? 4.193 1.872 18.098 1.00 93.25 334 LYS A C 1
ATOM 2701 O O . LYS A 1 334 ? 4.517 2.580 19.051 1.00 93.25 334 LYS A O 1
ATOM 2706 N N . LEU A 1 335 ? 2.921 1.537 17.868 1.00 94.50 335 LEU A N 1
ATOM 2707 C CA . LEU A 1 335 ? 1.818 1.871 18.776 1.00 94.50 335 LEU A CA 1
ATOM 2708 C C . LEU A 1 335 ? 1.994 1.178 20.134 1.00 94.50 335 LEU A C 1
ATOM 2710 O O . LEU A 1 335 ? 1.971 1.855 21.164 1.00 94.50 335 LEU A O 1
ATOM 2714 N N . VAL A 1 336 ? 2.215 -0.134 20.141 1.00 92.81 336 VAL A N 1
ATOM 2715 C CA . VAL A 1 336 ? 2.425 -0.947 21.347 1.00 92.81 336 VAL A CA 1
ATOM 2716 C C . VAL A 1 336 ? 3.615 -0.433 22.159 1.00 92.81 336 VAL A C 1
ATOM 2718 O O . VAL A 1 336 ? 3.479 -0.140 23.352 1.00 92.81 336 VAL A O 1
ATOM 2721 N N . ALA A 1 337 ? 4.757 -0.194 21.509 1.00 90.31 337 ALA A N 1
ATOM 2722 C CA . ALA A 1 337 ? 5.938 0.377 22.155 1.00 90.31 337 ALA A CA 1
ATOM 2723 C C . ALA A 1 337 ? 5.636 1.736 22.817 1.00 90.31 337 ALA A C 1
ATOM 2725 O O . ALA A 1 337 ? 6.129 2.040 23.904 1.00 90.31 337 ALA A O 1
ATOM 2726 N N . ARG A 1 338 ? 4.778 2.557 22.196 1.00 89.88 338 ARG A N 1
ATOM 2727 C CA . ARG A 1 338 ? 4.365 3.871 22.718 1.00 89.88 338 ARG A CA 1
ATOM 2728 C C . ARG A 1 338 ? 3.366 3.789 23.866 1.00 89.88 338 ARG A C 1
ATOM 2730 O O . ARG A 1 338 ? 3.380 4.671 24.729 1.00 89.88 338 ARG A O 1
ATOM 2737 N N . LEU A 1 339 ? 2.503 2.778 23.872 1.00 90.81 339 LEU A N 1
ATOM 2738 C CA . LEU A 1 339 ? 1.583 2.509 24.977 1.00 90.81 339 LEU A CA 1
ATOM 2739 C C . LEU A 1 339 ? 2.331 2.026 26.227 1.00 90.81 339 LEU A C 1
ATOM 2741 O O . LEU A 1 339 ? 1.891 2.320 27.339 1.00 90.81 339 LEU A O 1
ATOM 2745 N N . ASN A 1 340 ? 3.464 1.340 26.042 1.00 88.38 340 ASN A N 1
ATOM 2746 C CA . ASN A 1 340 ? 4.307 0.828 27.123 1.00 88.38 340 ASN A CA 1
ATOM 2747 C C . ASN A 1 340 ? 5.380 1.821 27.621 1.00 88.38 340 ASN A C 1
ATOM 2749 O O . ASN A 1 340 ? 5.980 1.616 28.671 1.00 88.38 340 ASN A O 1
ATOM 2753 N N . ALA A 1 341 ? 5.652 2.902 26.884 1.00 84.81 341 ALA A N 1
ATOM 2754 C CA . ALA A 1 341 ? 6.672 3.875 27.269 1.00 84.81 341 ALA A CA 1
ATOM 2755 C C . ALA A 1 341 ? 6.294 4.635 28.559 1.00 84.81 341 ALA A C 1
ATOM 2757 O O . ALA A 1 341 ? 5.230 5.254 28.640 1.00 84.81 341 ALA A O 1
ATOM 2758 N N . THR A 1 342 ? 7.205 4.647 29.539 1.00 70.88 342 THR A N 1
ATOM 2759 C CA . THR A 1 342 ? 7.048 5.322 30.844 1.00 70.88 342 THR A CA 1
ATOM 2760 C C . THR A 1 342 ? 7.169 6.843 30.769 1.00 70.88 342 THR A C 1
ATOM 2762 O O . THR A 1 342 ? 6.639 7.551 31.622 1.00 70.88 342 THR A O 1
ATOM 2765 N N . THR A 1 343 ? 7.828 7.375 29.738 1.00 64.62 343 THR A N 1
ATOM 2766 C CA . THR A 1 343 ? 7.984 8.817 29.516 1.00 64.62 343 THR A CA 1
ATOM 2767 C C . THR A 1 343 ? 7.228 9.277 28.277 1.00 64.62 343 THR A C 1
ATOM 2769 O O . THR A 1 343 ? 7.403 8.765 27.170 1.00 64.62 343 THR A O 1
ATOM 2772 N N . SER A 1 344 ? 6.417 10.324 28.446 1.00 57.75 344 SER A N 1
ATOM 2773 C CA . SER A 1 344 ? 5.792 11.062 27.342 1.00 57.75 344 SER A CA 1
ATOM 2774 C C . SER A 1 344 ? 6.815 11.991 26.678 1.00 57.75 344 SER A C 1
ATOM 2776 O O . SER A 1 344 ? 6.663 13.210 26.687 1.00 57.75 344 SER A O 1
ATOM 2778 N N . GLY A 1 345 ? 7.904 11.437 26.140 1.00 57.41 345 GLY A N 1
ATOM 2779 C CA . GLY A 1 345 ? 8.834 12.222 25.327 1.00 57.41 345 GLY A CA 1
ATOM 2780 C C . GLY A 1 345 ? 8.114 12.831 24.116 1.00 57.41 345 GLY A C 1
ATOM 2781 O O . GLY A 1 345 ? 7.132 12.265 23.630 1.00 57.41 345 GLY A O 1
ATOM 2782 N N . ARG A 1 346 ? 8.620 13.953 23.579 1.00 57.69 346 ARG A N 1
ATOM 2783 C CA . ARG A 1 346 ? 8.173 14.580 22.309 1.00 57.69 346 ARG A CA 1
ATOM 2784 C C . ARG A 1 346 ? 8.475 13.709 21.071 1.00 57.69 346 ARG A C 1
ATOM 2786 O O . ARG A 1 346 ? 8.834 14.217 20.015 1.00 57.69 346 ARG A O 1
ATOM 2793 N N . GLN A 1 347 ? 8.398 12.391 21.196 1.00 59.88 347 GLN A N 1
ATOM 2794 C CA . GLN A 1 347 ? 8.753 11.481 20.125 1.00 59.88 347 GLN A CA 1
ATOM 2795 C C . GLN A 1 347 ? 7.582 11.346 19.146 1.00 59.88 347 GLN A C 1
ATOM 2797 O O . GLN A 1 347 ? 6.441 11.084 19.532 1.00 59.88 347 GLN A O 1
ATOM 2802 N N . THR A 1 348 ? 7.874 11.541 17.867 1.00 69.38 348 THR A N 1
ATOM 2803 C CA . THR A 1 348 ? 6.929 11.402 16.761 1.00 69.38 348 THR A CA 1
ATOM 2804 C C . THR A 1 348 ? 7.002 9.985 16.177 1.00 69.38 348 THR A C 1
ATOM 2806 O O . THR A 1 348 ? 8.084 9.395 16.109 1.00 69.38 348 THR A O 1
ATOM 2809 N N . PRO A 1 349 ? 5.874 9.397 15.742 1.00 83.62 349 PRO A N 1
ATOM 2810 C CA . PRO A 1 349 ? 4.487 9.842 15.910 1.00 83.62 349 PRO A CA 1
ATOM 2811 C C . PRO A 1 349 ? 3.911 9.545 17.313 1.00 83.62 349 PRO A C 1
ATOM 2813 O O . PRO A 1 349 ? 4.381 8.657 18.025 1.00 83.62 349 PRO A O 1
ATOM 2816 N N . SER A 1 350 ? 2.866 10.289 17.702 1.00 89.81 350 SER A N 1
ATOM 2817 C CA . SER A 1 350 ? 2.144 10.093 18.970 1.00 89.81 350 SER A CA 1
ATOM 2818 C C . SER A 1 350 ? 1.196 8.885 18.920 1.00 89.81 350 SER A C 1
ATOM 2820 O O . SER A 1 350 ? 0.748 8.498 17.842 1.00 89.81 350 SER A O 1
ATOM 2822 N N . VAL A 1 351 ? 0.808 8.346 20.086 1.00 92.19 351 VAL A N 1
ATOM 2823 C CA . VAL A 1 351 ? -0.191 7.254 20.197 1.00 92.19 351 VAL A CA 1
ATOM 2824 C C . VAL A 1 351 ? -1.475 7.594 19.436 1.00 92.19 351 VAL A C 1
ATOM 2826 O O . VAL A 1 351 ? -1.968 6.793 18.653 1.00 92.19 351 VAL A O 1
ATOM 2829 N N . ARG A 1 352 ? -1.984 8.824 19.595 1.00 91.81 352 ARG A N 1
ATOM 2830 C CA . ARG A 1 352 ? -3.197 9.280 18.901 1.00 91.81 352 ARG A CA 1
ATOM 2831 C C . ARG A 1 352 ? -3.037 9.277 17.378 1.00 91.81 352 ARG A C 1
ATOM 2833 O O . ARG A 1 352 ? -3.975 8.919 16.679 1.00 91.81 352 ARG A O 1
ATOM 2840 N N . HIS A 1 353 ? -1.873 9.682 16.866 1.00 91.94 353 HIS A N 1
ATOM 2841 C CA . HIS A 1 353 ? -1.611 9.651 15.427 1.00 91.94 353 HIS A CA 1
ATOM 2842 C C . HIS A 1 353 ? -1.586 8.214 14.893 1.00 91.94 353 HIS A C 1
ATOM 2844 O O . HIS A 1 353 ? -2.212 7.949 13.872 1.00 91.94 353 HIS A O 1
ATOM 2850 N N . LEU A 1 354 ? -0.909 7.303 15.600 1.00 95.69 354 LEU A N 1
ATOM 2851 C CA . LEU A 1 354 ? -0.817 5.888 15.228 1.00 95.69 354 LEU A CA 1
ATOM 2852 C C . LEU A 1 354 ? -2.189 5.205 15.236 1.00 95.69 354 LEU A C 1
ATOM 2854 O O . LEU A 1 354 ? -2.540 4.557 14.258 1.00 95.69 354 LEU A O 1
ATOM 2858 N N . LEU A 1 355 ? -3.008 5.448 16.265 1.00 95.88 355 LEU A N 1
ATOM 2859 C CA . LEU A 1 355 ? -4.376 4.925 16.313 1.00 95.88 355 LEU A CA 1
ATOM 2860 C C . LEU A 1 355 ? -5.221 5.436 15.147 1.00 95.88 355 LEU A C 1
ATOM 2862 O O . LEU A 1 355 ? -5.919 4.671 14.494 1.00 95.88 355 LEU A O 1
ATOM 2866 N N . PHE A 1 356 ? -5.131 6.728 14.830 1.00 94.94 356 PHE A N 1
ATOM 2867 C CA . PHE A 1 356 ? -5.862 7.261 13.685 1.00 94.94 356 PHE A CA 1
ATOM 2868 C C . PHE A 1 356 ? -5.359 6.713 12.350 1.00 94.94 356 PHE A C 1
ATOM 2870 O O . PHE A 1 356 ? -6.154 6.606 11.426 1.00 94.94 356 PHE A O 1
ATOM 2877 N N . LEU A 1 357 ? -4.077 6.375 12.229 1.00 96.62 357 LEU A N 1
ATOM 2878 C CA . LEU A 1 357 ? -3.544 5.712 11.044 1.00 96.62 357 LEU A CA 1
ATOM 2879 C C . LEU A 1 357 ? -4.093 4.282 10.909 1.00 96.62 357 LEU A C 1
ATOM 2881 O O . LEU A 1 357 ? -4.630 3.951 9.855 1.00 96.62 357 LEU A O 1
ATOM 2885 N N . GLU A 1 358 ? -4.038 3.467 11.965 1.00 97.19 358 GLU A N 1
ATOM 2886 C CA . GLU A 1 358 ? -4.641 2.123 11.961 1.00 97.19 358 GLU A CA 1
ATOM 2887 C C . GLU A 1 358 ? -6.132 2.168 11.630 1.00 97.19 358 GLU A C 1
ATOM 2889 O O . GLU A 1 358 ? -6.607 1.393 10.804 1.00 97.19 358 GLU A O 1
ATOM 2894 N N . ARG A 1 359 ? -6.865 3.133 12.198 1.00 96.94 359 ARG A N 1
ATOM 2895 C CA . ARG A 1 359 ? -8.278 3.355 11.882 1.00 96.94 359 ARG A CA 1
ATOM 2896 C C . ARG A 1 359 ? -8.512 3.546 10.382 1.00 96.94 359 ARG A C 1
ATOM 2898 O O . ARG A 1 359 ? -9.403 2.911 9.820 1.00 96.94 359 ARG A O 1
ATOM 2905 N N . GLU A 1 360 ? -7.745 4.428 9.740 1.00 97.12 360 GLU A N 1
ATOM 2906 C CA . GLU A 1 360 ? -7.868 4.681 8.299 1.00 97.12 360 GLU A CA 1
ATOM 2907 C C . GLU A 1 360 ? -7.526 3.431 7.478 1.00 97.12 360 GLU A C 1
ATOM 2909 O O . GLU A 1 360 ? -8.218 3.149 6.499 1.00 97.12 360 GLU A O 1
ATOM 2914 N N . ILE A 1 361 ? -6.526 2.649 7.907 1.00 98.00 361 ILE A N 1
ATOM 2915 C CA . ILE A 1 361 ? -6.156 1.366 7.288 1.00 98.00 361 ILE A CA 1
ATOM 2916 C C . ILE A 1 361 ? -7.299 0.358 7.407 1.00 98.00 361 ILE A C 1
ATOM 2918 O O . ILE A 1 361 ? -7.662 -0.265 6.413 1.00 98.00 361 ILE A O 1
ATOM 2922 N N . PHE A 1 362 ? -7.911 0.203 8.580 1.00 97.62 362 PHE A N 1
ATOM 2923 C CA . PHE A 1 362 ? -9.017 -0.739 8.752 1.00 97.62 362 PHE A CA 1
ATOM 2924 C C . PHE A 1 362 ? -10.237 -0.340 7.925 1.00 97.62 362 PHE A C 1
ATOM 2926 O O . PHE A 1 362 ? -10.862 -1.213 7.324 1.00 97.62 362 PHE A O 1
ATOM 2933 N N . ILE A 1 363 ? -10.550 0.957 7.821 1.00 96.25 363 ILE A N 1
ATOM 2934 C CA . ILE A 1 363 ? -11.594 1.433 6.903 1.00 96.25 363 ILE A CA 1
ATOM 2935 C C . ILE A 1 363 ? -11.229 1.082 5.465 1.00 96.25 363 ILE A C 1
ATOM 2937 O O . ILE A 1 363 ? -12.040 0.466 4.778 1.00 96.25 363 ILE A O 1
ATOM 2941 N N . PHE A 1 364 ? -10.009 1.399 5.037 1.00 96.56 364 PHE A N 1
ATOM 2942 C CA . PHE A 1 364 ? -9.539 1.117 3.687 1.00 96.56 364 PHE A CA 1
ATOM 2943 C C . PHE A 1 364 ? -9.693 -0.357 3.340 1.00 96.56 364 PHE A C 1
ATOM 2945 O O . PHE A 1 364 ? -10.377 -0.692 2.379 1.00 96.56 364 PHE A O 1
ATOM 2952 N N . LEU A 1 365 ? -9.174 -1.250 4.180 1.00 96.56 365 LEU A N 1
ATOM 2953 C CA . LEU A 1 365 ? -9.264 -2.692 3.967 1.00 96.56 365 LEU A CA 1
ATOM 2954 C C . LEU A 1 365 ? -10.707 -3.206 4.001 1.00 96.56 365 LEU A C 1
ATOM 2956 O O . LEU A 1 365 ? -11.029 -4.123 3.256 1.00 96.56 365 LEU A O 1
ATOM 2960 N N . SER A 1 366 ? -11.591 -2.592 4.790 1.00 94.56 366 SER A N 1
ATOM 2961 C CA . SER A 1 366 ? -13.019 -2.946 4.834 1.00 94.56 366 SER A CA 1
ATOM 2962 C C . SER A 1 366 ? -13.766 -2.608 3.540 1.00 94.56 366 SER A C 1
ATOM 2964 O O . SER A 1 366 ? -14.802 -3.207 3.232 1.00 94.56 366 SER A O 1
ATOM 2966 N N . LEU A 1 367 ? -13.282 -1.611 2.795 1.00 92.94 367 LEU A N 1
ATOM 2967 C CA . LEU A 1 367 ? -13.831 -1.228 1.495 1.00 92.94 367 LEU A CA 1
ATOM 2968 C C . LEU A 1 367 ? -13.303 -2.117 0.358 1.00 92.94 367 LEU A C 1
ATOM 2970 O O . LEU A 1 367 ? -13.884 -2.120 -0.728 1.00 92.94 367 LEU A O 1
ATOM 2974 N N . LEU A 1 368 ? -12.254 -2.901 0.613 1.00 90.62 368 LEU A N 1
ATOM 2975 C CA . LEU A 1 368 ? -11.656 -3.853 -0.322 1.00 90.62 368 LEU A CA 1
ATOM 2976 C C . LEU A 1 368 ? -12.146 -5.274 -0.027 1.00 90.62 368 LEU A C 1
ATOM 2978 O O . LEU A 1 368 ? -12.540 -5.567 1.084 1.00 90.62 368 LEU A O 1
ATOM 2982 N N . SER A 1 369 ? -12.104 -6.188 -0.998 1.00 79.88 369 SER A N 1
ATOM 2983 C CA . SER A 1 369 ? -12.474 -7.610 -0.814 1.00 79.88 369 SER A CA 1
ATOM 2984 C C . SER A 1 369 ? -11.308 -8.558 -1.138 1.00 79.88 369 SER A C 1
ATOM 2986 O O . SER A 1 369 ? -11.467 -9.560 -1.842 1.00 79.88 369 SER A O 1
ATOM 2988 N N . GLY A 1 370 ? -10.097 -8.183 -0.710 1.00 87.31 370 GLY A N 1
ATOM 2989 C CA . GLY A 1 370 ? -8.832 -8.877 -0.998 1.00 87.31 370 GLY A CA 1
ATOM 2990 C C . GLY A 1 370 ? -8.381 -9.857 0.085 1.00 87.31 370 GLY A C 1
ATOM 2991 O O . GLY A 1 370 ? -8.809 -9.763 1.238 1.00 87.31 370 GLY A O 1
ATOM 2992 N N . LYS A 1 371 ? -7.474 -10.773 -0.281 1.00 91.88 371 LYS A N 1
ATOM 2993 C CA . LYS A 1 371 ? -6.890 -11.755 0.655 1.00 91.88 371 LYS A CA 1
ATOM 2994 C C . LYS A 1 371 ? -6.137 -11.041 1.778 1.00 91.88 371 LYS A C 1
ATOM 2996 O O . LYS A 1 371 ? -6.343 -11.352 2.949 1.00 91.88 371 LYS A O 1
ATOM 3001 N N . THR A 1 372 ? -5.320 -10.054 1.418 1.00 92.56 372 THR A N 1
ATOM 3002 C CA . THR A 1 372 ? -4.515 -9.270 2.365 1.00 92.56 372 THR A CA 1
ATOM 3003 C C . THR A 1 372 ? -5.406 -8.453 3.295 1.00 92.56 372 THR A C 1
ATOM 3005 O O . THR A 1 372 ? -5.168 -8.396 4.497 1.00 92.56 372 THR A O 1
ATOM 3008 N N . ALA A 1 373 ? -6.483 -7.867 2.757 1.00 94.88 373 ALA A N 1
ATOM 3009 C CA . ALA A 1 373 ? -7.456 -7.119 3.547 1.00 94.88 373 ALA A CA 1
ATOM 3010 C C . ALA A 1 373 ? -8.109 -7.991 4.622 1.00 94.88 373 ALA A C 1
ATOM 3012 O O . ALA A 1 373 ? -8.131 -7.606 5.791 1.00 94.88 373 ALA A O 1
ATOM 3013 N N . ARG A 1 374 ? -8.572 -9.190 4.245 1.00 95.00 374 ARG A N 1
ATOM 3014 C CA . ARG A 1 374 ? -9.115 -10.159 5.200 1.00 95.00 374 ARG A CA 1
ATOM 3015 C C . ARG A 1 374 ? -8.075 -10.564 6.242 1.00 95.00 374 ARG A C 1
ATOM 3017 O O . ARG A 1 374 ? -8.392 -10.523 7.424 1.00 95.00 374 ARG A O 1
ATOM 3024 N N . LEU A 1 375 ? -6.857 -10.917 5.825 1.00 93.94 375 LEU A N 1
ATOM 3025 C CA . LEU A 1 375 ? -5.784 -11.341 6.732 1.00 93.94 375 LEU A CA 1
ATOM 3026 C C . LEU A 1 375 ? -5.528 -10.299 7.831 1.00 93.94 375 LEU A C 1
ATOM 3028 O O . LEU A 1 375 ? -5.538 -10.627 9.017 1.00 93.94 375 LEU A O 1
ATOM 3032 N N . VAL A 1 376 ? -5.350 -9.037 7.435 1.00 95.62 376 VAL A N 1
ATOM 3033 C CA . VAL A 1 376 ? -5.078 -7.939 8.368 1.00 95.62 376 VAL A CA 1
ATOM 3034 C C . VAL A 1 376 ? -6.281 -7.670 9.275 1.00 95.62 376 VAL A C 1
ATOM 3036 O O . VAL A 1 376 ? -6.106 -7.534 10.484 1.00 95.62 376 VAL A O 1
ATOM 3039 N N . LEU A 1 377 ? -7.503 -7.629 8.731 1.00 96.81 377 LEU A N 1
ATOM 3040 C CA . LEU A 1 377 ? -8.710 -7.369 9.524 1.00 96.81 377 LEU A CA 1
ATOM 3041 C C . LEU A 1 377 ? -9.011 -8.489 10.524 1.00 96.81 377 LEU A C 1
ATOM 3043 O O . LEU A 1 377 ? -9.376 -8.196 11.657 1.00 96.81 377 LEU A O 1
ATOM 3047 N N . VAL A 1 378 ? -8.832 -9.754 10.143 1.00 95.31 378 VAL A N 1
ATOM 3048 C CA . VAL A 1 378 ? -9.008 -10.905 11.044 1.00 95.31 378 VAL A CA 1
ATOM 3049 C C . VAL A 1 378 ? -7.954 -10.888 12.150 1.00 95.31 378 VAL A C 1
ATOM 3051 O O . VAL A 1 378 ? -8.281 -11.128 13.308 1.00 95.31 378 VAL A O 1
ATOM 3054 N N . SER A 1 379 ? -6.707 -10.523 11.844 1.00 94.38 379 SER A N 1
ATOM 3055 C CA . SER A 1 379 ? -5.700 -10.363 12.896 1.00 94.38 379 SER A CA 1
ATOM 3056 C C . SER A 1 379 ? -5.995 -9.193 13.830 1.00 94.38 379 SER A C 1
ATOM 3058 O O . SER A 1 379 ? -5.766 -9.312 15.031 1.00 94.38 379 SER A O 1
ATOM 3060 N N . ALA A 1 380 ? -6.485 -8.072 13.300 1.00 96.50 380 ALA A N 1
ATOM 3061 C CA . ALA A 1 380 ? -6.927 -6.946 14.115 1.00 96.50 380 ALA A CA 1
ATOM 3062 C C . ALA A 1 380 ? -8.126 -7.337 14.986 1.00 96.50 380 ALA A C 1
ATOM 3064 O O . ALA A 1 380 ? -8.217 -6.922 16.137 1.00 96.50 380 ALA A O 1
ATOM 3065 N N . LEU A 1 381 ? -9.018 -8.182 14.468 1.00 96.44 381 LEU A N 1
ATOM 3066 C CA . LEU A 1 381 ? -10.159 -8.695 15.210 1.00 96.44 381 LEU A CA 1
ATOM 3067 C C . LEU A 1 381 ? -9.701 -9.525 16.420 1.00 96.44 381 LEU A C 1
ATOM 3069 O O . LEU A 1 381 ? -10.267 -9.366 17.494 1.00 96.44 381 LEU A O 1
ATOM 3073 N N . THR A 1 382 ? -8.645 -10.331 16.284 1.00 94.31 382 THR A N 1
ATOM 3074 C CA . THR A 1 382 ? -8.024 -11.037 17.417 1.00 94.31 382 THR A CA 1
ATOM 3075 C C . THR A 1 382 ? -7.431 -10.068 18.447 1.00 94.31 382 THR A C 1
ATOM 3077 O O . THR A 1 382 ? -7.688 -10.218 19.636 1.00 94.31 382 THR A O 1
ATOM 3080 N N . GLU A 1 383 ? -6.671 -9.057 18.010 1.00 94.62 383 GLU A N 1
ATOM 3081 C CA . GLU A 1 383 ? -5.979 -8.123 18.918 1.00 94.62 383 GLU A CA 1
ATOM 3082 C C . GLU A 1 383 ? -6.947 -7.203 19.686 1.00 94.62 383 GLU A C 1
ATOM 3084 O O . GLU A 1 383 ? -6.779 -6.983 20.880 1.00 94.62 383 GLU A O 1
ATOM 3089 N N . TYR A 1 384 ? -7.982 -6.676 19.022 1.00 96.06 384 TYR A N 1
ATOM 3090 C CA . TYR A 1 384 ? -8.960 -5.761 19.633 1.00 96.06 384 TYR A CA 1
ATOM 3091 C C . TYR A 1 384 ? -10.224 -6.459 20.155 1.00 96.06 384 TYR A C 1
ATOM 3093 O O . TYR A 1 384 ? -11.065 -5.820 20.782 1.00 96.06 384 TYR A O 1
ATOM 3101 N N . GLY A 1 385 ? -10.429 -7.734 19.831 1.00 95.06 385 GLY A N 1
ATOM 3102 C CA . GLY A 1 385 ? -11.599 -8.502 20.258 1.00 95.06 385 GLY A CA 1
ATOM 3103 C C . GLY A 1 385 ? -11.352 -9.346 21.503 1.00 95.06 385 GLY A C 1
ATOM 3104 O O . GLY A 1 385 ? -12.312 -9.705 22.178 1.00 95.06 385 GLY A O 1
ATOM 3105 N N . ASP A 1 386 ? -10.093 -9.653 21.821 1.00 94.19 386 ASP A N 1
ATOM 3106 C CA . ASP A 1 386 ? -9.730 -10.408 23.018 1.00 94.19 386 ASP A CA 1
ATOM 3107 C C . ASP A 1 386 ? -9.378 -9.447 24.175 1.00 94.19 386 ASP A C 1
ATOM 3109 O O . ASP A 1 386 ? -8.347 -8.774 24.121 1.00 94.19 386 ASP A O 1
ATOM 3113 N N . PRO A 1 387 ? -10.170 -9.388 25.262 1.00 92.19 387 PRO A N 1
ATOM 3114 C CA . PRO A 1 387 ? -9.887 -8.541 26.425 1.00 92.19 387 PRO A CA 1
ATOM 3115 C C . PRO A 1 387 ? -8.566 -8.903 27.121 1.00 92.19 387 PRO A C 1
ATOM 3117 O O . PRO A 1 387 ? -8.029 -8.109 27.897 1.00 92.19 387 PRO A O 1
ATOM 3120 N N . LYS A 1 388 ? -8.021 -10.095 26.851 1.00 91.50 388 LYS A N 1
ATOM 3121 C CA . LYS A 1 388 ? -6.739 -10.574 27.371 1.00 91.50 388 LYS A CA 1
ATOM 3122 C C . LYS A 1 388 ? -5.577 -10.249 26.435 1.00 91.50 388 LYS A C 1
ATOM 3124 O O . LYS A 1 388 ? -4.445 -10.528 26.840 1.00 91.50 388 LYS A O 1
ATOM 3129 N N . ALA A 1 389 ? -5.807 -9.663 25.258 1.00 90.56 389 ALA A N 1
ATOM 3130 C CA . ALA A 1 389 ? -4.751 -9.270 24.330 1.00 90.56 389 ALA A CA 1
ATOM 3131 C C . ALA A 1 389 ? -3.745 -8.297 24.967 1.00 90.56 389 ALA A C 1
ATOM 3133 O O . ALA A 1 389 ? -4.047 -7.574 25.925 1.00 90.56 389 ALA A O 1
ATOM 3134 N N . GLY A 1 390 ? -2.522 -8.291 24.427 1.00 86.62 390 GLY A N 1
ATOM 3135 C CA . GLY A 1 390 ? -1.415 -7.491 24.951 1.00 86.62 390 GLY A CA 1
ATOM 3136 C C . GLY A 1 390 ? -1.740 -5.999 24.978 1.00 86.62 390 GLY A C 1
ATOM 3137 O O . GLY A 1 390 ? -1.445 -5.334 25.975 1.00 86.62 390 GLY A O 1
ATOM 3138 N N . ILE A 1 391 ? -2.446 -5.509 23.951 1.00 90.69 391 ILE A N 1
ATOM 3139 C CA . ILE A 1 391 ? -2.793 -4.094 23.803 1.00 90.69 391 ILE A CA 1
ATOM 3140 C C . ILE A 1 391 ? -3.520 -3.493 25.019 1.00 90.69 391 ILE A C 1
ATOM 3142 O O . ILE A 1 391 ? -3.287 -2.329 25.355 1.00 90.69 391 ILE A O 1
ATOM 3146 N N . TYR A 1 392 ? -4.344 -4.278 25.724 1.00 91.31 392 TYR A N 1
ATOM 3147 C CA . TYR A 1 392 ? -5.101 -3.826 26.900 1.00 91.31 392 TYR A CA 1
ATOM 3148 C C . TYR A 1 392 ? -4.276 -3.777 28.190 1.00 91.31 392 TYR A C 1
ATOM 3150 O O . TYR A 1 392 ? -4.683 -3.127 29.152 1.00 91.31 392 TYR A O 1
ATOM 3158 N N . ARG A 1 393 ? -3.114 -4.439 28.226 1.00 89.75 393 ARG A N 1
ATOM 3159 C CA . ARG A 1 393 ? -2.283 -4.582 29.435 1.00 89.75 393 ARG A CA 1
ATOM 3160 C C . ARG A 1 393 ? -1.218 -3.498 29.575 1.00 89.75 393 ARG A C 1
ATOM 3162 O O . ARG A 1 393 ? -0.532 -3.440 30.592 1.00 89.75 393 ARG A O 1
ATOM 3169 N N . HIS A 1 394 ? -1.043 -2.650 28.564 1.00 89.00 394 HIS A N 1
ATOM 3170 C CA . HIS A 1 394 ? -0.033 -1.598 28.600 1.00 89.00 394 HIS A CA 1
ATOM 3171 C C . HIS A 1 394 ? -0.417 -0.449 29.534 1.00 89.00 394 HIS A C 1
ATOM 3173 O O . HIS A 1 394 ? -1.586 -0.085 29.655 1.00 89.00 394 HIS A O 1
ATOM 3179 N N . LEU A 1 395 ? 0.602 0.193 30.113 1.00 84.56 395 LEU A N 1
ATOM 3180 C CA . LEU A 1 395 ? 0.490 1.286 31.092 1.00 84.56 395 LEU A CA 1
ATOM 3181 C C . LEU A 1 395 ? -0.523 2.375 30.702 1.00 84.56 395 LEU A C 1
ATOM 3183 O O . LEU A 1 395 ? -1.229 2.906 31.554 1.00 84.56 395 LEU A O 1
ATOM 3187 N N . ARG A 1 396 ? -0.595 2.720 29.412 1.00 87.75 396 ARG A N 1
ATOM 3188 C CA . ARG A 1 396 ? -1.446 3.805 28.898 1.00 87.75 396 ARG A CA 1
ATOM 3189 C C . ARG A 1 396 ? -2.731 3.327 28.221 1.00 87.75 396 ARG A C 1
ATOM 3191 O O . ARG A 1 396 ? -3.492 4.166 27.741 1.00 87.75 396 ARG A O 1
ATOM 3198 N N . ALA A 1 397 ? -2.980 2.018 28.162 1.00 88.69 397 ALA A N 1
ATOM 3199 C CA . ALA A 1 397 ? -4.097 1.426 27.423 1.00 88.69 397 ALA A CA 1
ATOM 3200 C C . ALA A 1 397 ? -5.460 1.969 27.880 1.00 88.69 397 ALA A C 1
ATOM 3202 O O . ALA A 1 397 ? -6.286 2.345 27.048 1.00 88.69 397 ALA A O 1
ATOM 3203 N N . ALA A 1 398 ? -5.660 2.112 29.195 1.00 88.44 398 ALA A N 1
ATOM 3204 C CA . ALA A 1 398 ? -6.912 2.600 29.775 1.00 88.44 398 ALA A CA 1
ATOM 3205 C C . ALA A 1 398 ? -7.340 3.974 29.224 1.00 88.44 398 ALA A C 1
ATOM 3207 O O . ALA A 1 398 ? -8.519 4.195 28.953 1.00 88.44 398 ALA A O 1
ATOM 3208 N N . SER A 1 399 ? -6.389 4.883 28.973 1.00 89.62 399 SER A N 1
ATOM 3209 C CA . SER A 1 399 ? -6.672 6.218 28.420 1.00 89.62 399 SER A CA 1
ATOM 3210 C C . SER A 1 399 ? -7.126 6.196 26.956 1.00 89.62 399 SER A C 1
ATOM 3212 O O . SER A 1 399 ? -7.683 7.183 26.477 1.00 89.62 399 SER A O 1
ATOM 3214 N N . TYR A 1 400 ? -6.881 5.098 26.239 1.00 92.38 400 TYR A N 1
ATOM 3215 C CA . TYR A 1 400 ? -7.218 4.933 24.822 1.00 92.38 400 TYR A CA 1
ATOM 3216 C C . TYR A 1 400 ? -8.293 3.871 24.575 1.00 92.38 400 TYR A C 1
ATOM 3218 O O . TYR A 1 400 ? -8.687 3.670 23.428 1.00 92.38 400 TYR A O 1
ATOM 3226 N N . LEU A 1 401 ? -8.840 3.260 25.631 1.00 91.81 401 LEU A N 1
ATOM 3227 C CA . LEU A 1 401 ? -9.879 2.239 25.529 1.00 91.81 401 LEU A CA 1
ATOM 3228 C C . LEU A 1 401 ? -11.085 2.654 24.661 1.00 91.81 401 LEU A C 1
ATOM 3230 O O . LEU A 1 401 ? -11.487 1.846 23.825 1.00 91.81 401 LEU A O 1
ATOM 3234 N N . PRO A 1 402 ? -11.636 3.887 24.747 1.00 91.69 402 PRO A N 1
ATOM 3235 C CA . PRO A 1 402 ? -12.725 4.295 23.854 1.00 91.69 402 PRO A CA 1
ATOM 3236 C C . PRO A 1 402 ? -12.356 4.186 22.365 1.00 91.69 402 PRO A C 1
ATOM 3238 O O . PRO A 1 402 ? -13.189 3.815 21.541 1.00 91.69 402 PRO A O 1
ATOM 3241 N N . VAL A 1 403 ? -11.094 4.466 22.022 1.00 93.56 403 VAL A N 1
ATOM 3242 C CA . VAL A 1 403 ? -10.580 4.380 20.647 1.00 93.56 403 VAL A CA 1
ATOM 3243 C C . VAL A 1 403 ? -10.380 2.921 20.232 1.00 93.56 403 VAL A C 1
ATOM 3245 O O . VAL A 1 403 ? -10.716 2.561 19.109 1.00 93.56 403 VAL A O 1
ATOM 3248 N N . PHE A 1 404 ? -9.918 2.051 21.136 1.00 95.31 404 PHE A N 1
ATOM 3249 C CA . PHE A 1 404 ? -9.809 0.611 20.863 1.00 95.31 404 PHE A CA 1
ATOM 3250 C C . PHE A 1 404 ? -11.180 -0.015 20.586 1.00 95.31 404 PHE A C 1
ATOM 3252 O O . PHE A 1 404 ? -11.334 -0.783 19.641 1.00 95.31 404 PHE A O 1
ATOM 3259 N N . LEU A 1 405 ? -12.206 0.370 21.350 1.00 93.56 405 LEU A N 1
ATOM 3260 C CA . LEU A 1 405 ? -13.581 -0.078 21.112 1.00 93.56 405 LEU A CA 1
ATOM 3261 C C . LEU A 1 405 ? -14.137 0.452 19.781 1.00 93.56 405 LEU A C 1
ATOM 3263 O O . LEU A 1 405 ? -14.868 -0.254 19.085 1.00 93.56 405 LEU A O 1
ATOM 3267 N N . GLN A 1 406 ? -13.765 1.674 19.392 1.00 93.38 406 GLN A N 1
ATOM 3268 C CA . GLN A 1 406 ? -14.081 2.216 18.070 1.00 93.38 406 GLN A CA 1
ATOM 3269 C C . GLN A 1 406 ? -13.398 1.412 16.949 1.00 93.38 406 GLN A C 1
ATOM 3271 O O . GLN A 1 406 ? -14.038 1.111 15.940 1.00 93.38 406 GLN A O 1
ATOM 3276 N N . HIS A 1 407 ? -12.133 1.016 17.132 1.00 96.31 407 HIS A N 1
ATOM 3277 C CA . HIS A 1 407 ? -11.428 0.137 16.197 1.00 96.31 407 HIS A CA 1
ATOM 3278 C C . HIS A 1 407 ? -12.133 -1.213 16.082 1.00 96.31 407 HIS A C 1
ATOM 3280 O O . HIS A 1 407 ? -12.453 -1.614 14.967 1.00 96.31 407 HIS A O 1
ATOM 3286 N N . LEU A 1 408 ? -12.466 -1.866 17.203 1.00 96.31 408 LEU A N 1
ATOM 3287 C CA . LEU A 1 408 ? -13.187 -3.143 17.199 1.00 96.31 408 LEU A CA 1
ATOM 3288 C C . LEU A 1 408 ? -14.491 -3.050 16.397 1.00 96.31 408 LEU A C 1
ATOM 3290 O O . LEU A 1 408 ? -14.766 -3.900 15.555 1.00 96.31 408 LEU A O 1
ATOM 3294 N N . LYS A 1 409 ? -15.265 -1.977 16.587 1.00 94.88 409 LYS A N 1
ATOM 3295 C CA . LYS A 1 409 ? -16.470 -1.704 15.794 1.00 94.88 409 LYS A CA 1
ATOM 3296 C C . LYS A 1 409 ? -16.187 -1.650 14.286 1.00 94.88 409 LYS A C 1
ATOM 3298 O O . LYS A 1 409 ? -16.933 -2.247 13.506 1.00 94.88 409 LYS A O 1
ATOM 3303 N N . ILE A 1 410 ? -15.160 -0.908 13.869 1.00 95.94 410 ILE A N 1
ATOM 3304 C CA . ILE A 1 410 ? -14.767 -0.781 12.456 1.00 95.94 410 ILE A CA 1
ATOM 3305 C C . ILE A 1 410 ? -14.334 -2.143 11.912 1.00 95.94 410 ILE A C 1
ATOM 3307 O O . ILE A 1 410 ? -14.792 -2.545 10.845 1.00 95.94 410 ILE A O 1
ATOM 3311 N N . ILE A 1 411 ? -13.522 -2.874 12.674 1.00 96.81 411 ILE A N 1
ATOM 3312 C CA . ILE A 1 411 ? -12.989 -4.184 12.309 1.00 96.81 411 ILE A CA 1
ATOM 3313 C C . ILE A 1 411 ? -14.111 -5.213 12.155 1.00 96.81 411 ILE A C 1
ATOM 3315 O O . ILE A 1 411 ? -14.164 -5.881 11.129 1.00 96.81 411 ILE A O 1
ATOM 3319 N N . VAL A 1 412 ? -15.052 -5.310 13.103 1.00 95.81 412 VAL A N 1
ATOM 3320 C CA . VAL A 1 412 ? -16.212 -6.220 13.013 1.00 95.81 412 VAL A CA 1
ATOM 3321 C C . VAL A 1 412 ? -17.019 -5.949 11.744 1.00 95.81 412 VAL A C 1
ATOM 3323 O O . VAL A 1 412 ? -17.364 -6.876 11.010 1.00 95.81 412 VAL A O 1
ATOM 3326 N N . ARG A 1 413 ? -17.286 -4.672 11.439 1.00 93.25 413 ARG A N 1
ATOM 3327 C CA . ARG A 1 413 ? -17.974 -4.283 10.198 1.00 93.25 413 ARG A CA 1
ATOM 3328 C C . ARG A 1 413 ? -17.157 -4.636 8.956 1.00 93.25 413 ARG A C 1
ATOM 3330 O O . ARG A 1 413 ? -17.734 -5.079 7.966 1.00 93.25 413 ARG A O 1
ATOM 3337 N N . GLY A 1 414 ? -15.840 -4.461 9.014 1.00 93.94 414 GLY A N 1
ATOM 3338 C CA . GLY A 1 414 ? -14.904 -4.834 7.960 1.00 93.94 414 GLY A CA 1
ATOM 3339 C C . GLY A 1 414 ? -14.889 -6.329 7.678 1.00 93.94 414 GLY A C 1
ATOM 3340 O O . GLY A 1 414 ? -15.110 -6.740 6.541 1.00 93.94 414 GLY A O 1
ATOM 3341 N N . VAL A 1 415 ? -14.728 -7.152 8.715 1.00 94.44 415 VAL A N 1
ATOM 3342 C CA . VAL A 1 415 ? -14.812 -8.617 8.624 1.00 94.44 415 VAL A CA 1
ATOM 3343 C C . VAL A 1 415 ? -16.179 -9.044 8.095 1.00 94.44 415 VAL A C 1
ATOM 3345 O O . VAL A 1 415 ? -16.252 -9.947 7.275 1.00 94.44 415 VAL A O 1
ATOM 3348 N N . GLY A 1 416 ? -17.261 -8.339 8.428 1.00 92.25 416 GLY A N 1
ATOM 3349 C CA . GLY A 1 416 ? -18.565 -8.593 7.810 1.00 92.25 416 GLY A CA 1
ATOM 3350 C C . GLY A 1 416 ? -18.651 -8.361 6.303 1.00 92.25 416 GLY A C 1
ATOM 3351 O O . GLY A 1 416 ? -19.565 -8.885 5.668 1.00 92.25 416 GLY A O 1
ATOM 3352 N N . ARG A 1 417 ? -17.724 -7.594 5.720 1.00 89.88 417 ARG A N 1
ATOM 3353 C CA . ARG A 1 417 ? -17.648 -7.341 4.273 1.00 89.88 417 ARG A CA 1
ATOM 3354 C C . ARG A 1 417 ? -16.680 -8.280 3.557 1.00 89.88 417 ARG A C 1
ATOM 3356 O O . ARG A 1 417 ? -16.917 -8.591 2.394 1.00 89.88 417 ARG A O 1
ATOM 3363 N N . VAL A 1 418 ? -15.600 -8.693 4.223 1.00 91.06 418 VAL A N 1
ATOM 3364 C CA . VAL A 1 418 ? -14.479 -9.415 3.583 1.00 91.06 418 VAL A CA 1
ATOM 3365 C C . VAL A 1 418 ? -14.265 -10.831 4.103 1.00 91.06 418 VAL A C 1
ATOM 3367 O O . VAL A 1 418 ? -13.504 -11.593 3.509 1.00 91.06 418 VAL A O 1
ATOM 3370 N N . GLY A 1 419 ? -14.870 -11.156 5.241 1.00 91.50 419 GLY A N 1
ATOM 3371 C CA . GLY A 1 419 ? -14.687 -12.412 5.945 1.00 91.50 419 GLY A CA 1
ATOM 3372 C C . GLY A 1 419 ? -15.333 -13.589 5.225 1.00 91.50 419 GLY A C 1
ATOM 3373 O O . GLY A 1 419 ? -16.242 -13.439 4.405 1.00 91.50 419 GLY A O 1
ATOM 3374 N N . THR A 1 420 ? -14.853 -14.781 5.555 1.00 92.81 420 THR A N 1
ATOM 3375 C CA . THR A 1 420 ? -15.349 -16.058 5.040 1.00 92.81 420 THR A CA 1
ATOM 3376 C C . THR A 1 420 ? -15.902 -16.910 6.179 1.00 92.81 420 THR A C 1
ATOM 3378 O O . THR A 1 420 ? -15.849 -16.540 7.353 1.00 92.81 420 THR A O 1
ATOM 3381 N N . ARG A 1 421 ? -16.440 -18.088 5.844 1.00 92.75 421 ARG A N 1
ATOM 3382 C CA . ARG A 1 421 ? -16.957 -19.039 6.840 1.00 92.75 421 ARG A CA 1
ATOM 3383 C C . ARG A 1 421 ? -15.914 -19.446 7.883 1.00 92.75 421 ARG A C 1
ATOM 3385 O O . ARG A 1 421 ? -16.294 -19.695 9.023 1.00 92.75 421 ARG A O 1
ATOM 3392 N N . ASP A 1 422 ? -14.633 -19.447 7.523 1.00 92.56 422 ASP A N 1
ATOM 3393 C CA . ASP A 1 422 ? -13.547 -19.793 8.445 1.00 92.56 422 ASP A CA 1
ATOM 3394 C C . ASP A 1 422 ? -13.423 -18.782 9.600 1.00 92.56 422 ASP A C 1
ATOM 3396 O O . ASP A 1 422 ? -12.944 -19.130 10.676 1.00 92.56 422 ASP A O 1
ATOM 3400 N N . ASP A 1 423 ? -13.902 -17.547 9.411 1.00 94.19 423 ASP A N 1
ATOM 3401 C CA . ASP A 1 423 ? -13.831 -16.482 10.421 1.00 94.19 423 ASP A CA 1
ATOM 3402 C C . ASP A 1 423 ? -14.985 -16.541 11.435 1.00 94.19 423 ASP A C 1
ATOM 3404 O O . ASP A 1 423 ? -14.943 -15.878 12.472 1.00 94.19 423 ASP A O 1
ATOM 3408 N N . VAL A 1 424 ? -16.027 -17.341 11.167 1.00 95.62 424 VAL A N 1
ATOM 3409 C CA . VAL A 1 424 ? -17.225 -17.424 12.022 1.00 95.62 424 VAL A CA 1
ATOM 3410 C C . VAL A 1 424 ? -16.884 -17.925 13.425 1.00 95.62 424 VAL A C 1
ATOM 3412 O O . VAL A 1 424 ? -17.477 -17.455 14.395 1.00 95.62 424 VAL A O 1
ATOM 3415 N N . GLY A 1 425 ? -15.928 -18.851 13.549 1.00 95.62 425 GLY A N 1
ATOM 3416 C CA . GLY A 1 425 ? -15.473 -19.347 14.851 1.00 95.62 425 GLY A CA 1
ATOM 3417 C C . GLY A 1 425 ? -14.894 -18.230 15.722 1.00 95.62 425 GLY A C 1
ATOM 3418 O O . GLY A 1 425 ? -15.318 -18.063 16.863 1.00 95.62 425 GLY A O 1
ATOM 3419 N N . LEU A 1 426 ? -14.005 -17.412 15.150 1.00 95.00 426 LEU A N 1
ATOM 3420 C CA . LEU A 1 426 ? -13.400 -16.269 15.839 1.00 95.00 426 LEU A CA 1
ATOM 3421 C C . LEU A 1 426 ? -14.448 -15.217 16.226 1.00 95.00 426 LEU A C 1
ATOM 3423 O O . LEU A 1 426 ? -14.433 -14.699 17.338 1.00 95.00 426 LEU A O 1
ATOM 3427 N N . LEU A 1 427 ? -15.392 -14.922 15.329 1.00 96.56 427 LEU A N 1
ATOM 3428 C CA . LEU A 1 427 ? -16.482 -13.984 15.607 1.00 96.56 427 LEU A CA 1
ATOM 3429 C C . LEU A 1 427 ? -17.338 -14.435 16.800 1.00 96.56 427 LEU A C 1
ATOM 3431 O O . LEU A 1 427 ? -17.663 -13.616 17.656 1.00 96.56 427 LEU A O 1
ATOM 3435 N N . ARG A 1 428 ? -17.673 -15.729 16.893 1.00 96.25 428 ARG A N 1
ATOM 3436 C CA . ARG A 1 428 ? -18.413 -16.278 18.045 1.00 96.25 428 ARG A CA 1
ATOM 3437 C C . ARG A 1 428 ? -17.626 -16.141 19.341 1.00 96.25 428 ARG A C 1
ATOM 3439 O O . ARG A 1 428 ? -18.174 -15.635 20.313 1.00 96.25 428 ARG A O 1
ATOM 3446 N N . GLN A 1 429 ? -16.346 -16.500 19.317 1.00 95.25 429 GLN A N 1
ATOM 3447 C CA . GLN A 1 429 ? -15.461 -16.357 20.471 1.00 95.25 429 GLN A CA 1
ATOM 3448 C C . GLN A 1 429 ? -15.414 -14.905 20.977 1.00 95.25 429 GLN A C 1
ATOM 3450 O O . GLN A 1 429 ? -15.532 -14.653 22.170 1.00 95.25 429 GLN A O 1
ATOM 3455 N N . ILE A 1 430 ? -15.310 -13.925 20.078 1.00 94.56 430 ILE A N 1
ATOM 3456 C CA . ILE A 1 430 ? -15.292 -12.506 20.468 1.00 94.56 430 ILE A CA 1
ATOM 3457 C C . ILE A 1 430 ? -16.647 -12.048 21.003 1.00 94.56 430 ILE A C 1
ATOM 3459 O O . ILE A 1 430 ? -16.698 -11.236 21.924 1.00 94.56 430 ILE A O 1
ATOM 3463 N N . SER A 1 431 ? -17.746 -12.589 20.472 1.00 94.56 431 SER A N 1
ATOM 3464 C CA . SER A 1 431 ? -19.082 -12.337 21.015 1.00 94.56 431 SER A CA 1
ATOM 3465 C C . SER A 1 431 ? -19.204 -12.783 22.477 1.00 94.56 431 SER A C 1
ATOM 3467 O O . SER A 1 431 ? -19.858 -12.103 23.267 1.00 94.56 431 SER A O 1
ATOM 3469 N N . GLU A 1 432 ? -18.557 -13.890 22.854 1.00 94.56 432 GLU A N 1
ATOM 3470 C CA . GLU A 1 432 ? -18.525 -14.396 24.235 1.00 94.56 432 GLU A CA 1
ATOM 3471 C C . GLU A 1 432 ? -17.722 -13.472 25.168 1.00 94.56 432 GLU A C 1
ATOM 3473 O O . GLU A 1 432 ? -18.080 -13.304 26.334 1.00 94.56 432 GLU A O 1
ATOM 3478 N N . TYR A 1 433 ? -16.706 -12.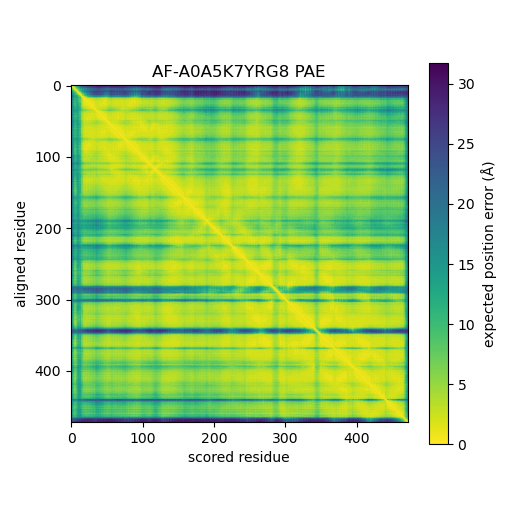777 24.646 1.00 94.44 433 TYR A N 1
ATOM 3479 C CA . TYR A 1 433 ? -15.919 -11.796 25.400 1.00 94.44 433 TYR A CA 1
ATOM 3480 C C . TYR A 1 433 ? -16.628 -10.461 25.657 1.00 94.44 433 TYR A C 1
ATOM 3482 O O . TYR A 1 433 ? -16.064 -9.588 26.320 1.00 94.44 433 TYR A O 1
ATOM 3490 N N . GLY A 1 434 ? -17.867 -10.279 25.190 1.00 90.81 434 GLY A N 1
ATOM 3491 C CA . GLY A 1 434 ? -18.608 -9.027 25.343 1.00 90.81 434 GLY A CA 1
ATOM 3492 C C . GLY A 1 434 ? -18.696 -8.520 26.787 1.00 90.81 434 GLY A C 1
ATOM 3493 O O . GLY A 1 434 ? -18.535 -7.322 27.025 1.00 90.81 434 GLY A O 1
ATOM 3494 N N . LEU A 1 435 ? -18.896 -9.414 27.762 1.00 90.44 435 LEU A N 1
ATOM 3495 C CA . LEU A 1 435 ? -18.955 -9.032 29.177 1.00 90.44 435 LEU A CA 1
ATOM 3496 C C . LEU A 1 435 ? -17.588 -8.565 29.699 1.00 90.44 435 LEU A C 1
ATOM 3498 O O . LEU A 1 435 ? -17.502 -7.500 30.307 1.00 90.44 435 LEU A O 1
ATOM 3502 N N . GLU A 1 436 ? -16.527 -9.324 29.427 1.00 92.81 436 GLU A N 1
ATOM 3503 C CA . GLU A 1 436 ? -15.154 -8.996 29.835 1.00 92.81 436 GLU A CA 1
ATOM 3504 C C . GLU A 1 436 ? -14.690 -7.667 29.207 1.00 92.81 436 GLU A C 1
ATOM 3506 O O . GLU A 1 436 ? -14.197 -6.783 29.907 1.00 92.81 436 GLU A O 1
ATOM 3511 N N . LEU A 1 437 ? -14.942 -7.458 27.909 1.00 90.75 437 LEU A N 1
ATOM 3512 C CA . LEU A 1 437 ? -14.657 -6.193 27.217 1.00 90.75 437 LEU A CA 1
ATOM 3513 C C . LEU A 1 437 ? -15.440 -5.013 27.806 1.00 90.75 437 LEU A C 1
ATOM 3515 O O . LEU A 1 437 ? -14.917 -3.902 27.907 1.00 90.75 437 LEU A O 1
ATOM 3519 N N . SER A 1 438 ? -16.693 -5.239 28.207 1.00 88.75 438 SER A N 1
ATOM 3520 C CA . SER A 1 438 ? -17.511 -4.222 28.872 1.00 88.75 438 SER A CA 1
ATOM 3521 C C . SER A 1 438 ? -16.952 -3.858 30.252 1.00 88.75 438 SER A C 1
ATOM 3523 O O . SER A 1 438 ? -17.029 -2.696 30.648 1.00 88.75 438 SER A O 1
ATOM 3525 N N . GLN A 1 439 ? -16.366 -4.821 30.970 1.00 89.31 439 GLN A N 1
ATOM 3526 C CA . GLN A 1 439 ? -15.752 -4.621 32.288 1.00 89.31 439 GLN A CA 1
ATOM 3527 C C . GLN A 1 439 ? -14.401 -3.901 32.229 1.00 89.31 439 GLN A C 1
ATOM 3529 O O . GLN A 1 439 ? -14.042 -3.227 33.192 1.00 89.31 439 GLN A O 1
ATOM 3534 N N . LEU A 1 440 ? -13.681 -3.962 31.100 1.00 85.50 440 LEU A N 1
ATOM 3535 C CA . LEU A 1 440 ? -12.481 -3.137 30.895 1.00 85.50 440 LEU A CA 1
ATOM 3536 C C . LEU A 1 440 ? -12.794 -1.637 30.976 1.00 85.50 440 LEU A C 1
ATOM 3538 O O . LEU A 1 440 ? -11.898 -0.831 31.229 1.00 85.50 440 LEU A O 1
ATOM 3542 N N . SER A 1 441 ? -14.053 -1.247 30.741 1.00 69.38 441 SER A N 1
ATOM 3543 C CA . SER A 1 441 ? -14.464 0.146 30.742 1.00 69.38 441 SER A CA 1
ATOM 3544 C C . SER A 1 441 ? -15.272 0.554 31.967 1.00 69.38 441 SER A C 1
ATOM 3546 O O . SER A 1 441 ? -16.321 -0.012 32.264 1.00 69.38 441 SER A O 1
ATOM 3548 N N . GLY A 1 442 ? -14.836 1.636 32.614 1.00 68.00 442 GLY A N 1
ATOM 3549 C CA . GLY A 1 442 ? -15.562 2.250 33.724 1.00 68.00 442 GLY A CA 1
ATOM 3550 C C . GLY A 1 442 ? -16.726 3.165 33.320 1.00 68.00 442 GLY A C 1
ATOM 3551 O O . GLY A 1 442 ? -17.376 3.699 34.212 1.00 68.00 442 GLY A O 1
ATOM 3552 N N . THR A 1 443 ? -16.992 3.395 32.022 1.00 85.75 443 THR A N 1
ATOM 3553 C CA . THR A 1 443 ? -18.026 4.363 31.592 1.00 85.75 443 THR A CA 1
ATOM 3554 C C . THR A 1 443 ? -19.246 3.703 30.931 1.00 85.75 443 THR A C 1
ATOM 3556 O O . THR A 1 443 ? -19.083 2.816 30.083 1.00 85.75 443 THR A O 1
ATOM 3559 N N . PRO A 1 444 ? -20.482 4.160 31.227 1.00 88.25 444 PRO A N 1
ATOM 3560 C CA . PRO A 1 444 ? -21.705 3.637 30.604 1.00 88.25 444 PRO A CA 1
ATOM 3561 C C . PRO A 1 444 ? -21.737 3.765 29.073 1.00 88.25 444 PRO A C 1
ATOM 3563 O O . PRO A 1 444 ? -22.386 2.979 28.381 1.00 88.25 444 PRO A O 1
ATOM 3566 N N . GLU A 1 445 ? -21.069 4.768 28.504 1.00 87.19 445 GLU A N 1
ATOM 3567 C CA . GLU A 1 445 ? -20.995 4.997 27.056 1.00 87.19 445 GLU A CA 1
ATOM 3568 C C . GLU A 1 445 ? -20.241 3.866 26.355 1.00 87.19 445 GLU A C 1
ATOM 3570 O O . GLU A 1 445 ? -20.689 3.362 25.321 1.00 87.19 445 GLU A O 1
ATOM 3575 N N . ASN A 1 446 ? -19.120 3.442 26.936 1.00 86.88 446 ASN A N 1
ATOM 3576 C CA . ASN A 1 446 ? -18.281 2.387 26.386 1.00 86.88 446 ASN A CA 1
ATOM 3577 C C . ASN A 1 446 ? -18.955 1.021 26.523 1.00 86.88 446 ASN A C 1
ATOM 3579 O O . ASN A 1 446 ? -18.976 0.268 25.552 1.00 86.88 446 ASN A O 1
ATOM 3583 N N . GLN A 1 447 ? -19.605 0.746 27.657 1.00 89.94 447 GLN A N 1
ATOM 3584 C CA . GLN A 1 447 ? -20.413 -0.466 27.842 1.00 89.94 447 GLN A CA 1
ATOM 3585 C C . GLN A 1 447 ? -21.515 -0.564 26.772 1.00 89.94 447 GLN A C 1
ATOM 3587 O O . GLN A 1 447 ? -21.644 -1.573 26.078 1.00 89.94 447 GLN A O 1
ATOM 3592 N N . ARG A 1 448 ? -22.243 0.538 26.525 1.00 90.25 448 ARG A N 1
ATOM 3593 C CA . ARG A 1 448 ? -23.234 0.628 25.435 1.00 90.25 448 ARG A CA 1
ATOM 3594 C C . ARG A 1 448 ? -22.620 0.462 24.041 1.00 90.25 448 ARG A C 1
ATOM 3596 O O . ARG A 1 448 ? -23.322 0.052 23.115 1.00 90.25 448 ARG A O 1
ATOM 3603 N N . SER A 1 449 ? -21.358 0.840 23.843 1.00 89.06 449 SER A N 1
ATOM 3604 C CA . SER A 1 449 ? -20.636 0.636 22.579 1.00 89.06 449 SER A CA 1
ATOM 3605 C C . SER A 1 449 ? -20.283 -0.839 22.363 1.00 89.06 449 SER A C 1
ATOM 3607 O O . SER A 1 449 ? -20.500 -1.363 21.268 1.00 89.06 449 SER A O 1
ATOM 3609 N N . VAL A 1 450 ? -19.825 -1.528 23.415 1.00 92.19 450 VAL A N 1
ATOM 3610 C CA . VAL A 1 450 ? -19.527 -2.970 23.390 1.00 92.19 450 VAL A CA 1
ATOM 3611 C C . VAL A 1 450 ? -20.784 -3.764 23.055 1.00 92.19 450 VAL A C 1
ATOM 3613 O O . VAL A 1 450 ? -20.778 -4.497 22.071 1.00 92.19 450 VAL A O 1
ATOM 3616 N N . VAL A 1 451 ? -21.893 -3.541 23.771 1.00 91.25 451 VAL A N 1
ATOM 3617 C CA . VAL A 1 451 ? -23.173 -4.233 23.513 1.00 91.25 451 VAL A CA 1
ATOM 3618 C C . VAL A 1 451 ? -23.619 -4.073 22.055 1.00 91.25 451 VAL A C 1
ATOM 3620 O O . VAL A 1 451 ? -23.968 -5.051 21.396 1.00 91.25 451 VAL A O 1
ATOM 3623 N N . ARG A 1 452 ? -23.552 -2.850 21.510 1.00 90.88 452 ARG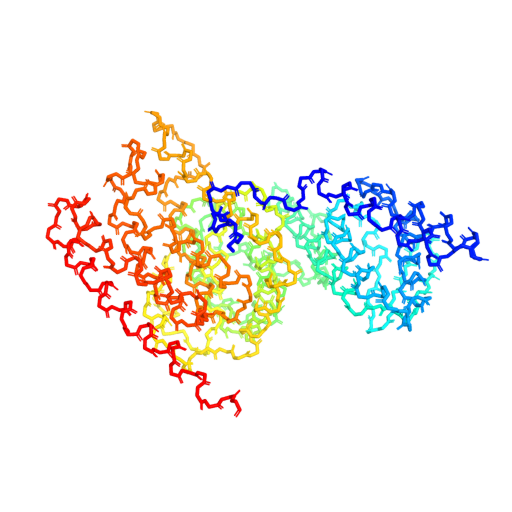 A N 1
ATOM 3624 C CA . ARG A 1 452 ? -23.889 -2.593 20.099 1.00 90.88 452 ARG A CA 1
ATOM 3625 C C . ARG A 1 452 ? -22.957 -3.319 19.130 1.00 90.88 452 ARG A C 1
ATOM 3627 O O . ARG A 1 452 ? -23.417 -3.806 18.102 1.00 90.88 452 ARG A O 1
ATOM 3634 N N . THR A 1 453 ? -21.669 -3.387 19.452 1.00 93.31 453 THR A N 1
ATOM 3635 C CA . THR A 1 453 ? -20.670 -4.074 18.627 1.00 93.31 453 THR A CA 1
ATOM 3636 C C . THR A 1 453 ? -20.912 -5.582 18.608 1.00 93.31 453 THR A C 1
ATOM 3638 O O . THR A 1 453 ? -20.923 -6.165 17.527 1.00 93.31 453 THR A O 1
ATOM 3641 N N . MET A 1 454 ? -21.218 -6.194 19.757 1.00 93.88 454 MET A N 1
ATOM 3642 C CA . MET A 1 454 ? -21.572 -7.619 19.841 1.00 93.88 454 MET A CA 1
ATOM 3643 C C . MET A 1 454 ? -22.858 -7.933 19.065 1.00 93.88 454 MET A C 1
ATOM 3645 O O . MET A 1 454 ? -22.888 -8.874 18.277 1.00 93.88 454 MET A O 1
ATOM 3649 N N . GLY A 1 455 ? -23.878 -7.072 19.149 1.00 91.12 455 GLY A N 1
ATOM 3650 C CA . GLY A 1 455 ? -25.081 -7.209 18.318 1.00 91.12 455 GLY A CA 1
ATOM 3651 C C . GLY A 1 455 ? -24.807 -7.124 16.805 1.00 91.12 455 GLY A C 1
ATOM 3652 O O . GLY A 1 455 ? -25.535 -7.704 15.996 1.00 91.12 455 GLY A O 1
ATOM 3653 N N . TRP A 1 456 ? -23.745 -6.437 16.367 1.00 91.88 456 TRP A N 1
ATOM 3654 C CA . TRP A 1 456 ? -23.325 -6.484 14.961 1.00 91.88 456 TRP A CA 1
ATOM 3655 C C . TRP A 1 456 ? -22.607 -7.773 14.590 1.00 91.88 456 TRP A C 1
ATOM 3657 O O . TRP A 1 456 ? -22.790 -8.223 13.461 1.00 91.88 456 TRP A O 1
ATOM 3667 N N . ILE A 1 457 ? -21.849 -8.385 15.501 1.00 94.38 457 ILE A N 1
ATOM 3668 C CA . ILE A 1 457 ? -21.176 -9.665 15.246 1.00 94.38 457 ILE A CA 1
ATOM 3669 C C . ILE A 1 457 ? -22.192 -10.733 14.825 1.00 94.38 457 ILE A C 1
ATOM 3671 O O . ILE A 1 457 ? -21.979 -11.420 13.829 1.00 94.38 457 ILE A O 1
ATOM 3675 N N . GLU A 1 458 ? -23.340 -10.819 15.495 1.00 90.44 458 GLU A N 1
ATOM 3676 C CA . GLU A 1 458 ? -24.402 -11.767 15.127 1.00 90.44 458 GLU A CA 1
ATOM 3677 C C . GLU A 1 458 ? -24.929 -11.544 13.699 1.00 90.44 458 GLU A C 1
ATOM 3679 O O . GLU A 1 458 ? -25.098 -12.487 12.918 1.00 90.44 458 GLU A O 1
ATOM 3684 N N . ASN A 1 459 ? -25.143 -10.280 13.322 1.00 90.94 459 ASN A N 1
ATOM 3685 C CA . ASN A 1 459 ? -25.577 -9.903 11.974 1.00 90.94 459 ASN A CA 1
ATOM 3686 C C . ASN A 1 459 ? -24.509 -10.224 10.916 1.00 90.94 459 ASN A C 1
ATOM 3688 O O . ASN A 1 459 ? -24.833 -10.649 9.800 1.00 90.94 459 ASN A O 1
ATOM 3692 N N . VAL A 1 460 ? -23.237 -10.040 11.270 1.00 92.88 460 VAL A N 1
ATOM 3693 C CA . VAL A 1 460 ? -22.083 -10.380 10.436 1.00 92.88 460 VAL A CA 1
ATOM 3694 C C . VAL A 1 460 ? -21.993 -11.892 10.223 1.00 92.88 460 VAL A C 1
ATOM 3696 O O . VAL A 1 460 ? -21.925 -12.330 9.075 1.00 92.88 460 VAL A O 1
ATOM 3699 N N . ILE A 1 461 ? -22.086 -12.693 11.289 1.00 94.44 461 ILE A N 1
ATOM 3700 C CA . ILE A 1 461 ? -22.093 -14.162 11.214 1.00 94.44 461 ILE A CA 1
ATOM 3701 C C . ILE A 1 461 ? -23.206 -14.643 10.279 1.00 94.44 461 ILE A C 1
ATOM 3703 O O . ILE A 1 461 ? -22.961 -15.479 9.402 1.00 94.44 461 ILE A O 1
ATOM 3707 N N . ARG A 1 462 ? -24.419 -14.093 10.426 1.00 90.75 462 ARG A N 1
ATOM 3708 C CA . ARG A 1 462 ? -25.552 -14.427 9.555 1.00 90.75 462 ARG A CA 1
ATOM 3709 C C . ARG A 1 462 ? -25.224 -14.125 8.096 1.00 90.75 462 ARG A C 1
ATOM 3711 O O . ARG A 1 462 ? -25.351 -15.016 7.263 1.00 90.75 462 ARG A O 1
ATOM 3718 N N . SER A 1 463 ? -24.738 -12.914 7.818 1.00 88.00 463 SER A N 1
ATOM 3719 C CA . SER A 1 463 ? -24.409 -12.453 6.464 1.00 88.00 463 SER A CA 1
ATOM 3720 C C . SER A 1 463 ? -23.361 -13.339 5.783 1.00 88.00 463 SER A C 1
ATOM 3722 O O . SER A 1 463 ? -23.577 -13.766 4.649 1.00 88.00 463 SER A O 1
ATOM 3724 N N . ILE A 1 464 ? -22.270 -13.675 6.482 1.00 90.62 464 ILE A N 1
ATOM 3725 C CA . ILE A 1 464 ? -21.199 -14.554 5.977 1.00 90.62 464 ILE A CA 1
ATOM 3726 C C . ILE A 1 464 ? -21.731 -15.967 5.698 1.00 90.62 464 ILE A C 1
ATOM 3728 O O . ILE A 1 464 ? -21.385 -16.592 4.695 1.00 90.62 464 ILE A O 1
ATOM 3732 N N . THR A 1 465 ? -22.601 -16.481 6.569 1.00 88.56 465 THR A N 1
ATOM 3733 C CA . THR A 1 465 ? -23.151 -17.836 6.429 1.00 88.56 465 THR A CA 1
ATOM 3734 C C . THR A 1 465 ? -24.095 -17.937 5.224 1.00 88.56 465 THR A C 1
ATOM 3736 O O . THR A 1 465 ? -24.033 -18.924 4.479 1.00 88.56 465 THR A O 1
ATOM 3739 N N . THR A 1 466 ? -24.919 -16.904 5.001 1.00 82.12 466 THR A N 1
ATOM 3740 C CA . THR A 1 466 ? -25.932 -16.844 3.932 1.00 82.12 466 THR A CA 1
ATOM 3741 C C . THR A 1 466 ? -25.373 -16.457 2.563 1.00 82.12 466 THR A C 1
ATOM 3743 O O . THR A 1 466 ? -25.892 -16.925 1.555 1.00 82.12 466 THR A O 1
ATOM 3746 N N . ALA A 1 467 ? -24.321 -15.632 2.493 1.00 67.19 467 ALA A N 1
ATOM 3747 C CA . ALA A 1 467 ? -23.798 -15.103 1.225 1.00 67.19 467 ALA A CA 1
ATOM 3748 C C . ALA A 1 467 ? -23.310 -16.188 0.240 1.00 67.19 467 ALA A C 1
ATOM 3750 O O . ALA A 1 467 ? -23.348 -15.970 -0.965 1.00 67.19 467 ALA A O 1
ATOM 3751 N N . ASN A 1 468 ? -22.934 -17.372 0.735 1.00 50.81 468 ASN A N 1
ATOM 3752 C CA . ASN A 1 468 ? -22.435 -18.485 -0.085 1.00 50.81 468 ASN A CA 1
ATOM 3753 C C . ASN A 1 468 ? -23.506 -19.529 -0.469 1.00 50.81 468 ASN A C 1
ATOM 3755 O O . ASN A 1 468 ? -23.152 -20.606 -0.936 1.00 50.81 468 ASN A O 1
ATOM 3759 N N . TRP A 1 469 ? -24.804 -19.260 -0.273 1.00 36.66 469 TRP A N 1
ATOM 3760 C CA . TRP A 1 469 ? -25.887 -20.133 -0.778 1.00 36.66 469 TRP A CA 1
ATOM 3761 C C . TRP A 1 469 ? -26.275 -19.854 -2.244 1.00 36.66 469 TRP A C 1
ATOM 3763 O O . TRP A 1 469 ? -27.127 -20.545 -2.792 1.00 36.66 469 TRP A O 1
ATOM 3773 N N . HIS A 1 470 ? -25.676 -18.851 -2.896 1.00 32.59 470 HIS A N 1
ATOM 3774 C CA . HIS A 1 470 ? -25.965 -18.484 -4.296 1.00 32.59 470 HIS A CA 1
ATOM 3775 C C . HIS A 1 470 ? -24.752 -18.615 -5.230 1.00 32.59 470 HIS A C 1
ATOM 3777 O O . HIS A 1 470 ? -24.745 -18.057 -6.324 1.00 32.59 470 HIS A O 1
ATOM 3783 N N . SER A 1 471 ? -23.721 -19.348 -4.808 1.00 32.41 471 SER A N 1
ATOM 3784 C CA . SER A 1 471 ? -22.502 -19.574 -5.592 1.00 32.41 471 SER A CA 1
ATOM 3785 C C . SER A 1 471 ? -21.985 -21.015 -5.482 1.00 32.41 471 SER A C 1
ATOM 3787 O O . SER A 1 471 ? -20.771 -21.218 -5.486 1.00 32.41 471 SER A O 1
ATOM 3789 N N . ALA A 1 472 ? -22.889 -21.986 -5.317 1.00 29.47 472 ALA A N 1
ATOM 3790 C CA . ALA A 1 472 ? -22.592 -23.418 -5.366 1.00 29.47 472 ALA A CA 1
ATOM 3791 C C . ALA A 1 472 ? -23.213 -24.026 -6.623 1.00 29.47 472 ALA A C 1
ATOM 3793 O O . ALA A 1 472 ? -24.390 -23.686 -6.892 1.00 29.47 472 ALA A O 1
#

Secondary structure (DSSP, 8-state):
-----TTTS---TTSHHHHHHHHHHHHHHHHHHTTT-HHHHHHHHHHHH---TT--HHHHHHHHHHHHHHHHHTTTSTTHHHHHHHHHHHHHHHTTTS-HHHHHHEEE-SSEEEEEETTEEEEEES--HHHHHHHHHHHHHHHHHHHHHHHHHHHH---HHHHHHHHHHHT--HHHHHHHHHHHHHTB-TTS-B-HHHHHHHHHHHHHTTHHHHHHHHHHHHH--SHHHHHHHHHHHHHHHHHHT-HHHHHHHHHHHHTTSTT---TTHHHHHHHHHHHTBS--TTTTS--SS--GGGGG-SSSB-HHHHHHHHHHHHHTHHHHHHHHHHHHHHHHHHHH-SS--SPSSPHHHHHHHHHHHHHHHHH---HHHHHHHHHHHHHHH-TTSGGGGSTTHHHHHHHHHHHHHHHHHHHHHH--GGGHHHHHHHHHTHHHHHHT--SHHHHHHHHHHHHHHHHHHHHHHHHTTS--

pLDDT: mean 87.97, std 12.44, range [27.28, 98.0]

Mean predicted aligned error: 6.85 Å